Protein AF-0000000085034981 (afdb_homodimer)

Foldseek 3Di:
DPPPPPPPPPPCPPPQWEWQEKEWFDADPVCCVVCVVVQVQLCVLNNYPYYAYEYCADDLPDPGLHYEHELEEDDSSLVRLVVCLVSRHQYEYAYDLDLVRLLVVLVSLVVCCVPVRLLSLLSYKYKHDQAWDARDPDRHHHDDGAIETETQCLVLLLVQLQPDPQNLVSLLVSLLVSLVVVVVSSVVSCVVSPDDGHYQFYQHEHDAAEQSALQVSLCSNQVHHRLDPSSLVSQQSNQVSQCVSCPPGNHTGDSGYDHAQLGHNSSQVCQLVQVDALVSQQVSCLSTAERAANAEAEPVCDSVNSSVSSSSNNVSCVVNVHMHMHRYGYDNDHRNAWDQHPRRGTGGHGHD/DPPPPPPPPPPCPVPQWEWQEKEWFDADPVCCVVCVVVQVQLCVLNNYPYYAYEYCADDLPDPGLHYEHELEEDDSSLVRLVVCLVSRHQYEYAYDLDLVRLLVVLVSLVVCCVPVRLLSLLSYKYKHDQAWDARDPDRHHHDDGAIETETQCLVLLLVQLQPDPQNLVSLLVSLLVSLVVSVVSSVVSCVVSPDPGHYQFYQHEHEAAEASALQVSLCSNQVHHRLDPSSLVSQQSNQVSQCVSCPPGNHTGDSGYDHAQLGHNSSQVCQLVQVDALVSQQVSVLRTAARAANAEAEPVCDSVNSSVSSSSNNVSCVVNVHMHMHRYGYDNDHRNAWDQHPRRGTGGHGHD

Solvent-accessible surface area (backbone atoms only — not comparable to full-atom values): 35077 Å² total; per-residue (Å²): 134,84,70,78,74,78,76,79,80,69,78,74,79,76,71,80,77,37,25,45,27,33,21,42,26,24,62,48,66,80,52,46,80,82,39,49,65,56,47,50,52,50,17,59,74,49,49,29,76,33,57,35,39,30,20,59,51,92,57,89,83,61,83,64,75,48,31,30,28,43,34,44,57,64,78,68,14,56,58,48,37,53,53,37,46,76,70,52,29,20,17,23,38,27,48,71,88,47,65,70,59,38,41,49,49,29,48,48,49,52,46,37,27,71,75,72,24,46,72,56,24,76,31,38,23,42,29,34,56,74,60,44,49,42,57,54,80,29,59,19,41,28,80,52,67,22,32,27,29,29,47,45,54,35,66,76,43,47,66,60,36,72,72,36,90,53,36,69,66,45,47,33,54,50,45,32,52,54,49,51,51,48,53,51,52,50,52,50,53,46,59,71,70,64,61,94,65,48,74,61,22,37,26,66,28,44,35,45,54,37,87,30,20,32,59,55,51,36,16,48,60,28,70,30,63,72,85,36,52,16,34,59,29,24,35,42,49,50,30,51,35,43,52,60,42,46,59,94,53,59,64,30,47,80,41,30,42,34,57,39,31,49,34,15,44,62,51,32,50,35,18,40,70,65,75,39,36,47,54,58,41,34,50,43,22,51,43,33,39,36,18,45,18,49,34,33,34,30,60,82,59,43,54,67,48,43,19,22,43,51,43,26,41,49,41,29,23,63,46,47,70,47,65,31,39,31,17,63,25,48,34,97,51,51,60,51,35,67,46,79,37,93,96,50,41,75,30,38,19,23,39,106,136,82,71,80,77,78,78,77,80,69,78,72,79,76,70,79,77,36,25,44,28,32,21,41,27,23,64,48,64,81,54,46,78,81,40,50,66,56,46,51,51,50,17,58,73,50,48,29,77,32,56,34,39,30,20,59,51,92,58,89,82,63,84,64,75,47,32,30,29,44,34,44,58,62,80,65,14,56,59,46,37,53,54,37,46,77,70,55,29,22,17,21,39,28,49,71,90,47,64,68,59,37,41,49,50,28,49,49,50,51,48,37,28,73,74,71,25,46,72,57,23,76,30,37,25,43,28,32,55,72,61,44,50,43,57,54,79,29,59,20,40,29,80,52,66,23,29,27,29,28,46,45,54,36,65,76,42,46,65,59,35,71,72,37,89,51,36,69,65,45,47,34,52,50,46,31,51,54,50,51,50,49,52,52,51,50,52,50,53,47,59,71,70,62,62,94,65,50,75,61,20,36,25,67,27,44,35,45,53,37,86,29,20,33,58,55,51,37,16,49,59,29,71,29,63,73,86,35,50,17,34,60,31,25,36,41,49,50,30,50,34,43,52,60,42,44,58,94,53,59,67,31,47,78,41,30,39,33,58,40,31,49,34,15,44,62,49,32,51,35,19,38,70,65,74,38,38,47,54,59,46,37,49,43,24,53,42,36,40,34,20,45,19,49,34,34,33,30,60,82,58,44,55,68,47,44,20,24,44,52,44,26,38,48,40,28,21,62,46,47,70,46,70,36,37,30,16,61,25,47,33,99,51,52,59,51,37,68,46,80,36,93,96,51,40,74,32,37,19,22,41,105

Organism: Korarchaeum cryptofilum (strain OPF8) (NCBI:txid374847)

Nearest PDB structures (foldseek):
  1vpx-assembly1_D  TM=3.791E-01  e=2.252E-01  Thermotoga maritima
  1vpx-assembly2_N  TM=3.753E-01  e=7.483E-01  Thermotoga maritima
  1vpx-assembly1_F  TM=3.665E-01  e=6.304E-01  Thermotoga maritima
  1vpx-assembly2_M  TM=3.692E-01  e=9.406E-01  Thermotoga maritima
  1vpx-assembly2_L  TM=3.692E-01  e=1.403E+00  Thermotoga maritima

Radius of gyration: 27.44 Å; Cα contacts (8 Å, |Δi|>4): 1600; chains: 2; bounding box: 76×80×62 Å

Structure (mmCIF, N/CA/C/O backbone):
data_AF-0000000085034981-model_v1
#
loop_
_entity.id
_entity.type
_entity.pdbx_description
1 polymer 'DUF711 family protein'
#
loop_
_atom_site.group_PDB
_atom_site.id
_atom_site.type_symbol
_atom_site.label_atom_id
_atom_site.label_alt_id
_atom_site.label_comp_id
_atom_site.label_asym_id
_atom_site.label_entity_id
_atom_site.label_seq_id
_atom_site.pdbx_PDB_ins_code
_atom_site.Cartn_x
_atom_site.Cartn_y
_atom_site.Cartn_z
_atom_site.occupancy
_atom_site.B_iso_or_equiv
_atom_site.auth_seq_id
_atom_site.auth_comp_id
_atom_site.auth_asym_id
_atom_site.auth_atom_id
_atom_site.pdbx_PDB_model_num
ATOM 1 N N . MET A 1 1 ? 37.062 -7.039 17.359 1 23.98 1 MET A N 1
ATOM 2 C CA . MET A 1 1 ? 37.875 -5.809 17.312 1 23.98 1 MET A CA 1
ATOM 3 C C . MET A 1 1 ? 37.062 -4.672 16.688 1 23.98 1 MET A C 1
ATOM 5 O O . MET A 1 1 ? 36.594 -4.781 15.547 1 23.98 1 MET A O 1
ATOM 9 N N . SER A 1 2 ? 36.25 -3.898 17.531 1 24.55 2 SER A N 1
ATOM 10 C CA . SER A 1 2 ? 35.188 -2.92 17.375 1 24.55 2 SER A CA 1
ATOM 11 C C . SER A 1 2 ? 35.688 -1.647 16.703 1 24.55 2 SER A C 1
ATOM 13 O O . SER A 1 2 ? 36.469 -0.89 17.297 1 24.55 2 SER A O 1
ATOM 15 N N . GLY A 1 3 ? 36.094 -1.778 15.398 1 27.3 3 GLY A N 1
ATOM 16 C CA . GLY A 1 3 ? 36.781 -0.63 14.828 1 27.3 3 GLY A CA 1
ATOM 17 C C . GLY A 1 3 ? 36.031 0.669 15 1 27.3 3 GLY A C 1
ATOM 18 O O . GLY A 1 3 ? 34.812 0.657 15.266 1 27.3 3 GLY A O 1
ATOM 19 N N . PRO A 1 4 ? 36.812 1.803 15.367 1 27.2 4 PRO A N 1
ATOM 20 C CA . PRO A 1 4 ? 36.156 3.072 15.695 1 27.2 4 PRO A CA 1
ATOM 21 C C . PRO A 1 4 ? 35.188 3.541 14.609 1 27.2 4 PRO A C 1
ATOM 23 O O . PRO A 1 4 ? 35.406 3.285 13.422 1 27.2 4 PRO A O 1
ATOM 26 N N . VAL A 1 5 ? 33.938 3.645 14.883 1 29.81 5 VAL A N 1
ATOM 27 C CA . VAL A 1 5 ? 32.969 4.305 14.023 1 29.81 5 VAL A CA 1
ATOM 28 C C . VAL A 1 5 ? 33.531 5.637 13.539 1 29.81 5 VAL A C 1
ATOM 30 O O . VAL A 1 5 ? 33.844 6.508 14.344 1 29.81 5 VAL A O 1
ATOM 33 N N . LYS A 1 6 ? 34.125 5.645 12.383 1 34.06 6 LYS A N 1
ATOM 34 C CA . LYS A 1 6 ? 34.594 6.906 11.82 1 34.06 6 LYS A CA 1
ATOM 35 C C . LYS A 1 6 ? 33.625 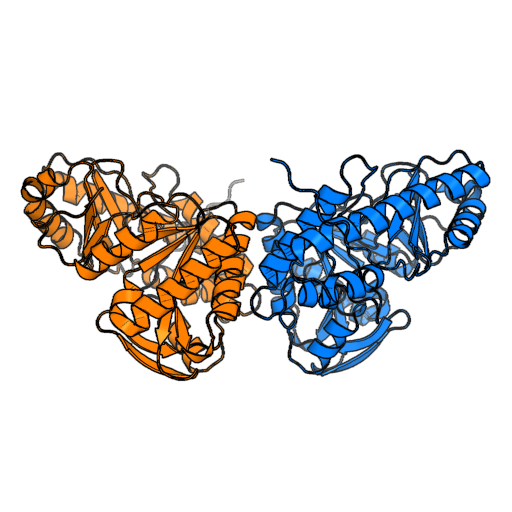8.039 12.125 1 34.06 6 LYS A C 1
ATOM 37 O O . LYS A 1 6 ? 32.438 7.969 11.766 1 34.06 6 LYS A O 1
ATOM 42 N N . ALA A 1 7 ? 33.906 8.953 12.969 1 31 7 ALA A N 1
ATOM 43 C CA . ALA A 1 7 ? 33.25 10.203 13.289 1 31 7 ALA A CA 1
ATOM 44 C C . ALA A 1 7 ? 33.125 11.086 12.047 1 31 7 ALA A C 1
ATOM 46 O O . ALA A 1 7 ? 34.125 11.508 11.469 1 31 7 ALA A O 1
ATOM 47 N N . TYR A 1 8 ? 32.094 10.844 11.188 1 32.56 8 TYR A N 1
ATOM 48 C CA . TYR A 1 8 ? 31.891 11.758 10.062 1 32.56 8 TYR A CA 1
ATOM 49 C C . TYR A 1 8 ? 31.781 13.195 10.547 1 32.56 8 TYR A C 1
ATOM 51 O O . TYR A 1 8 ? 31.016 13.5 11.469 1 32.56 8 TYR A O 1
ATOM 59 N N . ASN A 1 9 ? 32.844 13.961 10.539 1 32.5 9 ASN A N 1
ATOM 60 C CA . ASN A 1 9 ? 32.938 15.398 10.781 1 32.5 9 ASN A CA 1
ATOM 61 C C . ASN A 1 9 ? 31.922 16.172 9.945 1 32.5 9 ASN A C 1
ATOM 63 O O . ASN A 1 9 ? 32.188 16.5 8.789 1 32.5 9 ASN A O 1
ATOM 67 N N . ILE A 1 10 ? 30.703 15.961 9.938 1 36.56 10 ILE A N 1
ATOM 68 C CA . ILE A 1 10 ? 29.703 16.797 9.266 1 36.56 10 ILE A CA 1
ATOM 69 C C . ILE A 1 10 ? 29.734 18.203 9.836 1 36.56 10 ILE A C 1
ATOM 71 O O . ILE A 1 10 ? 29.547 18.406 11.031 1 36.56 10 ILE A O 1
ATOM 75 N N . ALA A 1 11 ? 30.453 19.125 9.258 1 38.81 11 ALA A N 1
ATOM 76 C CA . ALA A 1 11 ? 30.422 20.547 9.617 1 38.81 11 ALA A CA 1
ATOM 77 C C . ALA A 1 11 ? 29 21 9.938 1 38.81 11 ALA A C 1
ATOM 79 O O . ALA A 1 11 ? 28.062 20.688 9.188 1 38.81 11 ALA A O 1
ATOM 80 N N . PRO A 1 12 ? 28.672 21.562 11.117 1 40.81 12 PRO A N 1
ATOM 81 C CA . PRO A 1 12 ? 27.344 21.984 11.578 1 40.81 12 PRO A CA 1
ATOM 82 C C . PRO A 1 12 ? 26.797 23.172 10.797 1 40.81 12 PRO A C 1
ATOM 84 O O . PRO A 1 12 ? 27.344 24.281 10.883 1 40.81 12 PRO A O 1
ATOM 87 N N . MET A 1 13 ? 26.734 23.359 9.602 1 40.31 13 MET A N 1
ATOM 88 C CA . MET A 1 13 ? 25.969 24.531 9.211 1 40.31 13 MET A CA 1
ATOM 89 C C . MET A 1 13 ? 24.703 24.656 10.07 1 40.31 13 MET A C 1
ATOM 91 O O . MET A 1 13 ? 23.812 23.812 10 1 40.31 13 MET A O 1
ATOM 95 N N . ILE A 1 14 ? 24.766 25.219 11.25 1 44.91 14 ILE A N 1
ATOM 96 C CA . ILE A 1 14 ? 23.781 25.281 12.32 1 44.91 14 ILE A CA 1
ATOM 97 C C . ILE A 1 14 ? 22.531 26.016 11.836 1 44.91 14 ILE A C 1
ATOM 99 O O . ILE A 1 14 ? 22.531 27.25 11.742 1 44.91 14 ILE A O 1
ATOM 103 N N . SER A 1 15 ? 21.891 25.703 10.797 1 56.91 15 SER A N 1
ATOM 104 C CA . SER A 1 15 ? 20.594 26.297 10.477 1 56.91 15 SER A CA 1
ATOM 105 C C . SER A 1 15 ? 19.703 26.344 11.711 1 56.91 15 SER A C 1
ATOM 107 O O . SER A 1 15 ? 19.766 25.469 12.578 1 56.91 15 SER A O 1
ATOM 109 N N . ILE A 1 16 ? 19.25 27.562 12.141 1 74.5 16 ILE A N 1
ATOM 110 C CA . ILE A 1 16 ? 18.344 27.781 13.258 1 74.5 16 ILE A CA 1
ATOM 111 C C . ILE A 1 16 ? 17.109 26.891 13.109 1 74.5 16 ILE A C 1
ATOM 113 O O . ILE A 1 16 ? 16.453 26.906 12.078 1 74.5 16 ILE A O 1
ATOM 117 N N . MET A 1 17 ? 16.906 26.078 14.078 1 86.94 17 MET A N 1
ATOM 118 C CA . MET A 1 17 ? 15.758 25.172 14.117 1 86.94 17 MET A CA 1
ATOM 119 C C . MET A 1 17 ? 14.453 25.953 14.047 1 86.94 17 MET A C 1
ATOM 121 O O . MET A 1 17 ? 14.305 27 14.695 1 86.94 17 MET A O 1
ATOM 125 N N . ILE A 1 18 ? 13.641 25.609 13.188 1 94.62 18 ILE A N 1
ATOM 126 C CA . ILE A 1 18 ? 12.32 26.203 13.031 1 94.62 18 ILE A CA 1
ATOM 127 C C . ILE A 1 18 ? 11.25 25.219 13.5 1 94.62 18 ILE A C 1
ATOM 129 O O . ILE A 1 18 ? 11.297 24.031 13.164 1 94.62 18 ILE A O 1
ATOM 133 N N . PHE A 1 19 ? 10.391 25.75 14.406 1 97.94 19 PHE A N 1
ATOM 134 C CA . PHE A 1 19 ? 9.219 24.969 14.773 1 97.94 19 PHE A CA 1
ATOM 135 C C . PHE A 1 19 ? 8.055 25.281 13.836 1 97.94 19 PHE A C 1
ATOM 137 O O . PHE A 1 19 ? 7.836 26.422 13.461 1 97.94 19 PHE A O 1
ATOM 144 N N . ARG A 1 20 ? 7.398 24.234 13.445 1 97.38 20 ARG A N 1
ATOM 145 C CA . ARG A 1 20 ? 6.219 24.422 12.602 1 97.38 20 ARG A CA 1
ATOM 146 C C . ARG A 1 20 ? 5.059 24.984 13.398 1 97.38 20 ARG A C 1
ATOM 148 O O . ARG A 1 20 ? 4.309 25.828 12.898 1 97.38 20 ARG A O 1
ATOM 155 N N . ALA A 1 21 ? 4.891 24.469 14.617 1 98.19 21 ALA A N 1
ATOM 156 C CA . ALA A 1 21 ? 3.779 24.953 15.43 1 98.19 21 ALA A CA 1
ATOM 157 C C . ALA A 1 21 ? 4.059 24.766 16.922 1 98.19 21 ALA A C 1
ATOM 159 O O . ALA A 1 21 ? 4.723 23.797 17.312 1 98.19 21 ALA A O 1
ATOM 160 N N . VAL A 1 22 ? 3.631 25.688 17.672 1 98.5 22 VAL A N 1
ATOM 161 C CA . VAL A 1 22 ? 3.377 25.547 19.109 1 98.5 22 VAL A CA 1
ATOM 162 C C . VAL A 1 22 ? 1.873 25.484 19.359 1 98.5 22 VAL A C 1
ATOM 164 O O . VAL A 1 22 ? 1.134 26.391 18.984 1 98.5 22 VAL A O 1
ATOM 167 N N . THR A 1 23 ? 1.451 24.422 19.984 1 98.69 23 THR A N 1
ATOM 168 C CA . THR A 1 23 ? 0.011 24.203 20.078 1 98.69 23 THR A CA 1
ATOM 169 C C . THR A 1 23 ? -0.411 24.016 21.531 1 98.69 23 THR A C 1
ATOM 171 O O . THR A 1 23 ? 0.167 23.203 22.25 1 98.69 23 THR A O 1
ATOM 174 N N . LEU A 1 24 ? -1.354 24.781 21.906 1 98.38 24 LEU A N 1
ATOM 175 C CA . LEU A 1 24 ? -1.983 24.641 23.219 1 98.38 24 LEU A CA 1
ATOM 176 C C . LEU A 1 24 ? -3.248 23.797 23.109 1 98.38 24 LEU A C 1
ATOM 178 O O . LEU A 1 24 ? -4.18 24.141 22.391 1 98.38 24 LEU A O 1
ATOM 182 N N . HIS A 1 25 ? -3.234 22.703 23.781 1 98.31 25 HIS A N 1
ATOM 183 C CA . HIS A 1 25 ? -4.414 21.859 23.891 1 98.31 25 HIS A CA 1
ATOM 184 C C . HIS A 1 25 ? -5.195 22.156 25.172 1 98.31 25 HIS A C 1
ATOM 186 O O . HIS A 1 25 ? -4.625 22.203 26.25 1 98.31 25 HIS A O 1
ATOM 192 N N . LEU A 1 26 ? -6.441 22.359 24.969 1 97.75 26 LEU A N 1
ATOM 193 C CA . LEU A 1 26 ? -7.277 22.688 26.125 1 97.75 26 LEU A CA 1
ATOM 194 C C . LEU A 1 26 ? -8.375 21.641 26.312 1 97.75 26 LEU A C 1
ATOM 196 O O . LEU A 1 26 ? -8.992 21.203 25.344 1 97.75 26 LEU A O 1
ATOM 200 N N . ASN A 1 27 ? -8.594 21.156 27.484 1 95.75 27 ASN A N 1
ATOM 201 C CA . ASN A 1 27 ? -9.734 20.297 27.781 1 95.75 27 ASN A CA 1
ATOM 202 C C . ASN A 1 27 ? -10.914 21.094 28.312 1 95.75 27 ASN A C 1
ATOM 204 O O . ASN A 1 27 ? -12.023 20.578 28.438 1 95.75 27 ASN A O 1
ATOM 208 N N . ASP A 1 28 ? -10.656 22.375 28.609 1 95.75 28 ASP A N 1
ATOM 209 C CA . ASP A 1 28 ? -11.656 23.375 28.953 1 95.75 28 ASP A CA 1
ATOM 210 C C . ASP A 1 28 ? -11.43 24.672 28.172 1 95.75 28 ASP A C 1
ATOM 212 O O . ASP A 1 28 ? -10.438 25.359 28.375 1 95.75 28 ASP A O 1
ATOM 216 N N . PRO A 1 29 ? -12.438 25.047 27.359 1 95.75 29 PRO A N 1
ATOM 217 C CA . PRO A 1 29 ? -12.25 26.219 26.5 1 95.75 29 PRO A CA 1
ATOM 218 C C . PRO A 1 29 ? -12.016 27.5 27.297 1 95.75 29 PRO A C 1
ATOM 220 O O . PRO A 1 29 ? -11.352 28.422 26.812 1 95.75 29 PRO A O 1
ATOM 223 N N . GLU A 1 30 ? -12.461 27.578 28.484 1 95.12 30 GLU A N 1
ATOM 224 C CA . GLU A 1 30 ? -12.398 28.797 29.281 1 95.12 30 GLU A CA 1
ATOM 225 C C . GLU A 1 30 ? -10.969 29.094 29.719 1 95.12 30 GLU A C 1
ATOM 227 O O . GLU A 1 30 ? -10.656 30.203 30.141 1 95.12 30 GLU A O 1
ATOM 232 N N . LEU A 1 31 ? -10.148 28.141 29.609 1 94.69 31 LEU A N 1
ATOM 233 C CA . LEU A 1 31 ? -8.75 28.297 30.016 1 94.69 31 LEU A CA 1
ATOM 234 C C . LEU A 1 31 ? -7.98 29.125 28.984 1 94.69 31 LEU A C 1
ATOM 236 O O . LEU A 1 31 ? -6.871 29.578 29.266 1 94.69 31 LEU A O 1
ATOM 240 N N . TYR A 1 32 ? -8.5 29.328 27.828 1 95.62 32 TYR A N 1
ATOM 241 C CA . TYR A 1 32 ? -7.773 29.969 26.734 1 95.62 32 TYR A CA 1
ATOM 242 C C . TYR A 1 32 ? -7.27 31.344 27.141 1 95.62 32 TYR A C 1
ATOM 244 O O . TYR A 1 32 ? -6.098 31.672 26.938 1 95.62 32 TYR A O 1
ATOM 252 N N . SER A 1 33 ? -8.102 32.125 27.766 1 94.88 33 SER A N 1
ATOM 253 C CA . SER A 1 33 ? -7.758 33.5 28.094 1 94.88 33 SER A CA 1
ATOM 254 C C . SER A 1 33 ? -6.555 33.562 29.031 1 94.88 33 SER A C 1
ATOM 256 O O . SER A 1 33 ? -5.742 34.5 28.938 1 94.88 33 SER A O 1
ATOM 258 N N . SER A 1 34 ? -6.434 32.594 29.875 1 94.56 34 SER A N 1
ATOM 259 C CA . SER A 1 34 ? -5.367 32.562 30.859 1 94.56 34 SER A CA 1
ATOM 260 C C . SER A 1 34 ? -4.02 32.25 30.219 1 94.56 34 SER A C 1
ATOM 262 O O . SER A 1 34 ? -2.971 32.625 30.766 1 94.56 34 SER A O 1
ATOM 264 N N . TYR A 1 35 ? -4.094 31.641 29.031 1 95.88 35 TYR A N 1
ATOM 265 C CA . TYR A 1 35 ? -2.838 31.094 28.531 1 95.88 35 TYR A CA 1
ATOM 266 C C . TYR A 1 35 ? -2.518 31.672 27.156 1 95.88 35 TYR A C 1
ATOM 268 O O . TYR A 1 35 ? -1.468 31.375 26.578 1 95.88 35 TYR A O 1
ATOM 276 N N . SER A 1 36 ? -3.348 32.469 26.578 1 95.5 36 SER A N 1
ATOM 277 C CA . SER A 1 36 ? -3.186 33 25.234 1 95.5 36 SER A CA 1
ATOM 278 C C . SER A 1 36 ? -1.886 33.781 25.094 1 95.5 36 SER A C 1
ATOM 280 O O . SER A 1 36 ? -1.163 33.656 24.109 1 95.5 36 SER A O 1
ATOM 282 N N . ASP A 1 37 ? -1.606 34.625 26.094 1 95.38 37 ASP A N 1
ATOM 283 C CA . ASP A 1 37 ? -0.378 35.406 26.062 1 95.38 37 ASP A CA 1
ATOM 284 C C . ASP A 1 37 ? 0.854 34.531 26.141 1 95.38 37 ASP A C 1
ATOM 286 O O . ASP A 1 37 ? 1.853 34.75 25.469 1 95.38 37 ASP A O 1
ATOM 290 N N . TYR A 1 38 ? 0.765 33.594 27.016 1 96.81 38 TYR A N 1
ATOM 291 C CA . TYR A 1 38 ? 1.854 32.625 27.172 1 96.81 38 TYR A CA 1
ATOM 292 C C . TYR A 1 38 ? 2.135 31.906 25.859 1 96.81 38 TYR A C 1
ATOM 294 O O . TYR A 1 38 ? 3.293 31.75 25.469 1 96.81 38 TYR A O 1
ATOM 302 N N . LEU A 1 39 ? 1.094 31.453 25.219 1 97.56 39 LEU A N 1
ATOM 303 C CA . LEU A 1 39 ? 1.226 30.734 23.953 1 97.56 39 LEU A CA 1
ATOM 304 C C . LEU A 1 39 ? 1.938 31.594 22.906 1 97.56 39 LEU A C 1
ATOM 306 O O . LEU A 1 39 ? 2.832 31.125 22.203 1 97.56 39 LEU A O 1
ATOM 310 N N . THR A 1 40 ? 1.596 32.812 22.828 1 96.62 40 THR A N 1
ATOM 311 C CA . THR A 1 40 ? 2.174 33.719 21.859 1 96.62 40 THR A CA 1
ATOM 312 C C . THR A 1 40 ? 3.65 33.969 22.141 1 96.62 40 THR A C 1
ATOM 314 O O . THR A 1 40 ? 4.48 33.969 21.234 1 96.62 40 THR A O 1
ATOM 317 N N . LYS A 1 41 ? 3.967 34.188 23.359 1 97.06 41 LYS A N 1
ATOM 318 C CA . LYS A 1 41 ? 5.352 34.406 23.766 1 97.06 41 LYS A CA 1
ATOM 319 C C . LYS A 1 41 ? 6.207 33.156 23.484 1 97.06 41 LYS A C 1
ATOM 321 O O . LYS A 1 41 ? 7.34 33.281 23.016 1 97.06 41 LYS A O 1
ATOM 326 N N . LEU A 1 42 ? 5.621 32.062 23.828 1 97.81 42 LEU A N 1
ATOM 327 C CA . LEU A 1 42 ? 6.34 30.797 23.625 1 97.81 42 LEU A CA 1
ATOM 328 C C . LEU A 1 42 ? 6.605 30.562 22.141 1 97.81 42 LEU A C 1
ATOM 330 O O . LEU A 1 42 ? 7.703 30.141 21.766 1 97.81 42 LEU A O 1
ATOM 334 N N . SER A 1 43 ? 5.609 30.781 21.328 1 97.69 43 SER A N 1
ATOM 335 C CA . SER A 1 43 ? 5.75 30.656 19.875 1 97.69 43 SER A CA 1
ATOM 336 C C . SER A 1 43 ? 6.863 31.547 19.344 1 97.69 43 SER A C 1
ATOM 338 O O . SER A 1 43 ? 7.672 31.125 18.516 1 97.69 43 SER A O 1
ATOM 340 N N . SER A 1 44 ? 6.875 32.75 19.812 1 96.62 44 SER A N 1
ATOM 341 C CA . SER A 1 44 ? 7.906 33.719 19.406 1 96.62 44 SER A CA 1
ATOM 342 C C . SER A 1 44 ? 9.289 33.25 19.859 1 96.62 44 SER A C 1
ATOM 344 O O . SER A 1 44 ? 10.242 33.281 19.078 1 96.62 44 SER A O 1
ATOM 346 N N . LYS A 1 45 ? 9.375 32.781 21.062 1 96 45 LYS A N 1
ATOM 347 C CA . LYS A 1 45 ? 10.648 32.344 21.625 1 96 45 LYS A CA 1
ATOM 348 C C . LYS A 1 45 ? 11.211 31.172 20.844 1 96 45 LYS A C 1
ATOM 350 O O . LYS A 1 45 ? 12.43 31.016 20.734 1 96 45 LYS A O 1
ATOM 355 N N . LEU A 1 46 ? 10.352 30.344 20.344 1 97.12 46 LEU A N 1
ATOM 356 C CA . LEU A 1 46 ? 10.781 29.125 19.672 1 97.12 46 LEU A CA 1
ATOM 357 C C . LEU A 1 46 ? 10.883 29.344 18.172 1 97.12 46 LEU A C 1
ATOM 359 O O . LEU A 1 46 ? 11.164 28.406 17.422 1 97.12 46 LEU A O 1
ATOM 363 N N . ASN A 1 47 ? 10.648 30.547 17.703 1 95.38 47 ASN A N 1
ATOM 364 C CA . ASN A 1 47 ? 10.672 30.828 16.266 1 95.38 47 ASN A CA 1
ATOM 365 C C . ASN A 1 47 ? 9.742 29.891 15.5 1 95.38 47 ASN A C 1
ATOM 367 O O . ASN A 1 47 ? 10.156 29.25 14.539 1 95.38 47 ASN A O 1
ATOM 371 N N . SER A 1 48 ? 8.523 29.75 16.047 1 97.19 48 SER A N 1
ATOM 372 C CA . SER A 1 48 ? 7.539 28.891 15.422 1 97.19 48 SER A CA 1
ATOM 373 C C . SER A 1 48 ? 6.797 29.609 14.305 1 97.19 48 SER A C 1
ATOM 375 O O . SER A 1 48 ? 6.539 30.812 14.391 1 97.19 48 SER A O 1
ATOM 377 N N . LEU A 1 49 ? 6.449 28.844 13.242 1 95.69 49 LEU A N 1
ATOM 378 C CA . LEU A 1 49 ? 5.699 29.422 12.133 1 95.69 49 LEU A CA 1
ATOM 379 C C . LEU A 1 49 ? 4.293 29.812 12.57 1 95.69 49 LEU A C 1
ATOM 381 O O . LEU A 1 49 ? 3.691 30.719 11.992 1 95.69 49 LEU A O 1
ATOM 385 N N . SER A 1 50 ? 3.82 29.094 13.586 1 96.81 50 SER A N 1
ATOM 386 C CA . SER A 1 50 ? 2.453 29.406 14 1 96.81 50 SER A CA 1
ATOM 387 C C . SER A 1 50 ? 2.225 29.031 15.461 1 96.81 50 SER A C 1
ATOM 389 O O . SER A 1 50 ? 2.924 28.172 16.016 1 96.81 50 SER A O 1
ATOM 391 N N . ALA A 1 51 ? 1.336 29.719 16.078 1 98.12 51 ALA A N 1
ATOM 392 C CA . ALA A 1 51 ? 0.711 29.359 17.359 1 98.12 51 ALA A CA 1
ATOM 393 C C . ALA A 1 51 ? -0.703 28.828 17.141 1 98.12 51 ALA A C 1
ATOM 395 O O . ALA A 1 51 ? -1.462 29.375 16.328 1 98.12 51 ALA A O 1
ATOM 396 N N . ARG A 1 52 ? -1.006 27.719 17.781 1 98.56 52 ARG A N 1
ATOM 397 C CA . ARG A 1 52 ? -2.283 27.062 17.531 1 98.56 52 ARG A CA 1
ATOM 398 C C . ARG A 1 52 ? -2.975 26.688 18.828 1 98.56 52 ARG A C 1
ATOM 400 O O . ARG A 1 52 ? -2.322 26.547 19.859 1 98.56 52 ARG A O 1
ATOM 407 N N . VAL A 1 53 ? -4.277 26.531 18.766 1 98.56 53 VAL A N 1
ATOM 408 C CA . VAL A 1 53 ? -5.016 26.031 19.922 1 98.56 53 VAL A CA 1
ATOM 409 C C . VAL A 1 53 ? -5.996 24.953 19.484 1 98.56 53 VAL A C 1
ATOM 411 O O . VAL A 1 53 ? -6.602 25.047 18.406 1 98.56 53 VAL A O 1
ATOM 414 N N . VAL A 1 54 ? -6.074 23.906 20.172 1 98.69 54 VAL A N 1
ATOM 415 C CA . VAL A 1 54 ? -7.039 22.828 19.984 1 98.69 54 VAL A CA 1
ATOM 416 C C . VAL A 1 54 ? -8.023 22.797 21.156 1 98.69 54 VAL A C 1
ATOM 418 O O . VAL A 1 54 ? -7.617 22.797 22.312 1 98.69 54 VAL A O 1
ATOM 421 N N . LEU A 1 55 ? -9.281 22.797 20.812 1 98.06 55 LEU A N 1
ATOM 422 C CA . LEU A 1 55 ? -10.336 22.875 21.812 1 98.06 55 LEU A CA 1
ATOM 423 C C . LEU A 1 55 ? -11.281 21.672 21.703 1 98.06 55 LEU A C 1
ATOM 425 O O . LEU A 1 55 ? -11.398 21.078 20.641 1 98.06 55 LEU A O 1
ATOM 429 N N . PRO A 1 56 ? -11.938 21.328 22.797 1 96.81 56 PRO A N 1
ATOM 430 C CA . PRO A 1 56 ? -12.93 20.25 22.734 1 96.81 56 PRO A CA 1
ATOM 431 C C . PRO A 1 56 ? -14.195 20.656 21.984 1 96.81 56 PRO A C 1
ATOM 433 O O . PRO A 1 56 ? -14.961 19.797 21.547 1 96.81 56 PRO A O 1
ATOM 436 N N . LYS A 1 57 ? -14.414 21.969 21.953 1 95.81 57 LYS A N 1
ATOM 437 C CA . LYS A 1 57 ? -15.547 22.578 21.25 1 95.81 57 LYS A CA 1
ATOM 438 C C . LYS A 1 57 ? -15.273 24.031 20.891 1 95.81 57 LYS A C 1
ATOM 440 O O . LYS A 1 57 ? -14.312 24.625 21.391 1 95.81 57 LYS A O 1
ATOM 445 N N . ALA A 1 58 ? -16.094 24.562 20.016 1 96 58 ALA A N 1
ATOM 446 C CA . ALA A 1 58 ? -15.93 25.953 19.625 1 96 58 ALA A CA 1
ATOM 447 C C . ALA A 1 58 ? -16.078 26.875 20.844 1 96 58 ALA A C 1
ATOM 449 O O . ALA A 1 58 ? -16.859 26.609 21.75 1 96 58 ALA A O 1
ATOM 450 N N . TYR A 1 59 ? -15.312 27.938 20.844 1 96.44 59 TYR A N 1
ATOM 451 C CA . TYR A 1 59 ? -15.336 28.953 21.891 1 96.44 59 TYR A CA 1
ATOM 452 C C . TYR A 1 59 ? -15.125 30.344 21.297 1 96.44 59 TYR A C 1
ATOM 454 O O . TYR A 1 59 ? -14.078 30.625 20.719 1 96.44 59 TYR A O 1
ATOM 462 N N . ASP A 1 60 ? -16 31.266 21.453 1 93.56 60 ASP A N 1
ATOM 463 C CA . ASP A 1 60 ? -16.078 32.562 20.766 1 93.56 60 ASP A CA 1
ATOM 464 C C . ASP A 1 60 ? -14.914 33.438 21.156 1 93.56 60 ASP A C 1
ATOM 466 O O . ASP A 1 60 ? -14.539 34.344 20.422 1 93.56 60 ASP A O 1
ATOM 470 N N . GLU A 1 61 ? -14.336 33.188 22.266 1 93.75 61 GLU A N 1
ATOM 471 C CA . GLU A 1 61 ? -13.328 34.125 22.797 1 93.75 61 GLU A CA 1
ATOM 472 C C . GLU A 1 61 ? -11.945 33.781 22.234 1 93.75 61 GLU A C 1
ATOM 474 O O . GLU A 1 61 ? -10.977 34.5 22.547 1 93.75 61 GLU A O 1
ATOM 479 N N . VAL A 1 62 ? -11.859 32.812 21.453 1 94.12 62 VAL A N 1
ATOM 480 C CA . VAL A 1 62 ? -10.562 32.469 20.859 1 94.12 62 VAL A CA 1
ATOM 481 C C . VAL A 1 62 ? -10.219 33.469 19.75 1 94.12 62 VAL A C 1
ATOM 483 O O . VAL A 1 62 ? -10.938 33.562 18.766 1 94.12 62 VAL A O 1
ATOM 486 N N . SER A 1 63 ? -9.172 34.156 19.859 1 91.19 63 SER A N 1
ATOM 487 C CA . SER A 1 63 ? -8.797 35.219 18.938 1 91.19 63 SER A CA 1
ATOM 488 C C . SER A 1 63 ? -7.777 34.719 17.922 1 91.19 63 SER A C 1
ATOM 490 O O . SER A 1 63 ? -7.508 35.375 16.922 1 91.19 63 SER A O 1
ATOM 492 N N . LEU A 1 64 ? -7.285 33.562 18.094 1 94 64 LEU A N 1
ATOM 493 C CA . LEU A 1 64 ? -6.281 33 17.188 1 94 64 LEU A CA 1
ATOM 494 C C . LEU A 1 64 ? -6.926 32.5 15.906 1 94 64 LEU A C 1
ATOM 496 O O . LEU A 1 64 ? -8 31.906 15.938 1 94 64 LEU A O 1
ATOM 500 N N . ASP A 1 65 ? -6.246 32.625 14.828 1 92.69 65 ASP A N 1
ATOM 501 C CA . ASP A 1 65 ? -6.742 32.188 13.531 1 92.69 65 ASP A CA 1
ATOM 502 C C . ASP A 1 65 ? -6.648 30.656 13.414 1 92.69 65 ASP A C 1
ATOM 504 O O . ASP A 1 65 ? -7.457 30.031 12.719 1 92.69 65 ASP A O 1
ATOM 508 N N . LEU A 1 66 ? -5.594 30.125 13.977 1 97.19 66 LEU A N 1
ATOM 509 C CA . LEU A 1 66 ? -5.387 28.688 13.891 1 97.19 66 LEU A CA 1
ATOM 510 C C . LEU A 1 66 ? -5.934 27.984 15.133 1 97.19 66 LEU A C 1
ATOM 512 O O . LEU A 1 66 ? -5.215 27.812 16.125 1 97.19 66 LEU A O 1
ATOM 516 N N . LYS A 1 67 ? -7.137 27.656 15.055 1 98.44 67 LYS A N 1
ATOM 517 C CA . LYS A 1 67 ? -7.879 26.953 16.094 1 98.44 67 LYS A CA 1
ATOM 518 C C . LYS A 1 67 ? -8.609 25.734 15.531 1 98.44 67 LYS A C 1
ATOM 520 O O . LYS A 1 67 ? -9.109 25.766 14.406 1 98.44 67 LYS A O 1
ATOM 525 N N . ALA A 1 68 ? -8.562 24.641 16.266 1 98.5 68 ALA A N 1
ATOM 526 C CA . ALA A 1 68 ? -9.164 23.406 15.773 1 98.5 68 ALA A CA 1
ATOM 527 C C . ALA A 1 68 ? -10.055 22.766 16.828 1 98.5 68 ALA A C 1
ATOM 529 O O . ALA A 1 68 ? -9.828 22.938 18.031 1 98.5 68 ALA A O 1
ATOM 530 N N . ALA A 1 69 ? -11.078 22.078 16.438 1 98.31 69 ALA A N 1
ATOM 531 C CA . ALA A 1 69 ? -11.93 21.219 17.25 1 98.31 69 ALA A CA 1
ATOM 532 C C . ALA A 1 69 ? -12.43 20.031 16.438 1 98.31 69 ALA A C 1
ATOM 534 O O . ALA A 1 69 ? -12.805 20.172 15.273 1 98.31 69 ALA A O 1
ATOM 535 N N . TYR A 1 70 ? -12.453 18.891 17.062 1 97.69 70 TYR A N 1
ATOM 536 C CA . TYR A 1 70 ? -12.875 17.656 16.406 1 97.69 70 TYR A CA 1
ATOM 537 C C . TYR A 1 70 ? -14.391 17.547 16.344 1 97.69 70 TYR A C 1
ATOM 539 O O . TYR A 1 70 ? -15.078 17.797 17.344 1 97.69 70 TYR A O 1
ATOM 547 N N . SER A 1 71 ? -14.922 17.156 15.148 1 98 71 SER A N 1
ATOM 548 C CA . SER A 1 71 ? -16.359 17.125 14.945 1 98 71 SER A CA 1
ATOM 549 C C . SER A 1 71 ? -16.953 15.789 15.398 1 98 71 SER A C 1
ATOM 551 O O . SER A 1 71 ? -18.141 15.703 15.695 1 98 71 SER A O 1
ATOM 553 N N . GLY A 1 72 ? -16.109 14.711 15.336 1 96.5 72 GLY A N 1
ATOM 554 C CA . GLY A 1 72 ? -16.578 13.422 15.805 1 96.5 72 GLY A CA 1
ATOM 555 C C . GLY A 1 72 ? -16.828 12.43 14.68 1 96.5 72 GLY A C 1
ATOM 556 O O . GLY A 1 72 ? -16.109 12.422 13.68 1 96.5 72 GLY A O 1
ATOM 557 N N . ARG A 1 73 ? -17.75 11.508 14.961 1 95.12 73 ARG A N 1
ATOM 558 C CA . ARG A 1 73 ? -18.109 10.453 14.023 1 95.12 73 ARG A CA 1
ATOM 559 C C . ARG A 1 73 ? -19.625 10.391 13.812 1 95.12 73 ARG A C 1
ATOM 561 O O . ARG A 1 73 ? -20.391 10.898 14.625 1 95.12 73 ARG A O 1
ATOM 568 N N . GLY A 1 74 ? -20.031 9.805 12.68 1 90.94 74 GLY A N 1
ATOM 569 C CA . GLY A 1 74 ? -21.438 9.594 12.406 1 90.94 74 GLY A CA 1
ATOM 570 C C . GLY A 1 74 ? -22.094 10.773 11.719 1 90.94 74 GLY A C 1
ATOM 571 O O . GLY A 1 74 ? -21.438 11.75 11.375 1 90.94 74 GLY A O 1
ATOM 572 N N . SER A 1 75 ? -23.328 10.719 11.523 1 91 75 SER A N 1
ATOM 573 C CA . SER A 1 75 ? -24.094 11.664 10.719 1 91 75 SER A CA 1
ATOM 574 C C . SER A 1 75 ? -24.109 13.047 11.359 1 91 75 SER A C 1
ATOM 576 O O . SER A 1 75 ? -24.062 14.062 10.656 1 91 75 SER A O 1
ATOM 578 N N . LYS A 1 76 ? -24.141 13.125 12.648 1 95.5 76 LYS A N 1
ATOM 579 C CA . LYS A 1 76 ? -24.219 14.406 13.344 1 95.5 76 LYS A CA 1
ATOM 580 C C . LYS A 1 76 ? -22.922 15.203 13.172 1 95.5 76 LYS A C 1
ATOM 582 O O . LYS A 1 76 ? -22.906 16.422 13.297 1 95.5 76 LYS A O 1
ATOM 587 N N . ALA A 1 77 ? -21.875 14.484 12.961 1 97.75 77 ALA A N 1
ATOM 588 C CA . ALA A 1 77 ? -20.562 15.117 12.852 1 97.75 77 ALA A CA 1
ATOM 589 C C . ALA A 1 77 ? -20.516 16.078 11.672 1 97.75 77 ALA A C 1
ATOM 591 O O . ALA A 1 77 ? -19.812 17.094 11.719 1 97.75 77 ALA A O 1
ATOM 592 N N . PHE A 1 78 ? -21.281 15.828 10.609 1 98.19 78 PHE A N 1
ATOM 593 C CA . PHE A 1 78 ? -21.266 16.672 9.422 1 98.19 78 PHE A CA 1
ATOM 594 C C . PHE A 1 78 ? -21.828 18.047 9.727 1 98.19 78 PHE A C 1
ATOM 596 O O . PHE A 1 78 ? -21.312 19.062 9.258 1 98.19 78 PHE A O 1
ATOM 603 N N . GLU A 1 79 ? -22.859 18.047 10.477 1 98.06 79 GLU A N 1
ATOM 604 C CA . GLU A 1 79 ? -23.453 19.328 10.867 1 98.06 79 GLU A CA 1
ATOM 605 C C . GLU A 1 79 ? -22.516 20.109 11.789 1 98.06 79 GLU A C 1
ATOM 607 O O . GLU A 1 79 ? -22.391 21.328 11.664 1 98.06 79 GLU A O 1
ATOM 612 N N . ILE A 1 80 ? -21.953 19.453 12.727 1 98.38 80 ILE A N 1
ATOM 613 C CA . ILE A 1 80 ? -21 20.094 13.625 1 98.38 80 ILE A CA 1
ATOM 614 C C . ILE A 1 80 ? -19.844 20.672 12.828 1 98.38 80 ILE A C 1
ATOM 616 O O . ILE A 1 80 ? -19.438 21.812 13.047 1 98.38 80 ILE A O 1
ATOM 620 N N . ALA A 1 81 ? -19.328 19.906 11.891 1 98.75 81 ALA A N 1
ATOM 621 C CA . ALA A 1 81 ? -18.234 20.359 11.047 1 98.75 81 ALA A CA 1
ATOM 622 C C . ALA A 1 81 ? -18.609 21.609 10.258 1 98.75 81 ALA A C 1
ATOM 624 O O . ALA A 1 81 ? -17.812 22.531 10.133 1 98.75 81 ALA A O 1
ATOM 625 N N . TRP A 1 82 ? -19.828 21.578 9.734 1 98.62 82 TRP A N 1
ATOM 626 C CA . TRP A 1 82 ? -20.312 22.703 8.961 1 98.62 82 TRP A CA 1
ATOM 627 C C . TRP A 1 82 ? -20.266 23.984 9.789 1 98.62 82 TRP A C 1
ATOM 629 O O . TRP A 1 82 ? -19.75 25.016 9.328 1 98.62 82 TRP A O 1
ATOM 639 N N . ASN A 1 83 ? -20.719 23.953 10.992 1 98.19 83 ASN A N 1
ATOM 640 C CA . ASN A 1 83 ? -20.766 25.109 11.875 1 98.19 83 ASN A CA 1
ATOM 641 C C . ASN A 1 83 ? -19.359 25.531 12.305 1 98.19 83 ASN A C 1
ATOM 643 O O . ASN A 1 83 ? -19.078 26.734 12.406 1 98.19 83 ASN A O 1
ATOM 647 N N . LEU A 1 84 ? -18.547 24.594 12.578 1 98.44 84 LEU A N 1
ATOM 648 C CA . LEU A 1 84 ? -17.172 24.891 12.961 1 98.44 84 LEU A CA 1
ATOM 649 C C . LEU A 1 84 ? -16.438 25.609 11.836 1 98.44 84 LEU A C 1
ATOM 651 O O . LEU A 1 84 ? -15.742 26.594 12.07 1 98.44 84 LEU A O 1
ATOM 655 N N . LEU A 1 85 ? -16.625 25.094 10.641 1 98.44 85 LEU A N 1
ATOM 656 C CA . LEU A 1 85 ? -15.969 25.703 9.484 1 98.44 85 LEU A CA 1
ATOM 657 C C . LEU A 1 85 ? -16.422 27.156 9.312 1 98.44 85 LEU A C 1
ATOM 659 O O . LEU A 1 85 ? -15.594 28.047 9.117 1 98.44 85 LEU A O 1
A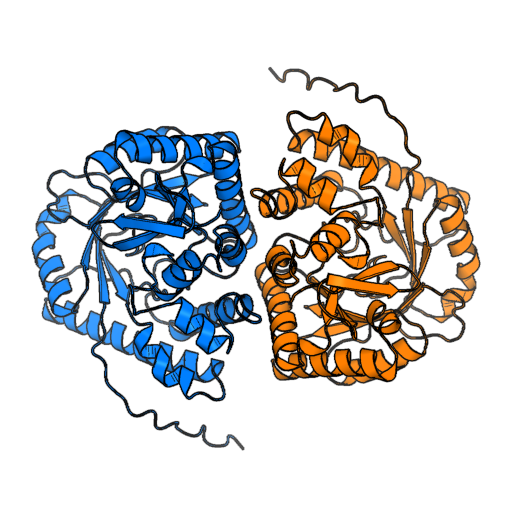TOM 663 N N . LYS A 1 86 ? -17.672 27.375 9.43 1 97.12 86 LYS A N 1
ATOM 664 C CA . LYS A 1 86 ? -18.219 28.734 9.266 1 97.12 86 LYS A CA 1
ATOM 665 C C . LYS A 1 86 ? -17.688 29.672 10.352 1 97.12 86 LYS A C 1
ATOM 667 O O . LYS A 1 86 ? -17.562 30.875 10.133 1 97.12 86 LYS A O 1
ATOM 672 N N . SER A 1 87 ? -17.359 29.062 11.484 1 96.62 87 SER A N 1
ATOM 673 C CA . SER A 1 87 ? -16.844 29.844 12.602 1 96.62 87 SER A CA 1
ATOM 674 C C . SER A 1 87 ? -15.336 30 12.531 1 96.62 87 SER A C 1
ATOM 676 O O . SER A 1 87 ? -14.711 30.531 13.453 1 96.62 87 SER A O 1
ATOM 678 N N . GLY A 1 88 ? -14.719 29.422 11.539 1 96.38 88 GLY A N 1
ATOM 679 C CA . GLY A 1 88 ? -13.305 29.641 11.305 1 96.38 88 GLY A CA 1
ATOM 680 C C . GLY A 1 88 ? -12.43 28.562 11.938 1 96.38 88 GLY A C 1
ATOM 681 O O . GLY A 1 88 ? -11.219 28.75 12.055 1 96.38 88 GLY A O 1
ATOM 682 N N . TYR A 1 89 ? -13.016 27.422 12.359 1 98.19 89 TYR A N 1
ATOM 683 C CA . TYR A 1 89 ? -12.258 26.359 12.984 1 98.19 89 TYR A CA 1
ATOM 684 C C . TYR A 1 89 ? -11.758 25.359 11.945 1 98.19 89 TYR A C 1
ATOM 686 O O . TYR A 1 89 ? -12.453 25.062 10.977 1 98.19 89 TYR A O 1
ATOM 694 N N . PHE A 1 90 ? -10.508 24.938 12.148 1 98.38 90 PHE A N 1
ATOM 695 C CA . PHE A 1 90 ? -10.133 23.656 11.531 1 98.38 90 PHE A CA 1
ATOM 696 C C . PHE A 1 90 ? -10.883 22.5 12.18 1 98.38 90 PHE A C 1
ATOM 698 O O . PHE A 1 90 ? -11.062 22.484 13.398 1 98.38 90 PHE A O 1
ATOM 705 N N . THR A 1 91 ? -11.336 21.562 11.375 1 98.5 91 THR A N 1
ATOM 706 C CA . THR A 1 91 ? -12.102 20.469 11.969 1 98.5 91 THR A CA 1
ATOM 707 C C . THR A 1 91 ? -12.016 19.203 11.102 1 98.5 91 THR A C 1
ATOM 709 O O . THR A 1 91 ? -11.469 19.25 9.992 1 98.5 91 THR A O 1
ATOM 712 N N . SER A 1 92 ? -12.414 18.078 11.648 1 97.88 92 SER A N 1
ATOM 713 C CA . SER A 1 92 ? -12.328 16.797 10.945 1 97.88 92 SER A CA 1
ATOM 714 C C . SER A 1 92 ? -13.438 15.859 11.375 1 97.88 92 SER A C 1
ATOM 716 O O . SER A 1 92 ? -14.047 16.047 12.438 1 97.88 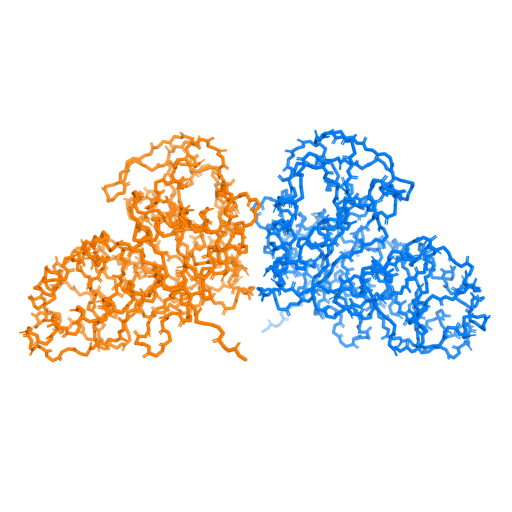92 SER A O 1
ATOM 718 N N . ILE A 1 93 ? -13.734 14.961 10.539 1 97.88 93 ILE A N 1
ATOM 719 C CA . ILE A 1 93 ? -14.688 13.891 10.82 1 97.88 93 ILE A CA 1
ATOM 720 C C . ILE A 1 93 ? -14.008 12.531 10.648 1 97.88 93 ILE A C 1
ATOM 722 O O . ILE A 1 93 ? -13.227 12.336 9.711 1 97.88 93 ILE A O 1
ATOM 726 N N . SER A 1 94 ? -14.281 11.625 11.57 1 96.5 94 SER A N 1
ATOM 727 C CA . SER A 1 94 ? -13.828 10.25 11.43 1 96.5 94 SER A CA 1
ATOM 728 C C . SER A 1 94 ? -14.883 9.383 10.758 1 96.5 94 SER A C 1
ATOM 730 O O . SER A 1 94 ? -16.016 9.305 11.227 1 96.5 94 SER A O 1
ATOM 732 N N . LEU A 1 95 ? -14.453 8.781 9.703 1 95.88 95 LEU A N 1
ATOM 733 C CA . LEU A 1 95 ? -15.391 7.98 8.914 1 95.88 95 LEU A CA 1
ATOM 734 C C . LEU A 1 95 ? -15.242 6.496 9.234 1 95.88 95 LEU A C 1
ATOM 736 O O . LEU A 1 95 ? -14.148 6.039 9.57 1 95.88 95 LEU A O 1
ATOM 740 N N . SER A 1 96 ? -16.359 5.816 9.117 1 92.38 96 SER A N 1
ATOM 741 C CA . SER A 1 96 ? -16.328 4.359 9.039 1 92.38 96 SER A CA 1
ATOM 742 C C . SER A 1 96 ? -16.141 3.883 7.602 1 92.38 96 SER A C 1
ATOM 744 O O . SER A 1 96 ? -15.984 4.695 6.691 1 92.38 96 SER A O 1
ATOM 746 N N . SER A 1 97 ? -16.141 2.602 7.41 1 89.56 97 SER A N 1
ATOM 747 C CA . SER A 1 97 ? -16 2.025 6.074 1 89.56 97 SER A CA 1
ATOM 748 C C . SER A 1 97 ? -17.359 1.894 5.395 1 89.56 97 SER A C 1
ATOM 750 O O . SER A 1 97 ? -17.469 1.322 4.305 1 89.56 97 SER A O 1
ATOM 752 N N . ASP A 1 98 ? -18.344 2.42 6.031 1 91.31 98 ASP A N 1
ATOM 753 C CA . ASP A 1 98 ? -19.688 2.355 5.461 1 91.31 98 ASP A CA 1
ATOM 754 C C . ASP A 1 98 ? -19.781 3.172 4.176 1 91.31 98 ASP A C 1
ATOM 756 O O . ASP A 1 98 ? -19.562 4.387 4.188 1 91.31 98 ASP A O 1
ATOM 760 N N . PRO A 1 99 ? -20.188 2.484 3.084 1 90.88 99 PRO A N 1
ATOM 761 C CA . PRO A 1 99 ? -20.234 3.176 1.793 1 90.88 99 PRO A CA 1
ATOM 762 C C . PRO A 1 99 ? -21.156 4.395 1.812 1 90.88 99 PRO A C 1
ATOM 764 O O . PRO A 1 99 ? -20.875 5.395 1.146 1 90.88 99 PRO A O 1
ATOM 767 N N . SER A 1 100 ? -22.219 4.27 2.488 1 93.69 100 SER A N 1
ATOM 768 C CA . SER A 1 100 ? -23.156 5.383 2.549 1 93.69 100 SER A CA 1
ATOM 769 C C . SER A 1 100 ? -22.531 6.59 3.244 1 93.69 100 SER A C 1
ATOM 771 O O . SER A 1 100 ? -22.766 7.734 2.836 1 93.69 100 SER A O 1
ATOM 773 N N . GLU A 1 101 ? -21.844 6.355 4.309 1 96 101 GLU A N 1
ATOM 774 C CA . GLU A 1 101 ? -21.156 7.438 5.012 1 96 101 GLU A CA 1
ATOM 775 C C . GLU A 1 101 ? -20.078 8.07 4.148 1 96 101 GLU A C 1
ATOM 777 O O . GLU A 1 101 ? -19.906 9.289 4.141 1 96 101 GLU A O 1
ATOM 782 N N . ILE A 1 102 ? -19.391 7.266 3.451 1 96.44 102 ILE A N 1
ATOM 783 C CA . ILE A 1 102 ? -18.312 7.73 2.57 1 96.44 102 ILE A CA 1
ATOM 784 C C . ILE A 1 102 ? -18.906 8.586 1.451 1 96.44 102 ILE A C 1
ATOM 786 O O . ILE A 1 102 ? -18.344 9.625 1.092 1 96.44 102 ILE A O 1
ATOM 790 N N . TYR A 1 103 ? -20 8.133 0.891 1 96.81 103 TYR A N 1
ATOM 791 C CA . TYR A 1 103 ? -20.656 8.922 -0.141 1 96.81 103 TYR A CA 1
ATOM 792 C C . TYR A 1 103 ? -21.141 10.258 0.417 1 96.81 103 TYR A C 1
ATOM 794 O O . TYR A 1 103 ? -21.016 11.289 -0.248 1 96.81 103 TYR A O 1
ATOM 802 N N . ARG A 1 104 ? -21.641 10.234 1.599 1 97.56 104 ARG A N 1
ATOM 803 C CA . ARG A 1 104 ? -22.047 11.477 2.254 1 97.56 104 ARG A CA 1
ATOM 804 C C . ARG A 1 104 ? -20.875 12.422 2.422 1 97.56 104 ARG A C 1
ATOM 806 O O . ARG A 1 104 ? -21.016 13.641 2.27 1 97.56 104 ARG A O 1
ATOM 813 N N . ALA A 1 105 ? -19.766 11.867 2.795 1 98.12 105 ALA A N 1
ATOM 814 C CA . ALA A 1 105 ? -18.547 12.672 2.926 1 98.12 105 ALA A CA 1
ATOM 815 C C . ALA A 1 105 ? -18.172 13.336 1.602 1 98.12 105 ALA A C 1
ATOM 817 O O . ALA A 1 105 ? -17.781 14.5 1.572 1 98.12 105 ALA A O 1
ATOM 818 N N . SER A 1 106 ? -18.281 12.539 0.53 1 98.19 106 SER A N 1
ATOM 819 C CA . SER A 1 106 ? -18.031 13.094 -0.796 1 98.19 106 SER A CA 1
ATOM 820 C C . SER A 1 106 ? -18.969 14.266 -1.094 1 98.19 106 SER A C 1
ATOM 822 O O . SER A 1 106 ? -18.531 15.312 -1.56 1 98.19 106 SER A O 1
ATOM 824 N N . GLU A 1 107 ? -20.219 14.102 -0.772 1 98.06 107 GLU A N 1
ATOM 825 C CA . GLU A 1 107 ? -21.203 15.164 -0.969 1 98.06 107 GLU A CA 1
ATOM 826 C C . GLU A 1 107 ? -20.875 16.391 -0.126 1 98.06 107 GLU A C 1
ATOM 828 O O . GLU A 1 107 ? -21.016 17.531 -0.586 1 98.06 107 GLU A O 1
ATOM 833 N N . PHE A 1 108 ? -20.5 16.141 1.065 1 98.56 108 PHE A N 1
ATOM 834 C CA . PHE A 1 108 ? -20.156 17.219 1.983 1 98.56 108 PHE A CA 1
ATOM 835 C C . PHE A 1 108 ? -19 18.047 1.445 1 98.56 108 PHE A C 1
ATOM 837 O O . PHE A 1 108 ? -19 19.266 1.538 1 98.56 108 PHE A O 1
ATOM 844 N N . LEU A 1 109 ? -17.953 17.406 0.876 1 98.44 109 LEU A N 1
ATOM 845 C CA . LEU A 1 109 ? -16.812 18.109 0.291 1 98.44 109 LEU A CA 1
ATOM 846 C C . LEU A 1 109 ? -17.266 19 -0.871 1 98.44 109 LEU A C 1
ATOM 848 O O . LEU A 1 109 ? -16.766 20.109 -1.023 1 98.44 109 LEU A O 1
ATOM 852 N N . PHE A 1 110 ? -18.141 18.469 -1.694 1 98.25 110 PHE A N 1
ATOM 853 C CA . PHE A 1 110 ? -18.703 19.281 -2.773 1 98.25 110 PHE A CA 1
ATOM 854 C C . PHE A 1 110 ? -19.453 20.484 -2.215 1 98.25 110 PHE A C 1
ATOM 856 O O . PHE A 1 110 ? -19.312 21.609 -2.729 1 98.25 110 PHE A O 1
ATOM 863 N N . ARG A 1 111 ? -20.234 20.266 -1.187 1 98.06 111 ARG A N 1
ATOM 864 C CA . ARG A 1 111 ? -20.984 21.344 -0.568 1 98.06 111 ARG A CA 1
ATOM 865 C C . ARG A 1 111 ? -20.062 22.438 -0.058 1 98.06 111 ARG A C 1
ATOM 867 O O . ARG A 1 111 ? -20.312 23.625 -0.278 1 98.06 111 ARG A O 1
ATOM 874 N N . ILE A 1 112 ? -18.984 22.016 0.655 1 98.06 112 ILE A N 1
ATOM 875 C CA . ILE A 1 112 ? -18.016 22.984 1.173 1 98.06 112 ILE A CA 1
ATOM 876 C C . ILE A 1 112 ? -17.453 23.828 0.026 1 98.06 112 ILE A C 1
ATOM 878 O O . ILE A 1 112 ? -17.438 25.047 0.106 1 98.06 112 ILE A O 1
ATOM 882 N N . SER A 1 113 ? -17.031 23.156 -1.002 1 94.44 113 SER A N 1
ATOM 883 C CA . SER A 1 113 ? -16.406 23.828 -2.135 1 94.44 113 SER A CA 1
ATOM 884 C C . SER A 1 113 ? -17.391 24.781 -2.824 1 94.44 113 SER A C 1
ATOM 886 O O . SER A 1 113 ? -17.016 25.875 -3.23 1 94.44 113 SER A O 1
ATOM 888 N N . GLU A 1 114 ? -18.578 24.359 -2.973 1 94.12 114 GLU A N 1
ATOM 889 C CA . GLU A 1 114 ? -19.578 25.125 -3.713 1 94.12 114 GLU A CA 1
ATOM 890 C C . GLU A 1 114 ? -20.094 26.297 -2.887 1 94.12 114 GLU A C 1
ATOM 892 O O . GLU A 1 114 ? -20.328 27.375 -3.42 1 94.12 114 GLU A O 1
ATOM 897 N N . GLU A 1 115 ? -20.281 26.109 -1.617 1 97.06 115 GLU A N 1
ATOM 898 C CA . GLU A 1 115 ? -20.969 27.109 -0.807 1 97.06 115 GLU A CA 1
ATOM 899 C C . GLU A 1 115 ? -19.984 27.984 -0.046 1 97.06 115 GLU A C 1
ATOM 901 O O . GLU A 1 115 ? -20.25 29.156 0.213 1 97.06 115 GLU A O 1
ATOM 906 N N . LEU A 1 116 ? -18.859 27.422 0.407 1 96.31 116 LEU A N 1
ATOM 907 C CA . LEU A 1 116 ? -17.906 28.188 1.219 1 96.31 116 LEU A CA 1
ATOM 908 C C . LEU A 1 116 ? -16.656 28.516 0.421 1 96.31 116 LEU A C 1
ATOM 910 O O . LEU A 1 116 ? -16.031 29.562 0.634 1 96.31 116 LEU A O 1
ATOM 914 N N . GLY A 1 117 ? -16.312 27.656 -0.485 1 94.31 117 GLY A N 1
ATOM 915 C CA . GLY A 1 117 ? -15.133 27.875 -1.313 1 94.31 117 GLY A CA 1
ATOM 916 C C . GLY A 1 117 ? -13.961 26.984 -0.936 1 94.31 117 GLY A C 1
ATOM 917 O O . GLY A 1 117 ? -13.969 26.359 0.125 1 94.31 117 GLY A O 1
ATOM 918 N N . PRO A 1 118 ? -12.938 26.938 -1.778 1 94.56 118 PRO A N 1
ATOM 919 C CA . PRO A 1 118 ? -11.805 26.016 -1.608 1 94.56 118 PRO A CA 1
ATOM 920 C C . PRO A 1 118 ? -10.984 26.328 -0.357 1 94.56 118 PRO A C 1
ATOM 922 O O . PRO A 1 118 ? -10.383 25.422 0.227 1 94.56 118 PRO A O 1
ATOM 925 N N . GLU A 1 119 ? -10.953 27.562 0.091 1 94.69 119 GLU A N 1
ATOM 926 C CA . GLU A 1 119 ? -10.203 27.922 1.286 1 94.69 119 GLU A CA 1
ATOM 927 C C . GLU A 1 119 ? -10.711 27.172 2.512 1 94.69 119 GLU A C 1
ATOM 929 O O . GLU A 1 119 ? -9.914 26.719 3.346 1 94.69 119 GLU A O 1
ATOM 934 N N . TYR A 1 120 ? -12 27.031 2.584 1 96.62 120 TYR A N 1
ATOM 935 C CA . TYR A 1 120 ? -12.594 26.344 3.721 1 96.62 120 TYR A CA 1
ATOM 936 C C . TYR A 1 120 ? -12.328 24.844 3.652 1 96.62 120 TYR A C 1
ATOM 938 O O . TYR A 1 120 ? -12.211 24.172 4.684 1 96.62 120 TYR A O 1
ATOM 946 N N . ALA A 1 121 ? -12.203 24.344 2.418 1 96.62 121 ALA A N 1
ATOM 947 C CA . ALA A 1 121 ? -11.883 22.922 2.26 1 96.62 121 ALA A CA 1
ATOM 948 C C . ALA A 1 121 ? -10.5 22.609 2.811 1 96.62 121 ALA A C 1
ATOM 950 O O . ALA A 1 121 ? -10.242 21.484 3.25 1 96.62 121 ALA A O 1
ATOM 951 N N . THR A 1 122 ? -9.57 23.578 2.826 1 96.88 122 THR A N 1
ATOM 952 C CA . THR A 1 122 ? -8.242 23.375 3.381 1 96.88 122 THR A CA 1
ATOM 953 C C . THR A 1 122 ? -8.305 23.172 4.891 1 96.88 122 THR A C 1
ATOM 955 O O . THR A 1 122 ? -7.348 22.688 5.5 1 96.88 122 THR A O 1
ATOM 958 N N . MET A 1 123 ? -9.414 23.547 5.527 1 97.88 123 MET A N 1
ATOM 959 C CA . MET A 1 123 ? -9.555 23.516 6.98 1 97.88 123 MET A CA 1
ATOM 960 C C . MET A 1 123 ? -10.297 22.266 7.43 1 97.88 123 MET A C 1
ATOM 962 O O . MET A 1 123 ? -10.547 22.078 8.617 1 97.88 123 MET A O 1
ATOM 966 N N . PHE A 1 124 ? -10.672 21.391 6.488 1 98.25 124 PHE A N 1
ATOM 967 C CA . PHE A 1 124 ? -11.484 20.219 6.801 1 98.25 124 PHE A CA 1
ATOM 968 C C . PHE A 1 124 ? -10.781 18.938 6.387 1 98.25 124 PHE A C 1
ATOM 970 O O . PHE A 1 124 ? -10.297 18.828 5.258 1 98.25 124 PHE A O 1
ATOM 977 N N . ALA A 1 125 ? -10.75 18.031 7.289 1 97.38 125 ALA A N 1
ATOM 978 C CA . ALA A 1 125 ? -10.148 16.734 6.984 1 97.38 125 ALA A CA 1
ATOM 979 C C . ALA A 1 125 ? -11.117 15.594 7.305 1 97.38 125 ALA A C 1
ATOM 981 O O . ALA A 1 125 ? -11.992 15.734 8.164 1 97.38 125 ALA A O 1
ATOM 982 N N . LEU A 1 126 ? -10.992 14.562 6.547 1 96.88 126 LEU A N 1
ATOM 983 C CA . LEU A 1 126 ? -11.594 13.273 6.871 1 96.88 126 LEU A CA 1
ATOM 984 C C . LEU A 1 126 ? -10.547 12.32 7.438 1 96.88 126 LEU A C 1
ATOM 986 O O . LEU A 1 126 ? -9.367 12.406 7.09 1 96.88 126 LEU A O 1
ATOM 990 N N . GLY A 1 127 ? -10.922 11.484 8.344 1 94.38 127 GLY A N 1
ATOM 991 C CA . GLY A 1 127 ? -10 10.508 8.898 1 94.38 127 GLY A CA 1
ATOM 992 C C . GLY A 1 127 ? -10.625 9.148 9.133 1 94.38 127 GLY A C 1
ATOM 993 O O . GLY A 1 127 ? -11.852 9.008 9.062 1 94.38 127 GLY A O 1
ATOM 994 N N . SER A 1 128 ? -9.641 8.203 9.258 1 91.19 128 SER A N 1
ATOM 995 C CA . SER A 1 128 ? -10.047 6.859 9.648 1 91.19 128 SER A CA 1
ATOM 996 C C . SER A 1 128 ? -9.758 6.598 11.125 1 91.19 128 SER A C 1
ATOM 998 O O . SER A 1 128 ? -8.648 6.832 11.594 1 91.19 128 SER A O 1
ATOM 1000 N N . GLY A 1 129 ? -10.742 6.375 11.938 1 86.75 129 GLY A N 1
ATOM 1001 C CA . GLY A 1 129 ? -10.539 6.125 13.359 1 86.75 129 GLY A CA 1
ATOM 1002 C C . GLY A 1 129 ? -10.531 7.395 14.188 1 86.75 129 GLY A C 1
ATOM 1003 O O . GLY A 1 129 ? -10.992 8.445 13.742 1 86.75 129 GLY A O 1
ATOM 1004 N N . GLU A 1 130 ? -9.984 7.27 15.344 1 89 130 GLU A N 1
ATOM 1005 C CA . GLU A 1 130 ? -9.914 8.422 16.25 1 89 130 GLU A CA 1
ATOM 1006 C C . GLU A 1 130 ? -8.664 9.25 15.969 1 89 130 GLU A C 1
ATOM 1008 O O . GLU A 1 130 ? -7.559 8.719 15.891 1 89 130 GLU A O 1
ATOM 1013 N N . PRO A 1 131 ? -8.906 10.508 15.836 1 94.12 131 PRO A N 1
ATOM 1014 C CA . PRO A 1 131 ? -7.723 11.336 15.617 1 94.12 131 PRO A CA 1
ATOM 1015 C C . PRO A 1 131 ? -6.781 11.352 16.812 1 94.12 131 PRO A C 1
ATOM 1017 O O . PRO A 1 131 ? -7.238 11.328 17.969 1 94.12 131 PRO A O 1
ATOM 1020 N N . PRO A 1 132 ? -5.531 11.414 16.594 1 94.38 132 PRO A N 1
ATOM 1021 C CA . PRO A 1 132 ? -4.59 11.617 17.688 1 94.38 132 PRO A CA 1
ATOM 1022 C C . PRO A 1 132 ? -4.59 13.055 18.203 1 94.38 132 PRO A C 1
ATOM 1024 O O . PRO A 1 132 ? -5.141 13.945 17.562 1 94.38 132 PRO A O 1
ATOM 1027 N N . GLU A 1 133 ? -4.109 13.148 19.375 1 96.81 133 GLU A N 1
ATOM 1028 C CA . GLU A 1 133 ? -3.75 14.484 19.828 1 96.81 133 GLU A CA 1
ATOM 1029 C C . GLU A 1 133 ? -2.43 14.945 19.219 1 96.81 133 GLU A C 1
ATOM 1031 O O . GLU A 1 133 ? -1.401 14.281 19.391 1 96.81 133 GLU A O 1
ATOM 1036 N N . THR A 1 134 ? -2.477 16.031 18.469 1 97.06 134 THR A N 1
ATOM 1037 C CA . THR A 1 134 ? -1.284 16.438 17.734 1 97.06 134 THR A CA 1
ATOM 1038 C C . THR A 1 134 ? -1.343 17.922 17.391 1 97.06 134 THR A C 1
ATOM 1040 O O . THR A 1 134 ? -2.422 18.516 17.391 1 97.06 134 THR A O 1
ATOM 1043 N N . PRO A 1 135 ? -0.192 18.516 17.203 1 97.81 135 PRO A N 1
ATOM 1044 C CA . PRO A 1 135 ? -0.165 19.922 16.766 1 97.81 135 PRO A CA 1
ATOM 1045 C C . PRO A 1 135 ? -0.56 20.094 15.297 1 97.81 135 PRO A C 1
ATOM 1047 O O . PRO A 1 135 ? -0.719 21.219 14.828 1 97.81 135 PRO A O 1
ATOM 1050 N N . TYR A 1 136 ? -0.683 19.016 14.609 1 96.38 136 TYR A N 1
ATOM 1051 C CA . TYR A 1 136 ? -1.042 19.109 13.195 1 96.38 136 TYR A CA 1
ATOM 1052 C C . TYR A 1 136 ? -2.555 19.188 13.023 1 96.38 136 TYR A C 1
ATOM 1054 O O . TYR A 1 136 ? -3.301 18.484 13.703 1 96.38 136 TYR A O 1
ATOM 1062 N N . PHE A 1 137 ? -2.973 20.172 12.227 1 96.38 137 PHE A N 1
ATOM 1063 C CA . PHE A 1 137 ? -4.375 20.391 11.875 1 96.38 137 PHE A CA 1
ATOM 1064 C C . PHE A 1 137 ? -4.699 19.766 10.523 1 96.38 137 PHE A C 1
ATOM 1066 O O . PHE A 1 137 ? -3.828 19.672 9.656 1 96.38 137 PHE A O 1
ATOM 1073 N N . PRO A 1 138 ? -5.926 19.312 10.281 1 96.06 138 PRO A N 1
ATOM 1074 C CA . PRO A 1 138 ? -7.055 19.469 11.203 1 96.06 138 PRO A CA 1
ATOM 1075 C C . PRO A 1 138 ? -7.332 18.188 12 1 96.06 138 PRO A C 1
ATOM 1077 O O . PRO A 1 138 ? -8.141 18.203 12.93 1 96.06 138 PRO A O 1
ATOM 1080 N N . LEU A 1 139 ? -6.727 17.094 11.625 1 95.25 139 LEU A N 1
ATOM 1081 C CA . LEU A 1 139 ? -7.023 15.797 12.227 1 95.25 139 LEU A CA 1
ATOM 1082 C C . LEU A 1 139 ? -6.41 15.695 13.625 1 95.25 139 LEU A C 1
ATOM 1084 O O . LEU A 1 139 ? -5.391 15.031 13.812 1 95.25 139 LEU A O 1
ATOM 1088 N N . THR A 1 140 ? -7.023 16.359 14.531 1 97.25 140 THR A N 1
ATOM 1089 C CA . THR A 1 140 ? -6.562 16.375 15.914 1 97.25 140 THR A CA 1
ATOM 1090 C C . THR A 1 140 ? -7.742 16.516 16.875 1 97.25 140 THR A C 1
ATOM 1092 O O . THR A 1 140 ? -8.875 16.75 16.438 1 97.25 140 THR A O 1
ATOM 1095 N N . LYS A 1 141 ? -7.453 16.25 18.094 1 96.31 141 LYS A N 1
ATOM 1096 C CA . LYS A 1 141 ? -8.422 16.438 19.172 1 96.31 141 LYS A CA 1
ATOM 1097 C C . LYS A 1 141 ? -7.734 16.906 20.453 1 96.31 141 LYS A C 1
ATOM 1099 O O . LYS A 1 141 ? -6.508 16.875 20.547 1 96.31 141 LYS A O 1
ATOM 1104 N N . SER A 1 142 ? -8.539 17.422 21.266 1 93.62 142 SER A N 1
ATOM 1105 C CA . SER A 1 142 ? -8.008 17.828 22.562 1 93.62 142 SER A CA 1
ATOM 1106 C C . SER A 1 142 ? -8.578 16.969 23.688 1 93.62 142 SER A C 1
ATOM 1108 O O . SER A 1 142 ? -9.773 17.031 23.969 1 93.62 142 SER A O 1
ATOM 1110 N N . GLU A 1 143 ? -7.746 16.188 24.203 1 92.38 143 GLU A N 1
ATOM 1111 C CA . GLU A 1 143 ? -8.109 15.344 25.328 1 92.38 143 GLU A CA 1
ATOM 1112 C C . GLU A 1 143 ? -7.414 15.797 26.609 1 92.38 143 GLU A C 1
ATOM 1114 O O . GLU A 1 143 ? -7.98 15.695 27.703 1 92.38 143 GLU A O 1
ATOM 1119 N N . ASN A 1 144 ? -6.234 16.266 26.562 1 94.62 144 ASN A N 1
ATOM 1120 C CA . ASN A 1 144 ? -5.402 16.703 27.688 1 94.62 144 ASN A CA 1
ATOM 1121 C C . ASN A 1 144 ? -5.098 18.188 27.609 1 94.62 144 ASN A C 1
ATOM 1123 O O . ASN A 1 144 ? -5.137 18.781 26.531 1 94.62 144 ASN A O 1
ATOM 1127 N N . PHE A 1 145 ? -4.852 18.672 28.797 1 97.31 145 PHE A N 1
ATOM 1128 C CA . PHE A 1 145 ? -4.324 20.031 28.859 1 97.31 145 PHE A CA 1
ATOM 1129 C C . PHE A 1 145 ? -2.807 20.031 28.734 1 97.31 145 PHE A C 1
ATOM 1131 O O . PHE A 1 145 ? -2.119 19.281 29.438 1 97.31 145 PHE A O 1
ATOM 1138 N N . GLY A 1 146 ? -2.354 20.828 27.797 1 97.69 146 GLY A N 1
ATOM 1139 C CA . GLY A 1 146 ? -0.905 20.891 27.703 1 97.69 146 GLY A CA 1
ATOM 1140 C C . GLY A 1 146 ? -0.42 21.438 26.375 1 97.69 146 GLY A C 1
ATOM 1141 O O . GLY A 1 146 ? -1.208 21.984 25.594 1 97.69 146 GLY A O 1
ATOM 1142 N N . LEU A 1 147 ? 0.916 21.391 26.156 1 98 147 LEU A N 1
ATOM 1143 C CA . LEU A 1 147 ? 1.576 21.922 24.969 1 98 147 LEU A CA 1
ATOM 1144 C C . LEU A 1 147 ? 2.098 20.797 24.094 1 98 147 LEU A C 1
ATOM 1146 O O . LEU A 1 147 ? 2.605 19.781 24.594 1 98 147 LEU A O 1
ATOM 1150 N N . SER A 1 148 ? 1.892 20.953 22.875 1 98.44 148 SER A N 1
ATOM 1151 C CA . SER A 1 148 ? 2.555 20.078 21.906 1 98.44 148 SER A CA 1
ATOM 1152 C C . SER A 1 148 ? 3.291 20.906 20.844 1 98.44 148 SER A C 1
ATOM 1154 O O . SER A 1 148 ? 3.027 22.094 20.688 1 98.44 148 SER A O 1
ATOM 1156 N N . PHE A 1 149 ? 4.234 20.266 20.188 1 98.69 149 PHE A N 1
ATOM 1157 C CA . PHE A 1 149 ? 5.113 20.953 19.25 1 98.69 149 PHE A CA 1
ATOM 1158 C C . PHE A 1 149 ? 5.285 20.141 17.984 1 98.69 149 PHE A C 1
ATOM 1160 O O . PHE A 1 149 ? 5.211 18.906 18.016 1 98.69 149 PHE A O 1
ATOM 1167 N N . SER A 1 150 ? 5.473 20.766 16.922 1 98.38 150 SER A N 1
ATOM 1168 C CA . SER A 1 150 ? 5.867 20.156 15.648 1 98.38 150 SER A CA 1
ATOM 1169 C C . SER A 1 150 ? 7.051 20.891 15.031 1 98.38 150 SER A C 1
ATOM 1171 O O . SER A 1 150 ? 7.301 22.047 15.352 1 98.38 150 SER A O 1
ATOM 1173 N N . LEU A 1 151 ? 7.727 20.219 14.188 1 98.06 151 LEU A N 1
ATOM 1174 C CA . LEU A 1 151 ? 9 20.719 13.688 1 98.06 151 LEU A CA 1
ATOM 1175 C C . LEU A 1 151 ? 8.953 20.891 12.172 1 98.06 151 LEU A C 1
ATOM 1177 O O . LEU A 1 151 ? 8.211 20.188 11.484 1 98.06 151 LEU A O 1
ATOM 1181 N N . LEU A 1 152 ? 9.688 21.828 11.68 1 97.88 152 LEU A N 1
ATOM 1182 C CA . LEU A 1 152 ? 9.984 21.984 10.266 1 97.88 152 LEU A CA 1
ATOM 1183 C C . LEU A 1 152 ? 11.469 21.766 9.992 1 97.88 152 LEU A C 1
ATOM 1185 O O . LEU A 1 152 ? 12.281 22.672 10.18 1 97.88 152 LEU A O 1
ATOM 1189 N N . TYR A 1 153 ? 11.789 20.516 9.422 1 97.62 153 TYR A N 1
ATOM 1190 C CA . TYR A 1 153 ? 13.219 20.234 9.445 1 97.62 153 TYR A CA 1
ATOM 1191 C C . TYR A 1 153 ? 13.648 19.469 8.203 1 97.62 153 TYR A C 1
ATOM 1193 O O . TYR A 1 153 ? 14.68 18.781 8.211 1 97.62 153 TYR A O 1
ATOM 1201 N N . PRO A 1 154 ? 12.891 19.469 7.066 1 97.44 154 PRO A N 1
ATOM 1202 C CA . PRO A 1 154 ? 13.391 18.766 5.883 1 97.44 154 PRO A CA 1
ATOM 1203 C C . PRO A 1 154 ? 14.758 19.266 5.434 1 97.44 154 PRO A C 1
ATOM 1205 O O . PRO A 1 154 ? 15.648 18.453 5.152 1 97.44 154 PRO A O 1
ATOM 1208 N N . SER A 1 155 ? 14.922 20.562 5.355 1 95.88 155 SER A N 1
ATOM 1209 C CA . SER A 1 155 ? 16.156 21.141 4.828 1 95.88 155 SER A CA 1
ATOM 1210 C C . SER A 1 155 ? 17.344 20.812 5.727 1 95.88 155 SER A C 1
ATOM 1212 O O . SER A 1 155 ? 18.484 20.828 5.281 1 95.88 155 SER A O 1
ATOM 1214 N N . ASP A 1 156 ? 17.078 20.531 7.035 1 95.75 156 ASP A N 1
ATOM 1215 C CA . ASP A 1 156 ? 18.125 20.141 7.961 1 95.75 156 ASP A CA 1
ATOM 1216 C C . ASP A 1 156 ? 18.703 18.781 7.582 1 95.75 156 ASP A C 1
ATOM 1218 O O . ASP A 1 156 ? 19.781 18.406 8.047 1 95.75 156 ASP A O 1
ATOM 1222 N N . LEU A 1 157 ? 17.984 18.062 6.723 1 96.5 157 LEU A N 1
ATOM 1223 C CA . LEU A 1 157 ? 18.406 16.703 6.379 1 96.5 157 LEU A CA 1
ATOM 1224 C C . LEU A 1 157 ? 19.094 16.672 5.016 1 96.5 157 LEU A C 1
ATOM 1226 O O . LEU A 1 157 ? 19.781 15.711 4.68 1 96.5 157 LEU A O 1
ATOM 1230 N N . TYR A 1 158 ? 18.922 17.719 4.152 1 95.25 158 TYR A N 1
ATOM 1231 C CA . TYR A 1 158 ? 19.359 17.703 2.764 1 95.25 158 TYR A CA 1
ATOM 1232 C C . TYR A 1 158 ? 20.859 17.484 2.672 1 95.25 158 TYR A C 1
ATOM 1234 O O . TYR A 1 158 ? 21.328 16.594 1.958 1 95.25 158 TYR A O 1
ATOM 1242 N N . GLY A 1 159 ? 21.594 18.328 3.344 1 91.56 159 GLY A N 1
ATOM 1243 C CA . GLY A 1 159 ? 23.047 18.281 3.26 1 91.56 159 GLY A CA 1
ATOM 1244 C C . GLY A 1 159 ? 23.625 16.938 3.619 1 91.56 159 GLY A C 1
ATOM 1245 O O . GLY A 1 159 ? 24.391 16.344 2.844 1 91.56 159 GLY A O 1
ATOM 1246 N N . ALA A 1 160 ? 23.188 16.422 4.762 1 90.44 160 ALA A N 1
ATOM 1247 C CA . ALA A 1 160 ? 23.688 15.148 5.254 1 90.44 160 ALA A CA 1
ATOM 1248 C C . ALA A 1 160 ? 23.359 14.023 4.277 1 90.44 160 ALA A C 1
ATOM 1250 O O . ALA A 1 160 ? 24.188 13.141 4.031 1 90.44 160 ALA A O 1
ATOM 1251 N N . LEU A 1 161 ? 22.219 14.047 3.664 1 93.88 161 LEU A N 1
ATOM 1252 C CA . LEU A 1 161 ? 21.75 12.945 2.826 1 93.88 161 LEU A CA 1
ATOM 1253 C C . LEU A 1 161 ? 22.375 13.023 1.436 1 93.88 161 LEU A C 1
ATOM 1255 O O . LEU A 1 161 ? 22.594 11.992 0.799 1 93.88 161 LEU A O 1
ATOM 1259 N N . THR A 1 162 ? 22.578 14.234 0.951 1 91.69 162 THR A N 1
ATOM 1260 C CA . THR A 1 162 ? 23.156 14.406 -0.372 1 91.69 162 THR A CA 1
ATOM 1261 C C . THR A 1 162 ? 24.594 13.875 -0.407 1 91.69 162 THR A C 1
ATOM 1263 O O . THR A 1 162 ? 25.016 13.289 -1.408 1 91.69 162 THR A O 1
ATOM 1266 N N . GLU A 1 163 ? 25.281 13.953 0.618 1 86.56 163 GLU A N 1
ATOM 1267 C CA . GLU A 1 163 ? 26.703 13.602 0.676 1 86.56 163 GLU A CA 1
ATOM 1268 C C . GLU A 1 163 ? 26.891 12.164 1.155 1 86.56 163 GLU A C 1
ATOM 1270 O O . GLU A 1 163 ? 28 11.625 1.072 1 86.56 163 GLU A O 1
ATOM 1275 N N . ALA A 1 164 ? 25.828 11.578 1.567 1 85.88 164 ALA A N 1
ATOM 1276 C CA . ALA A 1 164 ? 25.969 10.297 2.26 1 85.88 164 ALA A CA 1
ATOM 1277 C C . ALA A 1 164 ? 26.109 9.148 1.267 1 85.88 164 ALA A C 1
ATOM 1279 O O . ALA A 1 164 ? 25.359 9.07 0.289 1 85.88 164 ALA A O 1
ATOM 1280 N N . GLU A 1 165 ? 27.062 8.375 1.523 1 79.5 165 GLU A N 1
ATOM 1281 C CA . GLU A 1 165 ? 27.172 7.129 0.771 1 79.5 165 GLU A CA 1
ATOM 1282 C C . GLU A 1 165 ? 26.109 6.125 1.22 1 79.5 165 GLU A C 1
ATOM 1284 O O . GLU A 1 165 ? 25.531 5.422 0.393 1 79.5 165 GLU A O 1
ATOM 1289 N N . GLU A 1 166 ? 25.938 6.199 2.57 1 80.69 166 GLU A N 1
ATOM 1290 C CA . GLU A 1 166 ? 24.906 5.363 3.18 1 80.69 166 GLU A CA 1
ATOM 1291 C C . GLU A 1 166 ? 23.781 6.207 3.764 1 80.69 166 GLU A C 1
ATOM 1293 O O . GLU A 1 166 ? 23.828 6.59 4.934 1 80.69 166 GLU A O 1
ATOM 1298 N N . PRO A 1 167 ? 22.781 6.309 3.117 1 80.69 167 PRO A N 1
ATOM 1299 C CA . PRO A 1 167 ? 21.75 7.266 3.52 1 80.69 167 PRO A CA 1
ATOM 1300 C C . PRO A 1 167 ? 21 6.828 4.773 1 80.69 167 PRO A C 1
ATOM 1302 O O . PRO A 1 167 ? 20.562 7.672 5.559 1 80.69 167 PRO A O 1
ATOM 1305 N N . ASP A 1 168 ? 20.953 5.559 5.004 1 80.31 168 ASP A N 1
ATOM 1306 C CA . ASP A 1 168 ? 20.172 5.074 6.141 1 80.31 168 ASP A CA 1
ATOM 1307 C C . ASP A 1 168 ? 20.828 5.48 7.461 1 80.31 168 ASP A C 1
ATOM 1309 O O . ASP A 1 168 ? 20.156 5.996 8.359 1 80.31 168 ASP A O 1
ATOM 1313 N N . LEU A 1 169 ? 22.125 5.246 7.527 1 82.88 169 LEU A N 1
ATOM 1314 C CA . LEU A 1 169 ? 22.844 5.578 8.75 1 82.88 169 LEU A CA 1
ATOM 1315 C C . LEU A 1 169 ? 22.906 7.09 8.953 1 82.88 169 LEU A C 1
ATOM 1317 O O . LEU A 1 169 ? 22.734 7.578 10.07 1 82.88 169 LEU A O 1
ATOM 1321 N N . THR A 1 170 ? 23.031 7.727 7.934 1 92.06 170 THR A N 1
ATOM 1322 C CA . THR A 1 170 ? 23.141 9.18 7.98 1 92.06 170 THR A CA 1
ATOM 1323 C C . THR A 1 170 ? 21.812 9.805 8.375 1 92.06 170 THR A C 1
ATOM 1325 O O . THR A 1 170 ? 21.781 10.805 9.094 1 92.06 170 THR A O 1
ATOM 1328 N N . LEU A 1 171 ? 20.734 9.203 7.957 1 95.88 171 LEU A N 1
ATOM 1329 C CA . LEU A 1 171 ? 19.391 9.703 8.258 1 95.88 171 LEU A CA 1
ATOM 1330 C C . LEU A 1 171 ? 19.125 9.664 9.758 1 95.88 171 LEU A C 1
ATOM 1332 O O . LEU A 1 171 ? 18.656 10.648 10.336 1 95.88 171 LEU A O 1
ATOM 1336 N N . ARG A 1 172 ? 19.453 8.562 10.391 1 95 172 ARG A N 1
ATOM 1337 C CA . ARG A 1 172 ? 19.203 8.391 11.812 1 95 172 ARG A CA 1
ATOM 1338 C C . ARG A 1 172 ? 20.016 9.375 12.641 1 95 172 ARG A C 1
ATOM 1340 O O . ARG A 1 172 ? 19.516 9.945 13.609 1 95 172 ARG A O 1
ATOM 1347 N N . TYR A 1 173 ? 21.203 9.523 12.25 1 93.69 173 TYR A N 1
ATOM 1348 C CA . TYR A 1 173 ? 22.062 10.461 12.953 1 93.69 173 TYR A CA 1
ATOM 1349 C C . TYR A 1 173 ? 21.547 11.891 12.812 1 93.69 173 TYR A C 1
ATOM 1351 O O . TYR A 1 173 ? 21.484 12.633 13.797 1 93.69 173 TYR A O 1
ATOM 1359 N N . ALA A 1 174 ? 21.219 12.242 11.617 1 95.5 174 ALA A N 1
ATOM 1360 C CA . ALA A 1 174 ? 20.719 13.594 11.359 1 95.5 174 ALA A CA 1
ATOM 1361 C C . ALA A 1 174 ? 19.422 13.852 12.125 1 95.5 174 ALA A C 1
ATOM 1363 O O . ALA A 1 174 ? 19.234 14.93 12.695 1 95.5 174 ALA A O 1
ATOM 1364 N N . LEU A 1 175 ? 18.547 12.859 12.188 1 97.69 175 LEU A N 1
ATOM 1365 C CA . LEU A 1 175 ? 17.281 12.984 12.898 1 97.69 175 LEU A CA 1
ATOM 1366 C C . LEU A 1 175 ? 17.516 13.117 14.398 1 97.69 175 LEU A C 1
ATOM 1368 O O . LEU A 1 175 ? 16.875 13.938 15.055 1 97.69 175 LEU A O 1
ATOM 1372 N N . SER A 1 176 ? 18.391 12.312 14.898 1 96.38 176 SER A N 1
ATOM 1373 C CA . SER A 1 176 ? 18.688 12.359 16.328 1 96.38 176 SER A CA 1
ATOM 1374 C C . SER A 1 176 ? 19.188 13.734 16.75 1 96.38 176 SER A C 1
ATOM 1376 O O . SER A 1 176 ? 18.844 14.234 17.812 1 96.38 176 SER A O 1
ATOM 1378 N N . ARG A 1 177 ? 19.969 14.289 15.93 1 95.75 177 ARG A N 1
ATOM 1379 C CA . ARG A 1 177 ? 20.484 15.625 16.203 1 95.75 177 ARG A CA 1
ATOM 1380 C C . ARG A 1 177 ? 19.359 16.656 16.219 1 95.75 177 ARG A C 1
ATOM 1382 O O . ARG A 1 177 ? 19.266 17.469 17.141 1 95.75 177 ARG A O 1
ATOM 1389 N N . VAL A 1 178 ? 18.547 16.641 15.203 1 97.31 178 VAL A N 1
ATOM 1390 C CA . VAL A 1 178 ? 17.438 17.594 15.078 1 97.31 178 VAL A CA 1
ATOM 1391 C C . VAL A 1 178 ? 16.484 17.438 16.25 1 97.31 178 VAL A C 1
ATOM 1393 O O . VAL A 1 178 ? 16.078 18.422 16.875 1 97.31 178 VAL A O 1
ATOM 1396 N N . PHE A 1 179 ? 16.156 16.203 16.609 1 98.25 179 PHE A N 1
ATOM 1397 C CA . PHE A 1 179 ? 15.188 15.922 17.672 1 98.25 179 PHE A CA 1
ATOM 1398 C C . PHE A 1 179 ? 15.75 16.297 19.031 1 98.25 179 PHE A C 1
ATOM 1400 O O . PHE A 1 179 ? 15.031 16.844 19.875 1 98.25 179 PHE A O 1
ATOM 1407 N N . GLY A 1 180 ? 16.984 16.016 19.219 1 97.31 180 GLY A N 1
ATOM 1408 C CA . GLY A 1 180 ? 17.625 16.422 20.453 1 97.31 180 GLY A CA 1
ATOM 1409 C C . GLY A 1 180 ? 17.641 17.938 20.641 1 97.31 180 GLY A C 1
ATOM 1410 O O . GLY A 1 180 ? 17.359 18.422 21.75 1 97.31 180 GLY A O 1
ATOM 1411 N N . GLU A 1 181 ? 17.984 18.578 19.625 1 97 181 GLU A N 1
ATOM 1412 C CA . GLU A 1 181 ? 17.969 20.031 19.688 1 97 181 GLU A CA 1
ATOM 1413 C C . GLU A 1 181 ? 16.578 20.562 19.969 1 97 181 GLU A C 1
ATOM 1415 O O . GLU A 1 181 ? 16.406 21.516 20.734 1 97 181 GLU A O 1
ATOM 1420 N N . ALA A 1 182 ? 15.602 20.016 19.359 1 97.69 182 ALA A N 1
ATOM 1421 C CA . ALA A 1 182 ? 14.219 20.438 19.562 1 97.69 182 ALA A CA 1
ATOM 1422 C C . ALA A 1 182 ? 13.805 20.297 21.016 1 97.69 182 ALA A C 1
ATOM 1424 O O . ALA A 1 182 ? 13.195 21.188 21.594 1 97.69 182 ALA A O 1
ATOM 1425 N N . GLU A 1 183 ? 14.078 19.188 21.562 1 97 183 GLU A N 1
ATOM 1426 C CA . GLU A 1 183 ? 13.734 18.938 22.969 1 97 183 GLU A CA 1
ATOM 1427 C C . GLU A 1 183 ? 14.414 19.953 23.891 1 97 183 GLU A C 1
ATOM 1429 O O . GLU A 1 183 ? 13.781 20.484 24.797 1 97 183 GLU A O 1
ATOM 1434 N N . ARG A 1 184 ? 15.648 20.141 23.656 1 96.62 184 ARG A N 1
ATOM 1435 C CA . ARG A 1 184 ? 16.391 21.094 24.469 1 96.62 184 ARG A CA 1
ATOM 1436 C C . ARG A 1 184 ? 15.781 22.484 24.375 1 96.62 184 ARG A C 1
ATOM 1438 O O . ARG A 1 184 ? 15.609 23.156 25.406 1 96.62 184 ARG A O 1
ATOM 1445 N N . ARG A 1 185 ? 15.5 22.906 23.219 1 97.06 185 ARG A N 1
ATOM 1446 C CA . ARG A 1 185 ? 14.945 24.25 23 1 97.06 185 ARG A CA 1
ATOM 1447 C C . ARG A 1 185 ? 13.586 24.391 23.672 1 97.06 185 ARG A C 1
ATOM 1449 O O . ARG A 1 185 ? 13.273 25.438 24.234 1 97.06 185 ARG A O 1
ATOM 1456 N N . VAL A 1 186 ? 12.789 23.359 23.594 1 97.38 186 VAL A N 1
ATOM 1457 C CA . VAL A 1 186 ? 11.469 23.375 24.219 1 97.38 186 VAL A CA 1
ATOM 1458 C C . VAL A 1 186 ? 11.625 23.516 25.734 1 97.38 186 VAL A C 1
ATOM 1460 O O . VAL A 1 186 ? 10.977 24.375 26.344 1 97.38 186 VAL A O 1
ATOM 1463 N N . GLU A 1 187 ? 12.469 22.75 26.297 1 95.5 187 GLU A N 1
ATOM 1464 C CA . GLU A 1 187 ? 12.688 22.766 27.734 1 95.5 187 GLU A CA 1
ATOM 1465 C C . GLU A 1 187 ? 13.195 24.141 28.188 1 95.5 187 GLU A C 1
ATOM 1467 O O . GLU A 1 187 ? 12.742 24.672 29.203 1 95.5 187 GLU A O 1
ATOM 1472 N N . GLU A 1 188 ? 14.047 24.625 27.484 1 96 188 GLU A N 1
ATOM 1473 C CA . GLU A 1 188 ? 14.617 25.922 27.828 1 96 188 GLU A CA 1
ATOM 1474 C C . GLU A 1 188 ? 13.562 27.031 27.734 1 96 188 GLU A C 1
ATOM 1476 O O . GLU A 1 188 ? 13.453 27.859 28.641 1 96 188 GLU A O 1
ATOM 1481 N N . ALA A 1 189 ? 12.852 27.047 26.641 1 96.88 189 ALA A N 1
ATOM 1482 C CA . ALA A 1 189 ? 11.852 28.078 26.422 1 96.88 189 ALA A CA 1
ATOM 1483 C C . ALA A 1 189 ? 10.758 28.016 27.484 1 96.88 189 ALA A C 1
ATOM 1485 O O . ALA A 1 189 ? 10.359 29.047 28.031 1 96.88 189 ALA A O 1
ATOM 1486 N N . VAL A 1 190 ? 10.289 26.844 27.75 1 95.94 190 VAL A N 1
ATOM 1487 C CA . VAL A 1 190 ? 9.234 26.656 28.75 1 95.94 190 VAL A CA 1
ATOM 1488 C C . VAL A 1 190 ? 9.773 27.031 30.141 1 95.94 190 VAL A C 1
ATOM 1490 O O . VAL A 1 190 ? 9.078 27.672 30.922 1 95.94 190 VAL A O 1
ATOM 1493 N N . GLY A 1 191 ? 10.953 26.609 30.469 1 94.12 191 GLY A N 1
ATOM 1494 C CA . GLY A 1 191 ? 11.57 26.938 31.734 1 94.12 191 GLY A CA 1
ATOM 1495 C C . GLY A 1 191 ? 11.727 28.422 31.969 1 94.12 191 GLY A C 1
ATOM 1496 O O . GLY A 1 191 ? 11.484 28.922 33.062 1 94.12 191 GLY A O 1
ATOM 1497 N N . GLU A 1 192 ? 12.094 29.062 31.031 1 95 192 GLU A N 1
ATOM 1498 C CA . GLU A 1 192 ? 12.336 30.5 31.125 1 95 192 GLU A CA 1
ATOM 1499 C C . GLU A 1 192 ? 11.031 31.266 31.312 1 95 192 GLU A C 1
ATOM 1501 O O . GLU A 1 192 ? 10.992 32.281 32.031 1 95 192 GLU A O 1
ATOM 1506 N N . LEU A 1 193 ? 10.078 30.844 30.625 1 93.12 193 LEU A N 1
ATOM 1507 C CA . LEU A 1 193 ? 8.812 31.547 30.688 1 93.12 193 LEU A CA 1
ATOM 1508 C C . LEU A 1 193 ? 8.062 31.219 31.969 1 93.12 193 LEU A C 1
ATOM 1510 O O . LEU A 1 193 ? 7.238 32 32.438 1 93.12 193 LEU A O 1
ATOM 1514 N N . GLY A 1 194 ? 8.305 30.125 32.562 1 82.06 194 GLY A N 1
ATOM 1515 C CA . GLY A 1 194 ? 7.91 29.828 33.938 1 82.06 194 GLY A CA 1
ATOM 1516 C C . GLY A 1 194 ? 6.445 29.469 34.094 1 82.06 194 GLY A C 1
ATOM 1517 O O . GLY A 1 194 ? 5.875 29.562 35.156 1 82.06 194 GLY A O 1
ATOM 1518 N N . GLU A 1 195 ? 5.77 29.188 33.125 1 74.12 195 GLU A N 1
ATOM 1519 C CA . GLU A 1 195 ? 4.371 28.797 33.25 1 74.12 195 GLU A CA 1
ATOM 1520 C C . GLU A 1 195 ? 4.242 27.281 33.438 1 74.12 195 GLU A C 1
ATOM 1522 O O . GLU A 1 195 ? 4.988 26.516 32.812 1 74.12 195 GLU A O 1
ATOM 1527 N N . ALA A 1 196 ? 3.238 27.047 34.219 1 83.31 196 ALA A N 1
ATOM 1528 C CA . ALA A 1 196 ? 3.021 25.656 34.562 1 83.31 196 ALA A CA 1
ATOM 1529 C C . ALA A 1 196 ? 2.08 24.984 33.562 1 83.31 196 ALA A C 1
ATOM 1531 O O . ALA A 1 196 ? 0.975 24.562 33.906 1 83.31 196 ALA A O 1
ATOM 1532 N N . VAL A 1 197 ? 2.318 24.953 32.375 1 94.38 197 VAL A N 1
ATOM 1533 C CA . VAL A 1 197 ? 1.59 24.203 31.375 1 94.38 197 VAL A CA 1
ATOM 1534 C C . VAL A 1 197 ? 2.373 22.938 31.016 1 94.38 197 VAL A C 1
ATOM 1536 O O . VAL A 1 197 ? 3.543 23.016 30.641 1 94.38 197 VAL A O 1
ATOM 1539 N N . PRO A 1 198 ? 1.758 21.75 31.203 1 95.75 198 PRO A N 1
ATOM 1540 C CA . PRO A 1 198 ? 2.486 20.516 30.906 1 95.75 198 PRO A CA 1
ATOM 1541 C C . PRO A 1 198 ? 2.836 20.375 29.422 1 95.75 198 PRO A C 1
ATOM 1543 O O . PRO A 1 198 ? 2.08 20.844 28.562 1 95.75 198 PRO A O 1
ATOM 1546 N N . ILE A 1 199 ? 3.959 19.797 29.172 1 96.88 199 ILE A N 1
ATOM 1547 C CA . ILE A 1 199 ? 4.336 19.438 27.812 1 96.88 199 ILE A CA 1
ATOM 1548 C C . ILE A 1 199 ? 3.779 18.062 27.484 1 96.88 199 ILE A C 1
ATOM 1550 O O . ILE A 1 199 ? 4.156 17.062 28.109 1 96.88 199 ILE A O 1
ATOM 1554 N N . ILE A 1 200 ? 2.842 18.031 26.531 1 96.44 200 ILE A N 1
ATOM 1555 C CA . ILE A 1 200 ? 2.236 16.766 26.125 1 96.44 200 ILE A CA 1
ATOM 1556 C C . ILE A 1 200 ? 3.205 16 25.219 1 96.44 200 ILE A C 1
ATOM 1558 O O . ILE A 1 200 ? 3.25 14.773 25.25 1 96.44 200 ILE A O 1
ATOM 1562 N N . GLY A 1 201 ? 3.867 16.766 24.328 1 97.69 201 GLY A N 1
ATOM 1563 C CA . GLY A 1 201 ? 4.883 16.078 23.547 1 97.69 201 GLY A CA 1
ATOM 1564 C C . GLY A 1 201 ? 5.23 16.812 22.266 1 97.69 201 GLY A C 1
ATOM 1565 O O . GLY A 1 201 ? 4.758 17.922 22.016 1 97.69 201 GLY A O 1
ATOM 1566 N N . ILE A 1 202 ? 6.125 16.188 21.531 1 98.56 202 ILE A N 1
ATOM 1567 C CA . ILE A 1 202 ? 6.523 16.656 20.203 1 98.56 202 ILE A CA 1
ATOM 1568 C C . ILE A 1 202 ? 6.082 15.648 19.141 1 98.56 202 ILE A C 1
ATOM 1570 O O . ILE A 1 202 ? 6.219 14.438 19.344 1 98.56 202 ILE A O 1
ATOM 1574 N N . ASP A 1 203 ? 5.414 16.062 18.141 1 98.19 203 ASP A N 1
ATOM 1575 C CA . ASP A 1 203 ? 5.195 15.266 16.953 1 98.19 203 ASP A CA 1
ATOM 1576 C C . ASP A 1 203 ? 6.383 15.367 15.992 1 98.19 203 ASP A C 1
ATOM 1578 O O . ASP A 1 203 ? 6.594 16.406 15.367 1 98.19 203 ASP A O 1
ATOM 1582 N N . PHE A 1 204 ? 7.086 14.32 15.844 1 98.38 204 PHE A N 1
ATOM 1583 C CA . PHE A 1 204 ? 8.359 14.344 15.125 1 98.38 204 PHE A CA 1
ATOM 1584 C C . PHE A 1 204 ? 8.148 14.031 13.648 1 98.38 204 PHE A C 1
ATOM 1586 O O . PHE A 1 204 ? 9.109 13.711 12.938 1 98.38 204 PHE A O 1
ATOM 1593 N N . SER A 1 205 ? 6.957 14.164 13.18 1 97.44 205 SER A N 1
ATOM 1594 C CA . SER A 1 205 ? 6.652 13.883 11.781 1 97.44 205 SER A CA 1
ATOM 1595 C C . SER A 1 205 ? 7.531 14.703 10.844 1 97.44 205 SER A C 1
ATOM 1597 O O . SER A 1 205 ? 7.863 15.852 11.148 1 97.44 205 SER A O 1
ATOM 1599 N N . LEU A 1 206 ? 7.91 14.086 9.75 1 97.94 206 LEU A N 1
ATOM 1600 C CA . LEU A 1 206 ? 8.531 14.812 8.648 1 97.94 206 LEU A CA 1
ATOM 1601 C C . LEU A 1 206 ? 7.477 15.523 7.809 1 97.94 206 LEU A C 1
ATOM 1603 O O . LEU A 1 206 ? 6.801 14.898 6.992 1 97.94 206 LEU A O 1
ATOM 1607 N N . SER A 1 207 ? 7.332 16.797 8.008 1 96.56 207 SER A N 1
ATOM 1608 C CA . SER A 1 207 ? 6.309 17.578 7.324 1 96.56 207 SER A CA 1
ATOM 1609 C C . SER A 1 207 ? 6.926 18.719 6.516 1 96.56 207 SER A C 1
ATOM 1611 O O . SER A 1 207 ? 7.934 19.297 6.922 1 96.56 207 SER A O 1
ATOM 1613 N N . PRO A 1 208 ? 6.328 19.062 5.477 1 97.06 208 PRO A N 1
ATOM 1614 C CA . PRO A 1 208 ? 6.898 20.062 4.578 1 97.06 208 PRO A CA 1
ATOM 1615 C C . PRO A 1 208 ? 6.309 21.453 4.801 1 97.06 208 PRO A C 1
ATOM 1617 O O . PRO A 1 208 ? 5.352 21.609 5.562 1 97.06 208 PRO A O 1
ATOM 1620 N N . TRP A 1 209 ? 6.934 22.422 4.156 1 97.44 209 TRP A N 1
ATOM 1621 C CA . TRP A 1 209 ? 6.426 23.766 3.881 1 97.44 209 TRP A CA 1
ATOM 1622 C C . TRP A 1 209 ? 7.16 24.391 2.699 1 97.44 209 TRP A C 1
ATOM 1624 O O . TRP A 1 209 ? 8.273 24.906 2.852 1 97.44 209 TRP A O 1
ATOM 1634 N N . MET A 1 210 ? 6.516 24.359 1.543 1 97 210 MET A N 1
ATOM 1635 C CA . MET A 1 210 ? 7.059 24.922 0.313 1 97 210 MET A CA 1
ATOM 1636 C C . MET A 1 210 ? 8.43 24.344 -0 1 97 210 MET A C 1
ATOM 1638 O O . MET A 1 210 ? 8.57 23.125 -0.152 1 97 210 MET A O 1
ATOM 1642 N N . GLU A 1 211 ? 9.523 25.078 0.12 1 96.5 211 GLU A N 1
ATOM 1643 C CA . GLU A 1 211 ? 10.852 24.609 -0.261 1 96.5 211 GLU A CA 1
ATOM 1644 C C . GLU A 1 211 ? 11.375 23.562 0.715 1 96.5 211 GLU A C 1
ATOM 1646 O O . GLU A 1 211 ? 12.297 22.812 0.395 1 96.5 211 GLU A O 1
ATOM 1651 N N . GLU A 1 212 ? 10.859 23.625 1.943 1 97.06 212 GLU A N 1
ATOM 1652 C CA . GLU A 1 212 ? 11.117 22.531 2.873 1 97.06 212 GLU A CA 1
ATOM 1653 C C . GLU A 1 212 ? 10.312 21.297 2.498 1 97.06 212 GLU A C 1
ATOM 1655 O O . GLU A 1 212 ? 9.297 20.984 3.129 1 97.06 212 GLU A O 1
ATOM 1660 N N . SER A 1 213 ? 10.898 20.516 1.601 1 97.94 213 SER A N 1
ATOM 1661 C CA . SER A 1 213 ? 10.148 19.453 0.952 1 97.94 213 SER A CA 1
ATOM 1662 C C . SER A 1 213 ? 10.406 18.109 1.617 1 97.94 213 SER A C 1
ATOM 1664 O O . SER A 1 213 ? 11.547 17.641 1.674 1 97.94 213 SER A O 1
ATOM 1666 N N . ALA A 1 214 ? 9.367 17.516 2.088 1 97.94 214 ALA A N 1
ATOM 1667 C CA . ALA A 1 214 ? 9.461 16.141 2.576 1 97.94 214 ALA A CA 1
ATOM 1668 C C . ALA A 1 214 ? 9.742 15.172 1.435 1 97.94 214 ALA A C 1
ATOM 1670 O O . ALA A 1 214 ? 10.508 14.219 1.598 1 97.94 214 ALA A O 1
ATOM 1671 N N . ALA A 1 215 ? 9.141 15.406 0.248 1 97.88 215 ALA A N 1
ATOM 1672 C CA . ALA A 1 215 ? 9.344 14.57 -0.929 1 97.88 215 ALA A CA 1
ATOM 1673 C C . ALA A 1 215 ? 10.812 14.562 -1.345 1 97.88 215 ALA A C 1
ATOM 1675 O O . ALA A 1 215 ? 11.328 13.547 -1.826 1 97.88 215 ALA A O 1
ATOM 1676 N N . GLU A 1 216 ? 11.445 15.695 -1.19 1 98.12 216 GLU A N 1
ATOM 1677 C CA . GLU A 1 216 ? 12.875 15.758 -1.503 1 98.12 216 GLU A CA 1
ATOM 1678 C C . GLU A 1 216 ? 13.68 14.852 -0.579 1 98.12 216 GLU A C 1
ATOM 1680 O O . GLU A 1 216 ? 14.617 14.18 -1.021 1 98.12 216 GLU A O 1
ATOM 1685 N N . VAL A 1 217 ? 13.344 14.844 0.683 1 97.88 217 VAL A N 1
ATOM 1686 C CA . VAL A 1 217 ? 14.016 13.953 1.623 1 97.88 217 VAL A CA 1
ATOM 1687 C C . VAL A 1 217 ? 13.82 12.5 1.184 1 97.88 217 VAL A C 1
ATOM 1689 O O . VAL A 1 217 ? 14.766 11.711 1.187 1 97.88 217 VAL A O 1
ATOM 1692 N N . VAL A 1 218 ? 12.609 12.133 0.764 1 97.38 218 VAL A N 1
ATOM 1693 C CA . VAL A 1 218 ? 12.297 10.781 0.308 1 97.38 218 VAL A CA 1
ATOM 1694 C C . VAL A 1 218 ? 13.164 10.43 -0.903 1 97.38 218 VAL A C 1
ATOM 1696 O O . VAL A 1 218 ? 13.727 9.336 -0.978 1 97.38 218 VAL A O 1
ATOM 1699 N N . SER A 1 219 ? 13.273 11.375 -1.809 1 97.25 219 SER A N 1
ATOM 1700 C CA . SER A 1 219 ? 14.07 11.172 -3.01 1 97.25 219 SER A CA 1
ATOM 1701 C C . SER A 1 219 ? 15.539 10.922 -2.662 1 97.25 219 SER A C 1
ATOM 1703 O O . SER A 1 219 ? 16.188 10.07 -3.266 1 97.25 219 SER A O 1
ATOM 1705 N N . LEU A 1 220 ? 15.992 11.711 -1.728 1 97 220 LEU A N 1
ATOM 1706 C CA . LEU A 1 220 ? 17.391 11.586 -1.324 1 97 220 LEU A CA 1
ATOM 1707 C C . LEU A 1 220 ? 17.656 10.234 -0.666 1 97 220 LEU A C 1
ATOM 1709 O O . LEU A 1 220 ? 18.672 9.602 -0.925 1 97 220 LEU A O 1
ATOM 1713 N N . VAL A 1 221 ? 16.719 9.766 0.155 1 96.5 221 VAL A N 1
ATOM 1714 C CA . VAL A 1 221 ? 16.875 8.469 0.819 1 96.5 221 VAL A CA 1
ATOM 1715 C C . VAL A 1 221 ? 16.75 7.348 -0.204 1 96.5 221 VAL A C 1
ATOM 1717 O O . VAL A 1 221 ? 17.516 6.379 -0.171 1 96.5 221 VAL A O 1
ATOM 1720 N N . ALA A 1 222 ? 15.844 7.473 -1.14 1 95.5 222 ALA A N 1
ATOM 1721 C CA . ALA A 1 222 ? 15.602 6.461 -2.166 1 95.5 222 ALA A CA 1
ATOM 1722 C C . ALA A 1 222 ? 16.719 6.461 -3.205 1 95.5 222 ALA A C 1
ATOM 1724 O O . ALA A 1 222 ? 16.859 5.508 -3.977 1 95.5 222 ALA A O 1
ATOM 1725 N N . ARG A 1 223 ? 17.438 7.598 -3.305 1 94.56 223 ARG A N 1
ATOM 1726 C CA . ARG A 1 223 ? 18.391 7.836 -4.387 1 94.56 223 ARG A CA 1
ATOM 1727 C C . ARG A 1 223 ? 17.719 7.668 -5.746 1 94.56 223 ARG A C 1
ATOM 1729 O O . ARG A 1 223 ? 18.266 7 -6.633 1 94.56 223 ARG A O 1
ATOM 1736 N N . SER A 1 224 ? 16.531 8.156 -5.863 1 95.69 224 SER A N 1
ATOM 1737 C CA . SER A 1 224 ? 15.68 8.148 -7.047 1 95.69 224 SER A CA 1
ATOM 1738 C C . SER A 1 224 ? 14.688 9.305 -7.023 1 95.69 224 SER A C 1
ATOM 1740 O O . SER A 1 224 ? 14.344 9.805 -5.953 1 95.69 224 SER A O 1
ATOM 1742 N N . PRO A 1 225 ? 14.328 9.781 -8.266 1 96.44 225 PRO A N 1
ATOM 1743 C CA . PRO A 1 225 ? 13.242 10.766 -8.25 1 96.44 225 PRO A CA 1
ATOM 1744 C C . PRO A 1 225 ? 12.023 10.289 -7.461 1 96.44 225 PRO A C 1
ATOM 1746 O O . PRO A 1 225 ? 11.742 9.086 -7.418 1 96.44 225 PRO A O 1
ATOM 1749 N N . PHE A 1 226 ? 11.305 11.258 -6.828 1 96.94 226 PHE A N 1
ATOM 1750 C CA . PHE A 1 226 ? 10.086 10.914 -6.105 1 96.94 226 PHE A CA 1
ATOM 1751 C C . PHE A 1 226 ? 9.109 10.156 -7.004 1 96.94 226 PHE A C 1
ATOM 1753 O O . PHE A 1 226 ? 8.945 10.508 -8.172 1 96.94 226 PHE A O 1
ATOM 1760 N N . LEU A 1 227 ? 8.477 9.055 -6.523 1 95 227 LEU A N 1
ATOM 1761 C CA . LEU A 1 227 ? 7.57 8.125 -7.199 1 95 227 LEU A CA 1
ATOM 1762 C C . LEU A 1 227 ? 8.344 7.145 -8.07 1 95 227 LEU A C 1
ATOM 1764 O O . LEU A 1 227 ? 7.758 6.254 -8.688 1 95 227 LEU A O 1
ATOM 1768 N N . GLY A 1 228 ? 9.664 7.277 -8.133 1 95 228 GLY A N 1
ATOM 1769 C CA . GLY A 1 228 ? 10.492 6.285 -8.797 1 95 228 GLY A CA 1
ATOM 1770 C C . GLY A 1 228 ? 10.758 5.062 -7.941 1 95 228 GLY A C 1
ATOM 1771 O O . GLY A 1 228 ? 10.258 4.961 -6.82 1 95 228 GLY A O 1
ATOM 1772 N N . PRO A 1 229 ? 11.562 4.129 -8.5 1 95.31 229 PRO A N 1
ATOM 1773 C CA . PRO A 1 229 ? 11.93 2.945 -7.719 1 95.31 229 PRO A CA 1
ATOM 1774 C C . PRO A 1 229 ? 12.586 3.297 -6.383 1 95.31 229 PRO A C 1
ATOM 1776 O O . PRO A 1 229 ? 13.453 4.168 -6.328 1 95.31 229 PRO A O 1
ATOM 1779 N N . GLY A 1 230 ? 12.078 2.633 -5.312 1 95.62 230 GLY A N 1
ATOM 1780 C CA . GLY A 1 230 ? 12.664 2.871 -4 1 95.62 230 GLY A CA 1
ATOM 1781 C C . GLY A 1 230 ? 11.844 3.828 -3.15 1 95.62 230 GLY A C 1
ATOM 1782 O O . GLY A 1 230 ? 12.078 3.949 -1.946 1 95.62 230 GLY A O 1
ATOM 1783 N N . THR A 1 231 ? 10.859 4.488 -3.709 1 96.62 231 THR A N 1
ATOM 1784 C CA . THR A 1 231 ? 10.086 5.5 -2.996 1 96.62 231 THR A CA 1
ATOM 1785 C C . THR A 1 231 ? 9.336 4.883 -1.821 1 96.62 231 THR A C 1
ATOM 1787 O O . THR A 1 231 ? 9.477 5.336 -0.683 1 96.62 231 THR A O 1
ATOM 1790 N N . PRO A 1 232 ? 8.594 3.752 -2.039 1 96 232 PRO A N 1
ATOM 1791 C CA . PRO A 1 232 ? 7.887 3.158 -0.902 1 96 232 PRO A CA 1
ATOM 1792 C C . PRO A 1 232 ? 8.828 2.707 0.211 1 96 232 PRO A C 1
ATOM 1794 O O . PRO A 1 232 ? 8.555 2.941 1.391 1 96 232 PRO A O 1
ATOM 1797 N N . SER A 1 233 ? 9.891 2.068 -0.139 1 96.12 233 SER A N 1
ATOM 1798 C CA . SER A 1 233 ? 10.828 1.568 0.864 1 96.12 233 SER A CA 1
ATOM 1799 C C . SER A 1 233 ? 11.516 2.715 1.595 1 96.12 233 SER A C 1
ATOM 1801 O O . SER A 1 233 ? 11.805 2.613 2.789 1 96.12 233 SER A O 1
ATOM 1803 N N . ALA A 1 234 ? 11.82 3.77 0.865 1 96.69 234 ALA A N 1
ATOM 1804 C CA . ALA A 1 234 ? 12.406 4.949 1.498 1 96.69 234 ALA A CA 1
ATOM 1805 C C . ALA A 1 234 ? 11.453 5.547 2.529 1 96.69 234 ALA A C 1
ATOM 1807 O O . ALA A 1 234 ? 11.883 5.961 3.609 1 96.69 234 ALA A O 1
ATOM 1808 N N . LEU A 1 235 ? 10.211 5.625 2.195 1 96.75 235 LEU A N 1
ATOM 1809 C CA . LEU A 1 235 ? 9.203 6.133 3.127 1 96.75 235 LEU A CA 1
ATOM 1810 C C . LEU A 1 235 ? 9.188 5.305 4.406 1 96.75 235 LEU A C 1
ATOM 1812 O O . LEU A 1 235 ? 9.188 5.859 5.508 1 96.75 235 LEU A O 1
ATOM 1816 N N . LEU A 1 236 ? 9.203 4.039 4.285 1 95.56 236 LEU A N 1
ATOM 1817 C CA . LEU A 1 236 ? 9.219 3.16 5.449 1 95.56 236 LEU A CA 1
ATOM 1818 C C . LEU A 1 236 ? 10.484 3.377 6.273 1 95.56 236 LEU A C 1
ATOM 1820 O O . LEU A 1 236 ? 10.43 3.387 7.508 1 95.56 236 LEU A O 1
ATOM 1824 N N . GLU A 1 237 ? 11.547 3.471 5.566 1 95.31 237 GLU A N 1
ATOM 1825 C CA . GLU A 1 237 ? 12.82 3.684 6.238 1 95.31 237 GLU A CA 1
ATOM 1826 C C . GLU A 1 237 ? 12.812 4.984 7.035 1 95.31 237 GLU A C 1
ATOM 1828 O O . GLU A 1 237 ? 13.305 5.031 8.164 1 95.31 237 GLU A O 1
ATOM 1833 N N . ILE A 1 238 ? 12.312 5.996 6.434 1 97.31 238 ILE A N 1
ATOM 1834 C CA . ILE A 1 238 ? 12.242 7.293 7.098 1 97.31 238 ILE A CA 1
ATOM 1835 C C . ILE A 1 238 ? 11.352 7.191 8.336 1 97.31 238 ILE A C 1
ATOM 1837 O O . ILE A 1 238 ? 11.719 7.68 9.406 1 97.31 238 ILE A O 1
ATOM 1841 N N . ASN A 1 239 ? 10.25 6.562 8.195 1 96.5 239 ASN A N 1
ATOM 1842 C CA . ASN A 1 239 ? 9.344 6.398 9.328 1 96.5 239 ASN A CA 1
ATOM 1843 C C . ASN A 1 239 ? 10 5.602 10.453 1 96.5 239 ASN A C 1
ATOM 1845 O O . ASN A 1 239 ? 9.844 5.938 11.633 1 96.5 239 ASN A O 1
ATOM 1849 N N . GLU A 1 240 ? 10.688 4.578 10.094 1 95.31 240 GLU A N 1
ATOM 1850 C CA . GLU A 1 240 ? 11.406 3.793 11.086 1 95.31 240 GLU A CA 1
ATOM 1851 C C . GLU A 1 240 ? 12.484 4.625 11.773 1 95.31 240 GLU A C 1
ATOM 1853 O O . GLU A 1 240 ? 12.688 4.52 12.984 1 95.31 240 GLU A O 1
ATOM 1858 N N . ALA A 1 241 ? 13.156 5.348 11.008 1 97.12 241 ALA A N 1
ATOM 1859 C CA . ALA A 1 241 ? 14.211 6.211 11.547 1 97.12 241 ALA A CA 1
ATOM 1860 C C . ALA A 1 241 ? 13.625 7.242 12.508 1 97.12 241 ALA A C 1
ATOM 1862 O O . ALA A 1 241 ? 14.234 7.562 13.531 1 97.12 241 ALA A O 1
ATOM 1863 N N . ILE A 1 242 ? 12.492 7.812 12.156 1 97.88 242 ILE A N 1
ATOM 1864 C CA . ILE A 1 242 ? 11.82 8.773 13.031 1 97.88 242 ILE A CA 1
ATOM 1865 C C . ILE A 1 242 ? 11.5 8.109 14.367 1 97.88 242 ILE A C 1
ATOM 1867 O O . ILE A 1 242 ? 11.773 8.672 15.43 1 97.88 242 ILE A O 1
ATOM 1871 N N . LEU A 1 243 ? 10.953 6.926 14.328 1 96.56 243 LEU A N 1
ATOM 1872 C CA . LEU A 1 243 ? 10.578 6.195 15.539 1 96.56 243 LEU A CA 1
ATOM 1873 C C . LEU A 1 243 ? 11.805 5.902 16.391 1 96.56 243 LEU A C 1
ATOM 1875 O O . LEU A 1 243 ? 11.773 6.098 17.609 1 96.56 243 LEU A O 1
ATOM 1879 N N . GLU A 1 244 ? 12.812 5.508 15.773 1 96.88 244 GLU A N 1
ATOM 1880 C CA . GLU A 1 244 ? 14.031 5.129 16.484 1 96.88 244 GLU A CA 1
ATOM 1881 C C . GLU A 1 244 ? 14.727 6.355 17.078 1 96.88 244 GLU A C 1
ATOM 1883 O O . GLU A 1 244 ? 15.188 6.324 18.219 1 96.88 244 GLU A O 1
ATOM 1888 N N . SER A 1 245 ? 14.789 7.363 16.281 1 97.44 245 SER A N 1
ATOM 1889 C CA . SER A 1 245 ? 15.523 8.555 16.688 1 97.44 245 SER A CA 1
ATOM 1890 C C . SER A 1 245 ? 14.781 9.32 17.781 1 97.44 245 SER A C 1
ATOM 1892 O O . SER A 1 245 ? 15.375 10.156 18.469 1 97.44 245 SER A O 1
ATOM 1894 N N . SER A 1 246 ? 13.508 9.078 17.875 1 97.94 246 SER A N 1
ATOM 1895 C CA . SER A 1 246 ? 12.727 9.773 18.906 1 97.94 246 SER A CA 1
ATOM 1896 C C . SER A 1 246 ? 12.516 8.891 20.125 1 97.94 246 SER A C 1
ATOM 1898 O O . SER A 1 246 ? 11.727 9.227 21.016 1 97.94 246 SER A O 1
ATOM 1900 N N . GLU A 1 247 ? 13.133 7.77 20.141 1 96.5 247 GLU A N 1
ATOM 1901 C CA . GLU A 1 247 ? 12.992 6.863 21.281 1 96.5 247 GLU A CA 1
ATOM 1902 C C . GLU A 1 247 ? 13.391 7.543 22.594 1 96.5 247 GLU A C 1
ATOM 1904 O O . GLU A 1 247 ? 14.43 8.203 22.656 1 96.5 247 GLU A O 1
ATOM 1909 N N . GLY A 1 248 ? 12.578 7.367 23.609 1 96.12 248 GLY A N 1
ATOM 1910 C CA . GLY A 1 248 ? 12.859 7.941 24.906 1 96.12 248 GLY A CA 1
ATOM 1911 C C . GLY A 1 248 ? 12.383 9.375 25.047 1 96.12 248 GLY A C 1
ATOM 1912 O O . GLY A 1 248 ? 12.461 9.961 26.125 1 96.12 248 GLY A O 1
ATOM 1913 N N . MET A 1 249 ? 11.891 9.953 24.016 1 97.44 249 MET A N 1
ATOM 1914 C CA . MET A 1 249 ? 11.391 11.328 24.062 1 97.44 249 MET A CA 1
ATOM 1915 C C . MET A 1 249 ? 9.875 11.352 24.234 1 97.44 249 MET A C 1
ATOM 1917 O O . MET A 1 249 ? 9.219 10.32 24.109 1 97.44 249 MET A O 1
ATOM 1921 N N . ARG A 1 250 ? 9.344 12.492 24.594 1 96.31 250 ARG A N 1
ATOM 1922 C CA . ARG A 1 250 ? 7.902 12.664 24.703 1 96.31 250 ARG A CA 1
ATOM 1923 C C . ARG A 1 250 ? 7.262 12.812 23.328 1 96.31 250 ARG A C 1
ATOM 1925 O O . ARG A 1 250 ? 7.141 13.93 22.828 1 96.31 250 ARG A O 1
ATOM 1932 N N . ARG A 1 251 ? 6.785 11.719 22.844 1 97.19 251 ARG A N 1
ATOM 1933 C CA . ARG A 1 251 ? 6.195 11.711 21.516 1 97.19 251 ARG A CA 1
ATOM 1934 C C . ARG A 1 251 ? 4.676 11.859 21.578 1 97.19 251 ARG A C 1
ATOM 1936 O O . ARG A 1 251 ? 4.035 11.289 22.469 1 97.19 251 ARG A O 1
ATOM 1943 N N . ILE A 1 252 ? 4.156 12.57 20.672 1 97.12 252 ILE A N 1
ATOM 1944 C CA . ILE A 1 252 ? 2.711 12.664 20.5 1 97.12 252 ILE A CA 1
ATOM 1945 C C . ILE A 1 252 ? 2.361 12.688 19.016 1 97.12 252 ILE A C 1
ATOM 1947 O O . ILE A 1 252 ? 3.227 12.945 18.172 1 97.12 252 ILE A O 1
ATOM 1951 N N . GLY A 1 253 ? 1.145 12.336 18.719 1 95.62 253 GLY A N 1
ATOM 1952 C CA . GLY A 1 253 ? 0.658 12.523 17.359 1 95.62 253 GLY A CA 1
ATOM 1953 C C . GLY A 1 253 ? 1.053 11.398 16.422 1 95.62 253 GLY A C 1
ATOM 1954 O O . GLY A 1 253 ? 0.965 10.227 16.781 1 95.62 253 GLY A O 1
ATOM 1955 N N . PHE A 1 254 ? 1.495 11.773 15.203 1 95 254 PHE A N 1
ATOM 1956 C CA . PHE A 1 254 ? 1.621 10.797 14.125 1 95 254 PHE A CA 1
ATOM 1957 C C . PHE A 1 254 ? 3.027 10.219 14.078 1 95 254 PHE A C 1
ATOM 1959 O O . PHE A 1 254 ? 3.199 9 14.008 1 95 254 PHE A O 1
ATOM 1966 N N . ASN A 1 255 ? 4.059 11.102 14.055 1 96.69 255 ASN A N 1
ATOM 1967 C CA . ASN A 1 255 ? 5.461 10.703 14 1 96.69 255 ASN A CA 1
ATOM 1968 C C . ASN A 1 255 ? 5.766 9.906 12.742 1 96.69 255 ASN A C 1
ATOM 1970 O O . ASN A 1 255 ? 6.371 8.836 12.812 1 96.69 255 ASN A O 1
ATOM 1974 N N . GLU A 1 256 ? 5.324 10.414 11.617 1 96.19 256 GLU A N 1
ATOM 1975 C CA . GLU A 1 256 ? 5.52 9.797 10.305 1 96.19 256 GLU A CA 1
ATOM 1976 C C . GLU A 1 256 ? 5.742 10.852 9.227 1 96.19 256 GLU A C 1
ATOM 1978 O O . GLU A 1 256 ? 5.578 12.047 9.477 1 96.19 256 GLU A O 1
ATOM 1983 N N . THR A 1 257 ? 6.074 10.391 8.039 1 97.19 257 THR A N 1
ATOM 1984 C CA . THR A 1 257 ? 6.27 11.289 6.91 1 97.19 257 THR A CA 1
ATOM 1985 C C . THR A 1 257 ? 4.93 11.797 6.387 1 97.19 257 THR A C 1
ATOM 1987 O O . THR A 1 257 ? 4.004 11.016 6.172 1 97.19 257 THR A O 1
ATOM 1990 N N . MET A 1 258 ? 4.801 13.07 6.23 1 96.75 258 MET A N 1
ATOM 1991 C CA . MET A 1 258 ? 3.605 13.695 5.672 1 96.75 258 MET A CA 1
ATOM 1992 C C . MET A 1 258 ? 3.873 14.219 4.266 1 96.75 258 MET A C 1
ATOM 1994 O O . MET A 1 258 ? 4.895 14.867 4.02 1 96.75 258 MET A O 1
ATOM 1998 N N . LEU A 1 259 ? 2.939 13.969 3.367 1 96.94 259 LEU A N 1
ATOM 1999 C CA . LEU A 1 259 ? 3.102 14.383 1.978 1 96.94 259 LEU A CA 1
ATOM 2000 C C . LEU A 1 259 ? 1.923 15.242 1.524 1 96.94 259 LEU A C 1
ATOM 2002 O O . LEU A 1 259 ? 1.303 14.961 0.497 1 96.94 259 LEU A O 1
ATOM 2006 N N . PRO A 1 260 ? 1.64 16.328 2.238 1 96.88 260 PRO A N 1
ATOM 2007 C CA . PRO A 1 260 ? 0.593 17.234 1.766 1 96.88 260 PRO A CA 1
ATOM 2008 C C . PRO A 1 260 ? 0.98 17.953 0.48 1 96.88 260 PRO A C 1
ATOM 2010 O O . PRO A 1 260 ? 1.905 18.781 0.484 1 96.88 260 PRO A O 1
ATOM 2013 N N . MET A 1 261 ? 0.268 17.734 -0.542 1 97.06 261 MET A N 1
ATOM 2014 C CA . MET A 1 261 ? 0.638 18.156 -1.888 1 97.06 261 MET A CA 1
ATOM 2015 C C . MET A 1 261 ? 0.754 19.672 -1.964 1 97.06 261 MET A C 1
ATOM 2017 O O . MET A 1 261 ? 1.748 20.203 -2.467 1 97.06 261 MET A O 1
ATOM 2021 N N . ALA A 1 262 ? -0.142 20.406 -1.385 1 97.25 262 ALA A N 1
ATOM 2022 C CA . ALA A 1 262 ? -0.203 21.859 -1.52 1 97.25 262 ALA A CA 1
ATOM 2023 C C . ALA A 1 262 ? 0.873 22.531 -0.674 1 97.25 262 ALA A C 1
ATOM 2025 O O . ALA A 1 262 ? 1.131 23.734 -0.827 1 97.25 262 ALA A O 1
ATOM 2026 N N . GLU A 1 263 ? 1.55 21.75 0.176 1 97.12 263 GLU A N 1
ATOM 2027 C CA . GLU A 1 263 ? 2.516 22.344 1.101 1 97.12 263 GLU A CA 1
ATOM 2028 C C . GLU A 1 263 ? 3.945 21.984 0.702 1 97.12 263 GLU A C 1
ATOM 2030 O O . GLU A 1 263 ? 4.902 22.406 1.352 1 97.12 263 GLU A O 1
ATOM 2035 N N . ASP A 1 264 ? 4.133 21.234 -0.285 1 97.38 264 ASP A N 1
ATOM 2036 C CA . ASP A 1 264 ? 5.434 20.719 -0.702 1 97.38 264 ASP A CA 1
ATOM 2037 C C . ASP A 1 264 ? 5.738 21.109 -2.146 1 97.38 264 ASP A C 1
ATOM 2039 O O . ASP A 1 264 ? 5.105 20.609 -3.078 1 97.38 264 ASP A O 1
ATOM 2043 N N . ASP A 1 265 ? 6.742 21.906 -2.369 1 98 265 ASP A N 1
ATOM 2044 C CA . ASP A 1 265 ? 6.996 22.484 -3.688 1 98 265 ASP A CA 1
ATOM 2045 C C . ASP A 1 265 ? 7.332 21.391 -4.703 1 98 265 ASP A C 1
ATOM 2047 O O . ASP A 1 265 ? 6.98 21.5 -5.879 1 98 265 ASP A O 1
ATOM 2051 N N . LEU A 1 266 ? 8.055 20.391 -4.27 1 98.25 266 LEU A N 1
ATOM 2052 C CA . LEU A 1 266 ? 8.352 19.328 -5.207 1 98.25 266 LEU A CA 1
ATOM 2053 C C . LEU A 1 266 ? 7.074 18.609 -5.633 1 98.25 266 LEU A C 1
ATOM 2055 O O . LEU A 1 266 ? 6.883 18.312 -6.816 1 98.25 266 LEU A O 1
ATOM 2059 N N . LEU A 1 267 ? 6.176 18.328 -4.723 1 97.5 267 LEU A N 1
ATOM 2060 C CA . LEU A 1 267 ? 4.914 17.672 -5.059 1 97.5 267 LEU A CA 1
ATOM 2061 C C . LEU A 1 267 ? 4.066 18.562 -5.961 1 97.5 267 LEU A C 1
ATOM 2063 O O . LEU A 1 267 ? 3.439 18.078 -6.906 1 97.5 267 LEU A O 1
ATOM 2067 N N . LYS A 1 268 ? 4.07 19.859 -5.656 1 97.69 268 LYS A N 1
ATOM 2068 C CA . LYS A 1 268 ? 3.361 20.797 -6.523 1 97.69 268 LYS A CA 1
ATOM 2069 C C . LYS A 1 268 ? 3.896 20.734 -7.949 1 97.69 268 LYS A C 1
ATOM 2071 O O . LYS A 1 268 ? 3.121 20.703 -8.906 1 97.69 268 LYS A O 1
ATOM 2076 N N . GLU A 1 269 ? 5.172 20.766 -8.031 1 97.88 269 GLU A N 1
ATOM 2077 C CA . GLU A 1 269 ? 5.82 20.766 -9.344 1 97.88 269 GLU A CA 1
ATOM 2078 C C . GLU A 1 269 ? 5.469 19.5 -10.133 1 97.88 269 GLU A C 1
ATOM 2080 O O . GLU A 1 269 ? 5.133 19.578 -11.312 1 97.88 269 GLU A O 1
ATOM 2085 N N . LEU A 1 270 ? 5.574 18.344 -9.492 1 97.12 270 LEU A N 1
ATOM 2086 C CA . LEU A 1 270 ? 5.25 17.078 -10.141 1 97.12 270 LEU A CA 1
ATOM 2087 C C . LEU A 1 270 ? 3.797 17.062 -10.602 1 97.12 270 LEU A C 1
ATOM 2089 O O . LEU A 1 270 ? 3.49 16.516 -11.672 1 97.12 270 LEU A O 1
ATOM 2093 N N . SER A 1 271 ? 2.92 17.578 -9.789 1 96.75 271 SER A N 1
ATOM 2094 C CA . SER A 1 271 ? 1.506 17.672 -10.141 1 96.75 271 SER A CA 1
ATOM 2095 C C . SER A 1 271 ? 1.285 18.594 -11.328 1 96.75 271 SER A C 1
ATOM 2097 O O . SER A 1 271 ? 0.501 18.297 -12.227 1 96.75 271 SER A O 1
ATOM 2099 N N . LEU A 1 272 ? 1.965 19.75 -11.25 1 96.94 272 LEU A N 1
ATOM 2100 C CA . LEU A 1 272 ? 1.837 20.75 -12.305 1 96.94 272 LEU A CA 1
ATOM 2101 C C . LEU A 1 272 ? 2.271 20.172 -13.656 1 96.94 272 LEU A C 1
ATOM 2103 O O . LEU A 1 272 ? 1.676 20.484 -14.688 1 96.94 272 LEU A O 1
ATOM 2107 N N . ARG A 1 273 ? 3.25 19.359 -13.641 1 96.25 273 ARG A N 1
ATOM 2108 C CA . ARG A 1 273 ? 3.793 18.766 -14.852 1 96.25 273 ARG A CA 1
ATOM 2109 C C . ARG A 1 273 ? 3.018 17.5 -15.234 1 96.25 273 ARG A C 1
ATOM 2111 O O . ARG A 1 273 ? 3.393 16.797 -16.172 1 96.25 273 ARG A O 1
ATOM 2118 N N . LEU A 1 274 ? 2.004 17.172 -14.484 1 95.38 274 LEU A N 1
ATOM 2119 C CA . LEU A 1 274 ? 1.138 16.016 -14.703 1 95.38 274 LEU A CA 1
ATOM 2120 C C . LEU A 1 274 ? 1.926 14.711 -14.602 1 95.38 274 LEU A C 1
ATOM 2122 O O . LEU A 1 274 ? 1.61 13.734 -15.281 1 95.38 274 LEU A O 1
ATOM 2126 N N . GLU A 1 275 ? 2.99 14.75 -13.789 1 94.31 275 GLU A N 1
ATOM 2127 C CA . GLU A 1 275 ? 3.832 13.578 -13.562 1 94.31 275 GLU A CA 1
ATOM 2128 C C . GLU A 1 275 ? 3.395 12.812 -12.32 1 94.31 275 GLU A C 1
ATOM 2130 O O . GLU A 1 275 ? 3.896 11.719 -12.039 1 94.31 275 GLU A O 1
ATOM 2135 N N . MET A 1 276 ? 2.457 13.375 -11.617 1 95 276 MET A N 1
ATOM 2136 C CA . MET A 1 276 ? 1.896 12.758 -10.414 1 95 276 MET A CA 1
ATOM 2137 C C . MET A 1 276 ? 0.382 12.938 -10.375 1 95 276 MET A C 1
ATOM 2139 O O . MET A 1 276 ? -0.129 14.031 -10.625 1 95 276 MET A O 1
ATOM 2143 N N . ARG A 1 277 ? -0.265 11.875 -10.094 1 93.5 277 ARG A N 1
ATOM 2144 C CA . ARG A 1 277 ? -1.718 11.867 -9.953 1 93.5 277 ARG A CA 1
ATOM 2145 C C . ARG A 1 277 ? -2.129 11.664 -8.5 1 93.5 277 ARG A C 1
ATOM 2147 O O . ARG A 1 277 ? -1.322 11.219 -7.68 1 93.5 277 ARG A O 1
ATOM 2154 N N . ALA A 1 278 ? -3.393 11.992 -8.195 1 94.56 278 ALA A N 1
ATOM 2155 C CA . ALA A 1 278 ? -3.924 11.766 -6.859 1 94.56 278 ALA A CA 1
ATOM 2156 C C . ALA A 1 278 ? -3.838 10.289 -6.477 1 94.56 278 ALA A C 1
ATOM 2158 O O . ALA A 1 278 ? -3.564 9.953 -5.32 1 94.56 278 ALA A O 1
ATOM 2159 N N . ARG A 1 279 ? -4.023 9.438 -7.422 1 92.06 279 ARG A N 1
ATOM 2160 C CA . ARG A 1 279 ? -3.969 7.996 -7.184 1 92.06 279 ARG A CA 1
ATOM 2161 C C . ARG A 1 279 ? -2.592 7.574 -6.684 1 92.06 279 ARG A C 1
ATOM 2163 O O . ARG A 1 279 ? -2.477 6.668 -5.855 1 92.06 279 ARG A O 1
ATOM 2170 N N . ASP A 1 280 ? -1.558 8.211 -7.238 1 93.81 280 ASP A N 1
ATOM 2171 C CA . ASP A 1 280 ? -0.2 7.875 -6.816 1 93.81 280 ASP A CA 1
ATOM 2172 C C . ASP A 1 280 ? -0.005 8.148 -5.328 1 93.81 280 ASP A C 1
ATOM 2174 O O . ASP A 1 280 ? 0.56 7.32 -4.609 1 93.81 280 ASP A O 1
ATOM 2178 N N . LEU A 1 281 ? -0.521 9.266 -4.883 1 94.69 281 LEU A N 1
ATOM 2179 C CA . LEU A 1 281 ? -0.426 9.602 -3.467 1 94.69 281 LEU A CA 1
ATOM 2180 C C . LEU A 1 281 ? -1.291 8.672 -2.623 1 94.69 281 LEU A C 1
ATOM 2182 O O . LEU A 1 281 ? -0.886 8.258 -1.534 1 94.69 281 LEU A O 1
ATOM 2186 N N . ALA A 1 282 ? -2.463 8.391 -3.162 1 94.12 282 ALA A N 1
ATOM 2187 C CA . ALA A 1 282 ? -3.342 7.465 -2.447 1 94.12 282 ALA A CA 1
ATOM 2188 C C . ALA A 1 282 ? -2.672 6.105 -2.256 1 94.12 282 ALA A C 1
ATOM 2190 O O . ALA A 1 282 ? -2.75 5.516 -1.176 1 94.12 282 ALA A O 1
ATOM 2191 N N . LEU A 1 283 ? -1.986 5.656 -3.254 1 93.56 283 LEU A N 1
ATOM 2192 C CA . LEU A 1 283 ? -1.357 4.34 -3.225 1 93.56 283 LEU A CA 1
ATOM 2193 C C . LEU A 1 283 ? -0.13 4.344 -2.318 1 93.56 283 LEU A C 1
ATOM 2195 O O . LEU A 1 283 ? 0.344 3.285 -1.904 1 93.56 283 LEU A O 1
ATOM 2199 N N . LEU A 1 284 ? 0.415 5.488 -1.973 1 95.12 284 LEU A N 1
ATOM 2200 C CA . LEU A 1 284 ? 1.569 5.59 -1.086 1 95.12 284 LEU A CA 1
ATOM 2201 C C . LEU A 1 284 ? 1.132 5.633 0.374 1 95.12 284 LEU A C 1
ATOM 2203 O O . LEU A 1 284 ? 1.96 5.508 1.279 1 95.12 284 LEU A O 1
ATOM 2207 N N . THR A 1 285 ? -0.156 5.664 0.632 1 94.38 285 THR A N 1
ATOM 2208 C CA . THR A 1 285 ? -0.705 5.906 1.961 1 94.38 285 THR A CA 1
ATOM 2209 C C . THR A 1 285 ? -0.323 4.781 2.918 1 94.38 285 THR A C 1
ATOM 2211 O O . THR A 1 285 ? -0.104 5.02 4.109 1 94.38 285 THR A O 1
ATOM 2214 N N . PRO A 1 286 ? -0.165 3.537 2.457 1 94 286 PRO A N 1
ATOM 2215 C CA . PRO A 1 286 ? 0.258 2.494 3.395 1 94 286 PRO A CA 1
ATOM 2216 C C . PRO A 1 286 ? 1.663 2.73 3.943 1 94 286 PRO A C 1
ATOM 2218 O O . PRO A 1 286 ? 2.033 2.154 4.969 1 94 286 PRO A O 1
ATOM 2221 N N . TYR A 1 287 ? 2.439 3.545 3.291 1 94.56 287 TYR A N 1
ATOM 2222 C CA . TYR A 1 287 ? 3.846 3.703 3.645 1 94.56 287 TYR A CA 1
ATOM 2223 C C . TYR A 1 287 ? 4.078 5.016 4.383 1 94.56 287 TYR A C 1
ATOM 2225 O O . TYR A 1 287 ? 5.164 5.254 4.914 1 94.56 287 TYR A O 1
ATOM 2233 N N . CYS A 1 288 ? 3.125 5.812 4.363 1 90.56 288 CYS A N 1
ATOM 2234 C CA . CYS A 1 288 ? 3.271 7.129 4.977 1 90.56 288 CYS A CA 1
ATOM 2235 C C . CYS A 1 288 ? 1.938 7.629 5.52 1 90.56 288 CYS A C 1
ATOM 2237 O O . CYS A 1 288 ? 0.916 6.953 5.383 1 90.56 288 CYS A O 1
ATOM 2239 N N . LEU A 1 289 ? 1.987 8.578 6.453 1 77.94 289 LEU A N 1
ATOM 2240 C CA . LEU A 1 289 ? 0.759 9.094 7.047 1 77.94 289 LEU A CA 1
ATOM 2241 C C . LEU A 1 289 ? -0.156 9.68 5.977 1 77.94 289 LEU A C 1
ATOM 2243 O O . LEU A 1 289 ? -1.239 9.148 5.723 1 77.94 289 LEU A O 1
ATOM 2247 N N . ALA A 1 290 ? -0.078 10.984 5.602 1 62.72 290 ALA A N 1
ATOM 2248 C CA . ALA A 1 290 ? -1.24 11.664 5.039 1 62.72 290 ALA A CA 1
ATOM 2249 C C . ALA A 1 290 ? -1.533 11.172 3.625 1 62.72 290 ALA A C 1
ATOM 2251 O O . ALA A 1 290 ? -0.709 11.328 2.721 1 62.72 290 ALA A O 1
ATOM 2252 N N . GLY A 1 291 ? -2.557 10.195 3.385 1 73 291 GLY A N 1
ATOM 2253 C CA . GLY A 1 291 ? -3.012 9.695 2.098 1 73 291 GLY A CA 1
ATOM 2254 C C . GLY A 1 291 ? -3.158 10.781 1.051 1 73 291 GLY A C 1
ATOM 2255 O O . GLY A 1 291 ? -2.168 11.219 0.461 1 73 291 GLY A O 1
ATOM 2256 N N . LEU A 1 292 ? -4.211 11.195 0.829 1 91.12 292 LEU A N 1
ATOM 2257 C CA . LEU A 1 292 ? -4.629 12.305 -0.023 1 91.12 292 LEU A CA 1
ATOM 2258 C C . LEU A 1 292 ? -4.816 13.578 0.796 1 91.12 292 LEU A C 1
ATOM 2260 O O . LEU A 1 292 ? -5.945 13.977 1.087 1 91.12 292 LEU A O 1
ATOM 2264 N N . ASP A 1 293 ? -3.619 14.219 1.102 1 95.38 293 ASP A N 1
ATOM 2265 C CA . ASP A 1 293 ? -3.643 15.398 1.961 1 95.38 293 ASP A CA 1
ATOM 2266 C C . ASP A 1 293 ? -3.373 16.672 1.158 1 95.38 293 ASP A C 1
ATOM 2268 O O . ASP A 1 293 ? -2.334 16.781 0.506 1 95.38 293 ASP A O 1
ATOM 2272 N N . MET A 1 294 ? -4.316 17.625 1.312 1 96.62 294 MET A N 1
ATOM 2273 C CA . MET A 1 294 ? -4.207 18.922 0.658 1 96.62 294 MET A CA 1
ATOM 2274 C C . MET A 1 294 ? -4.059 18.766 -0.851 1 96.62 294 MET A C 1
ATOM 2276 O O . MET A 1 294 ? -3.223 19.422 -1.471 1 96.62 294 ME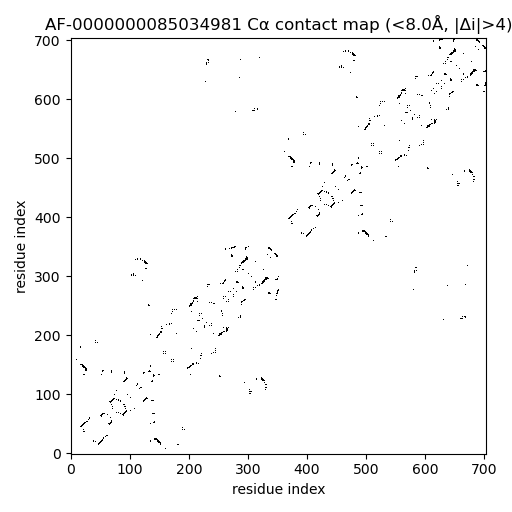T A O 1
ATOM 2280 N N . VAL A 1 295 ? -4.789 17.875 -1.344 1 97 295 VAL A N 1
ATOM 2281 C CA . VAL A 1 295 ? -4.789 17.641 -2.785 1 97 295 VAL A CA 1
ATOM 2282 C C . VAL A 1 295 ? -5.926 18.422 -3.436 1 97 295 VAL A C 1
ATOM 2284 O O . VAL A 1 295 ? -7.035 18.484 -2.9 1 97 295 VAL A O 1
ATOM 2287 N N . LEU A 1 296 ? -5.641 19.078 -4.559 1 97.38 296 LEU A N 1
ATOM 2288 C CA . LEU A 1 296 ? -6.672 19.75 -5.34 1 97.38 296 LEU A CA 1
ATOM 2289 C C . LEU A 1 296 ? -7.141 18.875 -6.492 1 97.38 296 LEU A C 1
ATOM 2291 O O . LEU A 1 296 ? -6.332 18.422 -7.312 1 97.38 296 LEU A O 1
ATOM 2295 N N . LEU A 1 297 ? -8.391 18.562 -6.492 1 97.62 297 LEU A N 1
ATOM 2296 C CA . LEU A 1 297 ? -9 17.812 -7.582 1 97.62 297 LEU A CA 1
ATOM 2297 C C . LEU A 1 297 ? -10.023 18.656 -8.32 1 97.62 297 LEU A C 1
ATOM 2299 O O . LEU A 1 297 ? -10.625 19.562 -7.742 1 97.62 297 LEU A O 1
ATOM 2303 N N . PRO A 1 298 ? -10.164 18.422 -9.656 1 97.38 298 PRO A N 1
ATOM 2304 C CA . PRO A 1 298 ? -11.18 19.172 -10.406 1 97.38 298 PRO A CA 1
ATOM 2305 C C . PRO A 1 298 ? -12.602 18.797 -10 1 97.38 298 PRO A C 1
ATOM 2307 O O . PRO A 1 298 ? -12.859 17.656 -9.617 1 97.38 298 PRO A O 1
ATOM 2310 N N . LEU A 1 299 ? -13.508 19.719 -10.148 1 95.94 299 LEU A N 1
ATOM 2311 C CA . LEU A 1 299 ? -14.922 19.453 -9.906 1 95.94 299 LEU A CA 1
ATOM 2312 C C . LEU A 1 299 ? -15.422 18.328 -10.797 1 95.94 299 LEU A C 1
ATOM 2314 O O . LEU A 1 299 ? -16.359 17.609 -10.438 1 95.94 299 LEU A O 1
ATOM 2318 N N . SER A 1 300 ? -14.766 18.094 -11.859 1 95.56 300 SER A N 1
ATOM 2319 C CA . SER A 1 300 ? -15.18 17.109 -12.852 1 95.56 300 SER A CA 1
ATOM 2320 C C . SER A 1 300 ? -14.93 15.688 -12.352 1 95.56 300 SER A C 1
ATOM 2322 O O . SER A 1 300 ? -15.414 14.727 -12.945 1 95.56 300 SER A O 1
ATOM 2324 N N . VAL A 1 301 ? -14.25 15.484 -11.227 1 96.12 301 VAL A N 1
ATOM 2325 C CA . VAL A 1 301 ? -14.016 14.156 -10.664 1 96.12 301 VAL A CA 1
ATOM 2326 C C . VAL A 1 301 ? -15.352 13.5 -10.312 1 96.12 301 VAL A C 1
ATOM 2328 O O . VAL A 1 301 ? -15.484 12.281 -10.391 1 96.12 301 VAL A O 1
ATOM 2331 N N . GLY A 1 302 ? -16.312 14.289 -9.945 1 96.19 302 GLY A N 1
ATOM 2332 C CA . GLY A 1 302 ? -17.641 13.797 -9.609 1 96.19 302 GLY A CA 1
ATOM 2333 C C . GLY A 1 302 ? -17.703 13.18 -8.227 1 96.19 302 GLY A C 1
ATOM 2334 O O . GLY A 1 302 ? -16.688 12.789 -7.656 1 96.19 302 GLY A O 1
ATOM 2335 N N . ARG A 1 303 ? -18.906 12.992 -7.734 1 97.44 303 ARG A N 1
ATOM 2336 C CA . ARG A 1 303 ? -19.141 12.547 -6.363 1 97.44 303 ARG A CA 1
ATOM 2337 C C . ARG A 1 303 ? -18.828 11.062 -6.211 1 97.44 303 ARG A C 1
ATOM 2339 O O . ARG A 1 303 ? -18.266 10.641 -5.195 1 97.44 303 ARG A O 1
ATOM 2346 N N . GLU A 1 304 ? -19.141 10.266 -7.203 1 96.31 304 GLU A N 1
ATOM 2347 C CA . GLU A 1 304 ? -18.938 8.82 -7.133 1 96.31 304 GLU A CA 1
ATOM 2348 C C . GLU A 1 304 ? -17.469 8.461 -7.098 1 96.31 304 GLU A C 1
ATOM 2350 O O . GLU A 1 304 ? -17.016 7.688 -6.246 1 96.31 304 GLU A O 1
ATOM 2355 N N . ASP A 1 305 ? -16.703 9.047 -8.008 1 96.69 305 ASP A N 1
ATOM 2356 C CA . ASP A 1 305 ? -15.273 8.75 -8.07 1 96.69 305 ASP A CA 1
ATOM 2357 C C . ASP A 1 305 ? -14.539 9.32 -6.863 1 96.69 305 ASP A C 1
ATOM 2359 O O . ASP A 1 305 ? -13.562 8.727 -6.387 1 96.69 305 ASP A O 1
ATOM 2363 N N . LEU A 1 306 ? -15.031 10.477 -6.418 1 97.69 306 LEU A N 1
ATOM 2364 C CA . LEU A 1 306 ? -14.453 11.016 -5.195 1 97.69 306 LEU A CA 1
ATOM 2365 C C . LEU A 1 306 ? -14.688 10.078 -4.02 1 97.69 306 LEU A C 1
ATOM 2367 O O . LEU A 1 306 ? -13.781 9.852 -3.211 1 97.69 306 LEU A O 1
ATOM 2371 N N . ALA A 1 307 ? -15.891 9.578 -3.924 1 97.38 307 ALA A N 1
ATOM 2372 C CA . ALA A 1 307 ? -16.203 8.625 -2.863 1 97.38 307 ALA A CA 1
ATOM 2373 C C . ALA A 1 307 ? -15.289 7.398 -2.945 1 97.38 307 ALA A C 1
ATOM 2375 O O . ALA A 1 307 ? -14.828 6.887 -1.919 1 97.38 307 ALA A O 1
ATOM 2376 N N . LYS A 1 308 ? -15.023 6.965 -4.125 1 96.62 308 LYS A N 1
ATOM 2377 C CA . LYS A 1 308 ? -14.141 5.816 -4.32 1 96.62 308 LYS A CA 1
ATOM 2378 C C . LYS A 1 308 ? -12.719 6.129 -3.869 1 96.62 308 LYS A C 1
ATOM 2380 O O . LYS A 1 308 ? -12.055 5.285 -3.262 1 96.62 308 LYS A O 1
ATOM 2385 N N . LEU A 1 309 ? -12.289 7.332 -4.156 1 96.19 309 LEU A N 1
ATOM 2386 C CA . LEU A 1 309 ? -10.953 7.746 -3.729 1 96.19 309 LEU A CA 1
ATOM 2387 C C . LEU A 1 309 ? -10.867 7.801 -2.207 1 96.19 309 LEU A C 1
ATOM 2389 O O . LEU A 1 309 ? -9.875 7.367 -1.622 1 96.19 309 LEU A O 1
ATOM 2393 N N . ILE A 1 310 ? -11.922 8.32 -1.594 1 96.44 310 ILE A N 1
ATOM 2394 C CA . ILE A 1 310 ? -11.984 8.367 -0.137 1 96.44 310 ILE A CA 1
ATOM 2395 C C . ILE A 1 310 ? -11.938 6.945 0.427 1 96.44 310 ILE A C 1
ATOM 2397 O O . ILE A 1 310 ? -11.188 6.668 1.367 1 96.44 310 ILE A O 1
ATOM 2401 N N . ARG A 1 311 ? -12.664 6.086 -0.203 1 96 311 ARG A N 1
ATOM 2402 C CA . ARG A 1 311 ? -12.703 4.691 0.22 1 96 311 ARG A CA 1
ATOM 2403 C C . ARG A 1 311 ? -11.32 4.047 0.117 1 96 311 ARG A C 1
ATOM 2405 O O . ARG A 1 311 ? -10.945 3.246 0.972 1 96 311 ARG A O 1
ATOM 2412 N N . ASP A 1 312 ? -10.633 4.359 -0.895 1 95.62 312 ASP A N 1
ATOM 2413 C CA . ASP A 1 312 ? -9.289 3.822 -1.088 1 95.62 312 ASP A CA 1
ATOM 2414 C C . ASP A 1 312 ? -8.359 4.242 0.051 1 95.62 312 ASP A C 1
ATOM 2416 O O . ASP A 1 312 ? -7.57 3.436 0.543 1 95.62 312 ASP A O 1
ATOM 2420 N N . VAL A 1 313 ? -8.477 5.473 0.428 1 94.75 313 VAL A N 1
ATOM 2421 C CA . VAL A 1 313 ? -7.625 5.969 1.506 1 94.75 313 VAL A CA 1
ATOM 2422 C C . VAL A 1 313 ? -8.016 5.301 2.822 1 94.75 313 VAL A C 1
ATOM 2424 O O . VAL A 1 313 ? -7.152 4.922 3.613 1 94.75 313 VAL A O 1
ATOM 2427 N N . ILE A 1 314 ? -9.289 5.16 3.029 1 93.5 314 ILE A N 1
ATOM 2428 C CA . ILE A 1 314 ? -9.758 4.488 4.238 1 93.5 314 ILE A CA 1
ATOM 2429 C C . ILE A 1 314 ? -9.289 3.037 4.234 1 93.5 314 ILE A C 1
ATOM 2431 O O . ILE A 1 314 ? -8.891 2.508 5.277 1 93.5 314 ILE A O 1
ATOM 2435 N N . ALA A 1 315 ? -9.336 2.412 3.074 1 93.25 315 ALA A N 1
ATOM 2436 C CA . ALA A 1 315 ? -8.836 1.045 2.943 1 93.25 315 ALA A CA 1
ATOM 2437 C C . ALA A 1 315 ? -7.352 0.967 3.301 1 93.25 315 ALA A C 1
ATOM 2439 O O . ALA A 1 315 ? -6.906 -0.003 3.918 1 93.25 315 ALA A O 1
ATOM 2440 N N . SER A 1 316 ? -6.605 1.927 2.924 1 92.75 316 SER A N 1
ATOM 2441 C CA . SER A 1 316 ? -5.184 1.975 3.236 1 92.75 316 SER A CA 1
ATOM 2442 C C . SER A 1 316 ? -4.945 1.993 4.742 1 92.75 316 SER A C 1
ATOM 2444 O O . SER A 1 316 ? -3.955 1.441 5.227 1 92.75 316 SER A O 1
ATOM 2446 N N . SER A 1 317 ? -5.82 2.68 5.453 1 91.38 317 SER A N 1
ATOM 2447 C CA . SER A 1 317 ? -5.691 2.74 6.906 1 91.38 317 SER A CA 1
ATOM 2448 C C . SER A 1 317 ? -5.828 1.354 7.531 1 91.38 317 SER A C 1
ATOM 2450 O O . SER A 1 317 ? -5.191 1.06 8.547 1 91.38 317 SER A O 1
ATOM 2452 N N . ARG A 1 318 ? -6.602 0.569 6.93 1 89.69 318 ARG A N 1
ATOM 2453 C CA . ARG A 1 318 ? -6.789 -0.789 7.426 1 89.69 318 ARG A CA 1
ATOM 2454 C C . ARG A 1 318 ? -5.547 -1.638 7.191 1 89.69 318 ARG A C 1
ATOM 2456 O O . ARG A 1 318 ? -5.168 -2.443 8.047 1 89.69 318 ARG A O 1
ATOM 2463 N N . VAL A 1 319 ? -4.988 -1.429 6.082 1 90.94 319 VAL A N 1
ATOM 2464 C CA . VAL A 1 319 ? -3.762 -2.145 5.75 1 90.94 319 VAL A CA 1
ATOM 2465 C C . VAL A 1 319 ? -2.635 -1.688 6.672 1 90.94 319 VAL A C 1
ATOM 2467 O O . VAL A 1 319 ? -1.892 -2.514 7.211 1 90.94 319 VAL A O 1
ATOM 2470 N N . LYS A 1 320 ? -2.557 -0.454 6.793 1 89.44 320 LYS A N 1
ATOM 2471 C CA . LYS A 1 320 ? -1.481 0.156 7.57 1 89.44 320 LYS A CA 1
ATOM 2472 C C . LYS A 1 320 ? -1.678 -0.084 9.062 1 89.44 320 LYS A C 1
ATOM 2474 O O . LYS A 1 320 ? -0.706 -0.162 9.82 1 89.44 320 LYS A O 1
ATOM 2479 N N . GLY A 1 321 ? -2.922 -0.168 9.539 1 88.31 321 GLY A N 1
ATOM 2480 C CA . GLY A 1 321 ? -3.24 -0.328 10.945 1 88.31 321 GLY A CA 1
ATOM 2481 C C . GLY A 1 321 ? -3.07 0.949 11.742 1 88.31 321 GLY A C 1
ATOM 2482 O O . GLY A 1 321 ? -2.752 0.905 12.938 1 88.31 321 GLY A O 1
ATOM 2483 N N . ARG A 1 322 ? -3.104 2.061 11.047 1 87.56 322 ARG A N 1
ATOM 2484 C CA . ARG A 1 322 ? -2.975 3.357 11.711 1 87.56 322 ARG A CA 1
ATOM 2485 C C . ARG A 1 322 ? -4.004 4.348 11.18 1 87.56 322 ARG A C 1
ATOM 2487 O O . ARG A 1 322 ? -4.488 4.203 10.055 1 87.56 322 ARG A O 1
ATOM 2494 N N . THR A 1 323 ? -4.238 5.324 11.969 1 88.44 323 THR A N 1
ATOM 2495 C CA . THR A 1 323 ? -5.117 6.414 11.57 1 88.44 323 THR A CA 1
ATOM 2496 C C . THR A 1 323 ? -4.508 7.203 10.414 1 88.44 323 THR A C 1
ATOM 2498 O O . THR A 1 323 ? -3.309 7.484 10.414 1 88.44 323 THR A O 1
ATOM 2501 N N . ILE A 1 324 ? -5.363 7.398 9.453 1 90.75 324 ILE A N 1
ATOM 2502 C CA . ILE A 1 324 ? -4.938 8.211 8.328 1 90.75 324 ILE A CA 1
ATOM 2503 C C . ILE A 1 324 ? -5.918 9.367 8.117 1 90.75 324 ILE A C 1
ATOM 2505 O O . ILE A 1 324 ? -7.07 9.289 8.547 1 90.75 324 ILE A O 1
ATOM 2509 N N . GLY A 1 325 ? -5.426 10.445 7.641 1 92.31 325 GLY A N 1
ATOM 2510 C CA . GLY A 1 325 ? -6.262 11.578 7.281 1 92.31 325 GLY A CA 1
ATOM 2511 C C . GLY A 1 325 ? -6.18 11.938 5.809 1 92.31 325 GLY A C 1
ATOM 2512 O O . GLY A 1 325 ? -5.25 11.523 5.113 1 92.31 325 GLY A O 1
ATOM 2513 N N . LEU A 1 326 ? -7.184 12.602 5.371 1 94.62 326 LEU A N 1
ATOM 2514 C CA . LEU A 1 326 ? -7.141 13.125 4.008 1 94.62 326 LEU A CA 1
ATOM 2515 C C . LEU A 1 326 ? -7.82 14.484 3.928 1 94.62 326 LEU A C 1
ATOM 2517 O O . LEU A 1 326 ? -8.781 14.75 4.66 1 94.62 326 LEU A O 1
ATOM 2521 N N . ARG A 1 327 ? -7.336 15.336 3.156 1 96.81 327 ARG A N 1
ATOM 2522 C CA . ARG A 1 327 ? -7.891 16.641 2.795 1 96.81 327 ARG A CA 1
ATOM 2523 C C . ARG A 1 327 ? -7.969 16.797 1.28 1 96.81 327 ARG A C 1
ATOM 2525 O O . ARG A 1 327 ? -6.941 16.812 0.6 1 96.81 327 ARG A O 1
ATOM 2532 N N . ILE A 1 328 ? -9.125 16.906 0.855 1 97.38 328 ILE A N 1
ATOM 2533 C CA . ILE A 1 328 ? -9.367 17.078 -0.575 1 97.38 328 ILE A CA 1
ATOM 2534 C C . ILE A 1 328 ? -10.039 18.422 -0.833 1 97.38 328 ILE A C 1
ATOM 2536 O O . ILE A 1 328 ? -11.047 18.75 -0.196 1 97.38 328 ILE A O 1
ATOM 2540 N N . ILE A 1 329 ? -9.469 19.172 -1.702 1 97.62 329 ILE A N 1
ATOM 2541 C CA . ILE A 1 329 ? -10.016 20.453 -2.123 1 97.62 329 ILE A CA 1
ATOM 2542 C C . ILE A 1 329 ? -10.516 20.359 -3.562 1 97.62 329 ILE A C 1
ATOM 2544 O O . ILE A 1 329 ? -9.773 19.938 -4.457 1 97.62 329 ILE A O 1
ATOM 2548 N N . LEU A 1 330 ? -11.773 20.688 -3.777 1 97.69 330 LEU A N 1
ATOM 2549 C CA . LEU A 1 330 ? -12.328 20.672 -5.125 1 97.69 330 LEU A CA 1
ATOM 2550 C C . LEU A 1 330 ? -12.234 22.062 -5.762 1 97.69 330 LEU A C 1
ATOM 2552 O O . LEU A 1 330 ? -12.562 23.062 -5.125 1 97.69 330 LEU A O 1
ATOM 2556 N N . ALA A 1 331 ? -11.719 22.094 -6.91 1 95.06 331 ALA A N 1
ATOM 2557 C CA . ALA A 1 331 ? -11.469 23.359 -7.598 1 95.06 331 ALA A CA 1
ATOM 2558 C C . ALA A 1 331 ? -12.172 23.391 -8.953 1 95.06 331 ALA A C 1
ATOM 2560 O O . ALA A 1 331 ? -12.266 22.375 -9.633 1 95.06 331 ALA A O 1
ATOM 2561 N N . ASP A 1 332 ? -12.633 24.578 -9.297 1 93.88 332 ASP A N 1
ATOM 2562 C CA . ASP A 1 332 ? -13.195 24.781 -10.625 1 93.88 332 ASP A CA 1
ATOM 2563 C C . ASP A 1 332 ? -12.102 25.078 -11.648 1 93.88 332 ASP A C 1
ATOM 2565 O O . ASP A 1 332 ? -12.039 26.172 -12.203 1 93.88 332 ASP A O 1
ATOM 2569 N N . ALA A 1 333 ? -11.25 24.234 -11.875 1 95.81 333 ALA A N 1
ATOM 2570 C CA . ALA A 1 333 ? -10.125 24.266 -12.812 1 95.81 333 ALA A CA 1
ATOM 2571 C C . ALA A 1 333 ? -9.734 22.859 -13.25 1 95.81 333 ALA A C 1
ATOM 2573 O O . ALA A 1 333 ? -10.117 21.875 -12.617 1 95.81 333 ALA A O 1
ATOM 2574 N N . GLU A 1 334 ? -9.031 22.734 -14.328 1 96.19 334 GLU A N 1
ATOM 2575 C CA . GLU A 1 334 ? -8.648 21.438 -14.898 1 96.19 334 GLU A CA 1
ATOM 2576 C C . GLU A 1 334 ? -7.254 21.031 -14.43 1 96.19 334 GLU A C 1
ATOM 2578 O O . GLU A 1 334 ? -6.449 21.875 -14.031 1 96.19 334 GLU A O 1
ATOM 2583 N N . PRO A 1 335 ? -7.02 19.703 -14.5 1 96 335 PRO A N 1
ATOM 2584 C CA . PRO A 1 335 ? -5.668 19.266 -14.164 1 96 335 PRO A CA 1
ATOM 2585 C C . PRO A 1 335 ? -4.586 20 -14.953 1 96 335 PRO A C 1
ATOM 2587 O O . PRO A 1 335 ? -4.746 20.219 -16.156 1 96 335 PRO A O 1
ATOM 2590 N N . GLY A 1 336 ? -3.549 20.391 -14.242 1 94.25 336 GLY A N 1
ATOM 2591 C CA . GLY A 1 336 ? -2.49 21.141 -14.891 1 94.25 336 GLY A CA 1
ATOM 2592 C C . GLY A 1 336 ? -2.631 22.641 -14.695 1 94.25 336 GLY A C 1
ATOM 2593 O O . GLY A 1 336 ? -1.677 23.391 -14.914 1 94.25 336 GLY A O 1
ATOM 2594 N N . GLU A 1 337 ? -3.758 23.062 -14.336 1 97.06 337 GLU A N 1
ATOM 2595 C CA . GLU A 1 337 ? -3.957 24.453 -13.953 1 97.06 337 GLU A CA 1
ATOM 2596 C C . GLU A 1 337 ? -3.672 24.656 -12.469 1 97.06 337 GLU A C 1
ATOM 2598 O O . GLU A 1 337 ? -3.447 23.703 -11.727 1 97.06 337 GLU A O 1
ATOM 2603 N N . GLN A 1 338 ? -3.561 25.938 -12.078 1 97.31 338 GLN A N 1
ATOM 2604 C CA . GLN A 1 338 ? -3.291 26.281 -10.688 1 97.31 338 GLN A CA 1
ATOM 2605 C C . GLN A 1 338 ? -4.324 27.266 -10.156 1 97.31 338 GLN A C 1
ATOM 2607 O O . GLN A 1 338 ? -4.883 28.062 -10.914 1 97.31 338 GLN A O 1
ATOM 2612 N N . ILE A 1 339 ? -4.551 27.172 -8.961 1 96 339 ILE A N 1
ATOM 2613 C CA . ILE A 1 339 ? -5.383 28.172 -8.297 1 96 339 ILE A CA 1
ATOM 2614 C C . ILE A 1 339 ? -4.633 28.75 -7.105 1 96 339 ILE A C 1
ATOM 2616 O O . ILE A 1 339 ? -3.746 28.109 -6.5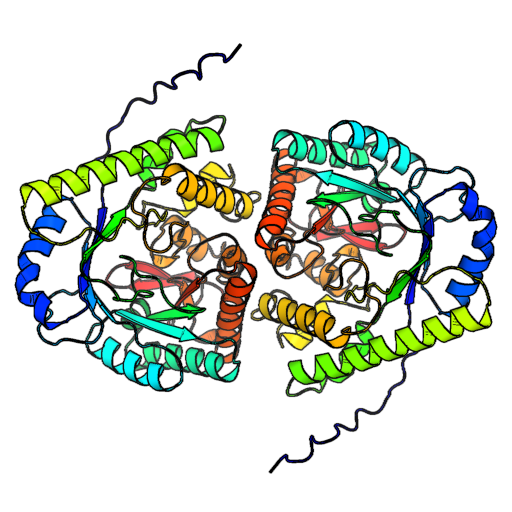43 1 96 339 ILE A O 1
ATOM 2620 N N . GLU A 1 340 ? -4.984 29.922 -6.73 1 96 340 GLU A N 1
ATOM 2621 C CA . GLU A 1 340 ? -4.371 30.578 -5.578 1 96 340 GLU A CA 1
ATOM 2622 C C . GLU A 1 340 ? -5.137 30.266 -4.293 1 96 340 GLU A C 1
ATOM 2624 O O . GLU A 1 340 ? -6.352 30.438 -4.23 1 96 340 GLU A O 1
ATOM 2629 N N . LEU A 1 341 ? -4.445 29.766 -3.402 1 95 341 LEU A N 1
ATOM 2630 C CA . LEU A 1 341 ? -4.973 29.578 -2.055 1 95 341 LEU A CA 1
ATOM 2631 C C . LEU A 1 341 ? -4.223 30.453 -1.056 1 95 341 LEU A C 1
ATOM 2633 O O . LEU A 1 341 ? -2.992 30.5 -1.064 1 95 341 LEU A O 1
ATOM 2637 N N . ARG A 1 342 ? -4.855 31.312 -0.342 1 87.5 342 ARG A N 1
ATOM 2638 C CA . ARG A 1 342 ? -4.305 32.344 0.53 1 87.5 342 ARG A CA 1
ATOM 2639 C C . ARG A 1 342 ? -3.088 31.828 1.29 1 87.5 342 ARG A C 1
ATOM 2641 O O . ARG A 1 342 ? -2.012 32.438 1.233 1 87.5 342 ARG A O 1
ATOM 2648 N N . ARG A 1 343 ? -3.031 30.766 2.09 1 88.38 343 ARG A N 1
ATOM 2649 C CA . ARG A 1 343 ? -1.95 30.281 2.943 1 88.38 343 ARG A CA 1
ATOM 2650 C C . ARG A 1 343 ? -1.009 29.375 2.166 1 88.38 343 ARG A C 1
ATOM 2652 O O . ARG A 1 343 ? 0.111 29.109 2.609 1 88.38 343 ARG A O 1
ATOM 2659 N N . PHE A 1 344 ? -1.335 29.031 0.907 1 95 344 PHE A N 1
ATOM 2660 C CA . PHE A 1 344 ? -0.583 27.969 0.263 1 95 344 PHE A CA 1
ATOM 2661 C C . PHE A 1 344 ? -0.08 28.406 -1.106 1 95 344 PHE A C 1
ATOM 2663 O O . PHE A 1 344 ? 0.647 27.672 -1.772 1 95 344 PHE A O 1
ATOM 2670 N N . GLY A 1 345 ? -0.455 29.672 -1.502 1 95.56 345 GLY A N 1
ATOM 2671 C CA . GLY A 1 345 ? -0.024 30.172 -2.797 1 95.56 345 GLY A CA 1
ATOM 2672 C C . GLY A 1 345 ? -0.68 29.453 -3.963 1 95.56 345 GLY A C 1
ATOM 2673 O O . GLY A 1 345 ? -1.856 29.094 -3.895 1 95.56 345 GLY A O 1
ATOM 2674 N N . LYS A 1 346 ? 0.099 29.422 -5.062 1 96.75 346 LYS A N 1
ATOM 2675 C CA . LYS A 1 346 ? -0.413 28.719 -6.238 1 96.75 346 LYS A CA 1
ATOM 2676 C C . LYS A 1 346 ? -0.345 27.203 -6.059 1 96.75 346 LYS A C 1
ATOM 2678 O O . LYS A 1 346 ? 0.726 26.656 -5.793 1 96.75 346 LYS A O 1
ATOM 2683 N N . VAL A 1 347 ? -1.433 26.609 -6.176 1 97.81 347 VAL A N 1
ATOM 2684 C CA . VAL A 1 347 ? -1.518 25.172 -5.977 1 97.81 347 VAL A CA 1
ATOM 2685 C C . VAL A 1 347 ? -2.09 24.516 -7.23 1 97.81 347 VAL A C 1
ATOM 2687 O O . VAL A 1 347 ? -3.145 24.922 -7.727 1 97.81 347 VAL A O 1
ATOM 2690 N N . PRO A 1 348 ? -1.416 23.531 -7.789 1 97.94 348 PRO A N 1
ATOM 2691 C CA . PRO A 1 348 ? -1.894 22.859 -9.008 1 97.94 348 PRO A CA 1
ATOM 2692 C C . PRO A 1 348 ? -3.084 21.938 -8.75 1 97.94 348 PRO A C 1
ATOM 2694 O O . PRO A 1 348 ? -3.164 21.312 -7.688 1 97.94 348 PRO A O 1
ATOM 2697 N N . VAL A 1 349 ? -3.98 21.906 -9.727 1 97.94 349 VAL A N 1
ATOM 2698 C CA . VAL A 1 349 ? -5.047 20.906 -9.734 1 97.94 349 VAL A CA 1
ATOM 2699 C C . VAL A 1 349 ? -4.512 19.594 -10.281 1 97.94 349 VAL A C 1
ATOM 2701 O O . VAL A 1 349 ? -3.961 19.547 -11.383 1 97.94 349 VAL A O 1
ATOM 2704 N N . MET A 1 350 ? -4.707 18.594 -9.508 1 96.38 350 MET A N 1
ATOM 2705 C CA . MET A 1 350 ? -4.113 17.297 -9.844 1 96.38 350 MET A CA 1
ATOM 2706 C C . MET A 1 350 ? -5.059 16.469 -10.711 1 96.38 350 MET A C 1
ATOM 2708 O O . MET A 1 350 ? -6.277 16.609 -10.617 1 96.38 350 MET A O 1
ATOM 2712 N N . MET A 1 351 ? -4.398 15.648 -11.516 1 92.19 351 MET A N 1
ATOM 2713 C CA . MET A 1 351 ? -5.168 14.578 -12.148 1 92.19 351 MET A CA 1
ATOM 2714 C C . MET A 1 351 ? -5.609 13.539 -11.125 1 92.19 351 MET A C 1
ATOM 2716 O O . MET A 1 351 ? -4.828 13.148 -10.258 1 92.19 351 MET A O 1
ATOM 2720 N N . PRO A 1 352 ? -6.895 13.188 -11.211 1 90.31 352 PRO A N 1
ATOM 2721 C CA . PRO A 1 352 ? -7.312 12.156 -10.266 1 90.31 352 PRO A CA 1
ATOM 2722 C C . PRO A 1 352 ? -6.555 10.844 -10.445 1 90.31 352 PRO A C 1
ATOM 2724 O O . PRO A 1 352 ? -6.16 10.508 -11.562 1 90.31 352 PRO A O 1
ATOM 2727 N N . MET B 1 1 ? -37.75 -7.637 13.094 1 24.25 1 MET B N 1
ATOM 2728 C CA . MET B 1 1 ? -38.469 -8.234 11.969 1 24.25 1 MET B CA 1
ATOM 2729 C C . MET B 1 1 ? -37.562 -8.398 10.766 1 24.25 1 MET B C 1
ATOM 2731 O O . MET B 1 1 ? -37.031 -7.414 10.242 1 24.25 1 MET B O 1
ATOM 2735 N N . SER B 1 2 ? -36.781 -9.578 10.672 1 24.66 2 SER B N 1
ATOM 2736 C CA . SER B 1 2 ? -35.688 -10.07 9.844 1 24.66 2 SER B CA 1
ATOM 2737 C C . SER B 1 2 ? -36.125 -10.281 8.398 1 24.66 2 SER B C 1
ATOM 2739 O O . SER B 1 2 ? -36.938 -11.172 8.125 1 24.66 2 SER B O 1
ATOM 2741 N N . GLY B 1 3 ? -36.469 -9.148 7.711 1 27.73 3 GLY B N 1
ATOM 2742 C CA . GLY B 1 3 ? -37.062 -9.367 6.402 1 27.73 3 GLY B CA 1
ATOM 2743 C C . GLY B 1 3 ? -36.281 -10.328 5.535 1 27.73 3 GLY B C 1
ATOM 2744 O O . GLY B 1 3 ? -35.062 -10.531 5.762 1 27.73 3 GLY B O 1
ATOM 2745 N N . PRO B 1 4 ? -37.031 -11.281 4.809 1 26.31 4 PRO B N 1
ATOM 2746 C CA . PRO B 1 4 ? -36.375 -12.344 4.043 1 26.31 4 PRO B CA 1
ATOM 2747 C C . PRO B 1 4 ? -35.344 -11.797 3.041 1 26.31 4 PRO B C 1
ATOM 2749 O O . PRO B 1 4 ? -35.531 -10.711 2.484 1 26.31 4 PRO B O 1
ATOM 2752 N N . VAL B 1 5 ? -34.125 -12.102 3.209 1 29.98 5 VAL B N 1
ATOM 2753 C CA . VAL B 1 5 ? -33.094 -11.875 2.207 1 29.98 5 VAL B CA 1
ATOM 2754 C C . VAL B 1 5 ? -33.594 -12.297 0.831 1 29.98 5 VAL B C 1
ATOM 2756 O O . VAL B 1 5 ? -34 -13.453 0.635 1 29.98 5 VAL B O 1
ATOM 2759 N N . LYS B 1 6 ? -34.125 -11.398 0.031 1 32.81 6 LYS B N 1
ATOM 2760 C CA . LYS B 1 6 ? -34.531 -11.711 -1.329 1 32.81 6 LYS B CA 1
ATOM 2761 C C . LYS B 1 6 ? -33.562 -12.656 -2.012 1 32.81 6 LYS B C 1
ATOM 2763 O O . LYS B 1 6 ? -32.375 -12.359 -2.125 1 32.81 6 LYS B O 1
ATOM 2768 N N . ALA B 1 7 ? -33.938 -13.945 -2.285 1 31.98 7 ALA B N 1
ATOM 2769 C CA . ALA B 1 7 ? -33.25 -14.977 -3.053 1 31.98 7 ALA B CA 1
ATOM 2770 C C . ALA B 1 7 ? -33.031 -14.523 -4.492 1 31.98 7 ALA B C 1
ATOM 2772 O O . ALA B 1 7 ? -33.969 -14.289 -5.238 1 31.98 7 ALA B O 1
ATOM 2773 N N . TYR B 1 8 ? -32.031 -13.703 -4.754 1 33.91 8 TYR B N 1
ATOM 2774 C CA . TYR B 1 8 ? -31.703 -13.438 -6.156 1 33.91 8 TYR B CA 1
ATOM 2775 C C . TYR B 1 8 ? -31.594 -14.734 -6.949 1 33.91 8 TYR B C 1
ATOM 2777 O O . TYR B 1 8 ? -30.906 -15.664 -6.535 1 33.91 8 TYR B O 1
ATOM 2785 N N . ASN B 1 9 ? -32.656 -15.125 -7.633 1 32.12 9 ASN B N 1
ATOM 2786 C CA . ASN B 1 9 ? -32.688 -16.219 -8.586 1 32.12 9 ASN B CA 1
ATOM 2787 C C . ASN B 1 9 ? -31.578 -16.109 -9.625 1 32.12 9 ASN B C 1
ATOM 2789 O O . ASN B 1 9 ? -31.734 -15.414 -10.633 1 32.12 9 ASN B O 1
ATOM 2793 N N . ILE B 1 10 ? -30.375 -16.016 -9.352 1 36.38 10 ILE B N 1
ATOM 2794 C CA . ILE B 1 10 ? -29.281 -16.031 -10.32 1 36.38 10 ILE B CA 1
ATOM 2795 C C . ILE B 1 10 ? -29.297 -17.375 -11.07 1 36.38 10 ILE B C 1
ATOM 2797 O O . ILE B 1 10 ? -29.188 -18.438 -10.461 1 36.38 10 ILE B O 1
ATOM 2801 N N . ALA B 1 11 ? -29.953 -17.516 -12.227 1 38.25 11 ALA B N 1
ATOM 2802 C CA . ALA B 1 11 ? -29.875 -18.688 -13.094 1 38.25 11 ALA B CA 1
ATOM 2803 C C . ALA B 1 11 ? -28.469 -19.25 -13.141 1 38.25 11 ALA B C 1
ATOM 2805 O O . ALA B 1 11 ? -27.5 -18.5 -13.305 1 38.25 11 ALA B O 1
ATOM 2806 N N . PRO B 1 12 ? -28.156 -20.484 -12.734 1 40.59 12 PRO B N 1
ATOM 2807 C CA . PRO B 1 12 ? -26.844 -21.125 -12.664 1 40.59 12 PRO B CA 1
ATOM 2808 C C . PRO B 1 12 ? -26.219 -21.344 -14.039 1 40.59 12 PRO B C 1
ATOM 2810 O O . PRO B 1 12 ? -26.734 -22.125 -14.836 1 40.59 12 PRO B O 1
ATOM 2813 N N . MET B 1 13 ? -26.062 -20.5 -14.977 1 40.66 13 MET B N 1
ATOM 2814 C CA . MET B 1 13 ? -25.203 -21.016 -16.047 1 40.66 13 MET B CA 1
ATOM 2815 C C . MET B 1 13 ? -24.031 -21.812 -15.469 1 40.66 13 MET B C 1
ATOM 2817 O O . MET B 1 13 ? -23.172 -21.25 -14.789 1 40.66 13 MET B O 1
ATOM 2821 N N . ILE B 1 14 ? -24.219 -23.047 -15.109 1 44.84 14 ILE B N 1
ATOM 2822 C CA . ILE B 1 14 ? -23.328 -23.938 -14.375 1 44.84 14 ILE B CA 1
ATOM 2823 C C . ILE B 1 14 ? -22.016 -24.094 -15.141 1 44.84 14 ILE B C 1
ATOM 2825 O O . ILE B 1 14 ? -21.969 -24.812 -16.141 1 44.84 14 ILE B O 1
ATOM 2829 N N . SER B 1 15 ? -21.281 -23.094 -15.508 1 57.31 15 SER B N 1
ATOM 2830 C CA . SER B 1 15 ? -19.938 -23.297 -16.031 1 57.31 15 SER B CA 1
ATOM 2831 C C . SER B 1 15 ? -19.172 -24.344 -15.219 1 57.31 15 SER B C 1
ATOM 2833 O O . SER B 1 15 ? -19.375 -24.469 -14.016 1 57.31 15 SER B O 1
ATOM 2835 N N . ILE B 1 16 ? -18.719 -25.469 -15.867 1 75.06 16 ILE B N 1
ATOM 2836 C CA . ILE B 1 16 ? -17.938 -26.516 -15.258 1 75.06 16 ILE B CA 1
ATOM 2837 C C . ILE B 1 16 ? -16.75 -25.922 -14.508 1 75.06 16 ILE B C 1
ATOM 2839 O O . ILE B 1 16 ? -15.969 -25.141 -15.086 1 75.06 16 ILE B O 1
ATOM 2843 N N . MET B 1 17 ? -16.703 -26.188 -13.258 1 87.44 17 MET B N 1
ATOM 2844 C CA . MET B 1 17 ? -15.617 -25.703 -12.406 1 87.44 17 MET B CA 1
ATOM 2845 C C . MET B 1 17 ? -14.266 -26.203 -12.922 1 87.44 17 MET B C 1
ATOM 2847 O O . MET B 1 17 ? -14.133 -27.359 -13.312 1 87.44 17 MET B O 1
ATOM 2851 N N . ILE B 1 18 ? -13.391 -25.344 -13.078 1 94.88 18 ILE B N 1
ATOM 2852 C CA . ILE B 1 18 ? -12.031 -25.656 -13.5 1 94.88 18 ILE B CA 1
ATOM 2853 C C . ILE B 1 18 ? -11.062 -25.469 -12.336 1 94.88 18 ILE B C 1
ATOM 2855 O O . ILE B 1 18 ? -11.133 -24.453 -11.625 1 94.88 18 ILE B O 1
ATOM 2859 N N . PHE B 1 19 ? -10.289 -26.547 -12.094 1 98 19 PHE B N 1
ATOM 2860 C CA . PHE B 1 19 ? -9.195 -26.406 -11.133 1 98 19 PHE B CA 1
ATOM 2861 C C . PHE B 1 19 ? -7.93 -25.922 -11.82 1 98 19 PHE B C 1
ATOM 2863 O O . PHE B 1 19 ? -7.613 -26.359 -12.93 1 98 19 PHE B O 1
ATOM 2870 N N . ARG B 1 20 ? -7.293 -24.984 -11.195 1 97.44 20 ARG B N 1
ATOM 2871 C CA . ARG B 1 20 ? -6.023 -24.5 -11.727 1 97.44 20 ARG B CA 1
ATOM 2872 C C . ARG B 1 20 ? -4.926 -25.547 -11.562 1 97.44 20 ARG B C 1
ATOM 2874 O O . ARG B 1 20 ? -4.094 -25.734 -12.453 1 97.44 20 ARG B O 1
ATOM 2881 N N . ALA B 1 21 ? -4.918 -26.172 -10.375 1 98.19 21 ALA B N 1
ATOM 2882 C CA . ALA B 1 21 ? -3.871 -27.156 -10.141 1 98.19 21 ALA B CA 1
ATOM 2883 C C . ALA B 1 21 ? -4.312 -28.188 -9.102 1 98.19 21 ALA B C 1
ATOM 2885 O O . ALA B 1 21 ? -5.066 -27.859 -8.18 1 98.19 21 ALA B O 1
ATOM 2886 N N . VAL B 1 22 ? -3.924 -29.391 -9.305 1 98.56 22 VAL B N 1
ATOM 2887 C CA . VAL B 1 22 ? -3.83 -30.422 -8.289 1 98.56 22 VAL B CA 1
ATOM 2888 C C . VAL B 1 22 ? -2.367 -30.656 -7.918 1 98.56 22 VAL B C 1
ATOM 2890 O O . VAL B 1 22 ? -1.546 -30.969 -8.781 1 98.56 22 VAL B O 1
ATOM 2893 N N . THR B 1 23 ? -2.062 -30.5 -6.672 1 98.69 23 THR B N 1
ATOM 2894 C CA . THR B 1 23 ? -0.652 -30.516 -6.301 1 98.69 23 THR B CA 1
ATOM 2895 C C . THR B 1 23 ? -0.393 -31.547 -5.207 1 98.69 23 THR B C 1
ATOM 2897 O O . THR B 1 23 ? -1.088 -31.578 -4.191 1 98.69 23 THR B O 1
ATOM 2900 N N . LEU B 1 24 ? 0.547 -32.344 -5.473 1 98.44 24 LEU B N 1
ATOM 2901 C CA . LEU B 1 24 ? 1.03 -33.312 -4.484 1 98.44 24 LEU B CA 1
ATOM 2902 C C . LEU B 1 24 ? 2.254 -32.781 -3.754 1 98.44 24 LEU B C 1
ATOM 2904 O O . LEU B 1 24 ? 3.273 -32.469 -4.379 1 98.44 24 LEU B O 1
ATOM 2908 N N . HIS B 1 25 ? 2.107 -32.594 -2.498 1 98.38 25 HIS B N 1
ATOM 2909 C CA . HIS B 1 25 ? 3.227 -32.219 -1.646 1 98.38 25 HIS B CA 1
ATOM 2910 C C . HIS B 1 25 ? 3.891 -33.438 -1.02 1 98.38 25 HIS B C 1
ATOM 2912 O O . HIS B 1 25 ? 3.215 -34.281 -0.43 1 98.38 25 HIS B O 1
ATOM 2918 N N . LEU B 1 26 ? 5.16 -33.469 -1.173 1 97.69 26 LEU B N 1
ATOM 2919 C CA . LEU B 1 26 ? 5.895 -34.594 -0.631 1 97.69 26 LEU B CA 1
ATOM 2920 C C . LEU B 1 26 ? 6.91 -34.156 0.413 1 97.69 26 LEU B C 1
ATOM 2922 O O . LEU B 1 26 ? 7.602 -33.156 0.216 1 97.69 26 LEU B O 1
ATOM 2926 N N . ASN B 1 27 ? 6.977 -34.781 1.543 1 95.75 27 ASN B N 1
ATOM 2927 C CA . ASN B 1 27 ? 8.031 -34.531 2.518 1 95.75 27 ASN B CA 1
ATOM 2928 C C . ASN B 1 27 ? 9.203 -35.5 2.336 1 95.75 27 ASN B C 1
ATOM 2930 O O . ASN B 1 27 ? 10.266 -35.312 2.93 1 95.75 27 ASN B O 1
ATOM 2934 N N . ASP B 1 28 ? 8.977 -36.5 1.498 1 95.75 28 ASP B N 1
ATOM 2935 C CA . ASP B 1 28 ? 9.984 -37.438 1.034 1 95.75 28 ASP B CA 1
ATOM 2936 C C . ASP B 1 28 ? 9.906 -37.625 -0.479 1 95.75 28 ASP B C 1
ATOM 2938 O O . ASP B 1 28 ? 8.938 -38.188 -0.993 1 95.75 28 ASP B O 1
ATOM 2942 N N . PRO B 1 29 ? 11.008 -37.312 -1.177 1 95.75 29 PRO B N 1
ATOM 2943 C CA . PRO B 1 29 ? 10.969 -37.344 -2.641 1 95.75 29 PRO B CA 1
ATOM 2944 C C . PRO B 1 29 ? 10.719 -38.75 -3.172 1 95.75 29 PRO B C 1
ATOM 2946 O O . PRO B 1 29 ? 10.156 -38.938 -4.258 1 95.75 29 PRO B O 1
ATOM 2949 N N . GLU B 1 30 ? 11.055 -39.75 -2.449 1 95.12 30 GLU B N 1
ATOM 2950 C CA . GLU B 1 30 ? 10.969 -41.156 -2.902 1 95.12 30 GLU B CA 1
ATOM 2951 C C . GLU B 1 30 ? 9.516 -41.594 -3.012 1 95.12 30 GLU B C 1
ATOM 2953 O O . GLU B 1 30 ? 9.227 -42.594 -3.654 1 95.12 30 GLU B O 1
ATOM 2958 N N . LEU B 1 31 ? 8.672 -40.875 -2.426 1 94.62 31 LEU B N 1
ATOM 2959 C CA . LEU B 1 31 ? 7.254 -41.219 -2.443 1 94.62 31 LEU B CA 1
ATOM 2960 C C . LEU B 1 31 ? 6.633 -40.906 -3.797 1 94.62 31 LEU B C 1
ATOM 2962 O O . LEU B 1 31 ? 5.523 -41.344 -4.102 1 94.62 31 LEU B O 1
ATOM 2966 N N . TYR B 1 32 ? 7.277 -40.156 -4.621 1 95.56 32 TYR B N 1
ATOM 2967 C CA . TYR B 1 32 ? 6.695 -39.656 -5.863 1 95.56 32 TYR B CA 1
ATOM 2968 C C . TYR B 1 32 ? 6.227 -40.812 -6.742 1 95.56 32 TYR B C 1
ATOM 2970 O O . TYR B 1 32 ? 5.102 -40.812 -7.242 1 95.56 32 TYR B O 1
ATOM 2978 N N . SER B 1 33 ? 7.035 -41.844 -6.887 1 94.81 33 SER B N 1
ATOM 2979 C CA . SER B 1 33 ? 6.734 -42.938 -7.797 1 94.81 33 SER B CA 1
ATOM 2980 C C . SER B 1 33 ? 5.445 -43.656 -7.395 1 94.81 33 SER B C 1
ATOM 2982 O O . SER B 1 33 ? 4.699 -44.125 -8.258 1 94.81 33 SER B O 1
ATOM 2984 N N . SER B 1 34 ? 5.188 -43.688 -6.117 1 94.5 34 SER B N 1
ATOM 2985 C CA . SER B 1 34 ? 4.023 -44.406 -5.598 1 94.5 34 SER B CA 1
ATOM 2986 C C . SER B 1 34 ? 2.732 -43.625 -5.891 1 94.5 34 SER B C 1
ATOM 2988 O O . SER B 1 34 ? 1.657 -44.25 -5.949 1 94.5 34 SER B O 1
ATOM 2990 N N . TYR B 1 35 ? 2.891 -42.312 -6.137 1 95.94 35 TYR B N 1
ATOM 2991 C CA . TYR B 1 35 ? 1.663 -41.531 -6.168 1 95.94 35 TYR B CA 1
ATOM 2992 C C . TYR B 1 35 ? 1.52 -40.812 -7.5 1 95.94 35 TYR B C 1
ATOM 2994 O O . TYR B 1 35 ? 0.524 -40.125 -7.73 1 95.94 35 TYR B O 1
ATOM 3002 N N . SER B 1 36 ? 2.451 -40.906 -8.406 1 95.5 36 SER B N 1
ATOM 3003 C CA . SER B 1 36 ? 2.457 -40.188 -9.664 1 95.5 36 SER B CA 1
ATOM 3004 C C . SER B 1 36 ? 1.221 -40.5 -10.5 1 95.5 36 SER B C 1
ATOM 3006 O O . SER B 1 36 ? 0.596 -39.594 -11.062 1 95.5 36 SER B O 1
ATOM 3008 N N . ASP B 1 37 ? 0.885 -41.781 -10.57 1 95.5 37 ASP B N 1
ATOM 3009 C CA . ASP B 1 37 ? -0.292 -42.188 -11.336 1 95.5 37 ASP B CA 1
ATOM 3010 C C . ASP B 1 37 ? -1.569 -41.625 -10.703 1 95.5 37 ASP B C 1
ATOM 3012 O O . ASP B 1 37 ? -2.479 -41.219 -11.414 1 95.5 37 ASP B O 1
ATOM 3016 N N . TYR B 1 38 ? -1.624 -41.75 -9.438 1 96.88 38 TYR B N 1
ATOM 3017 C CA . TYR B 1 38 ? -2.77 -41.219 -8.695 1 96.88 38 TYR B CA 1
ATOM 3018 C C . TYR B 1 38 ? -2.953 -39.75 -8.961 1 96.88 38 TYR B C 1
ATOM 3020 O O . TYR B 1 38 ? -4.07 -39.281 -9.211 1 96.88 38 TYR B O 1
ATOM 3028 N N . LEU B 1 39 ? -1.872 -39 -8.906 1 97.62 39 LEU B N 1
ATOM 3029 C CA . LEU B 1 39 ? -1.909 -37.562 -9.133 1 97.62 39 LEU B CA 1
ATOM 3030 C C . LEU B 1 39 ? -2.465 -37.25 -10.523 1 97.62 39 LEU B C 1
ATOM 3032 O O . LEU B 1 39 ? -3.305 -36.375 -10.672 1 97.62 39 LEU B O 1
ATOM 3036 N N . THR B 1 40 ? -2.057 -37.938 -11.492 1 96.75 40 THR B N 1
ATOM 3037 C CA . THR B 1 40 ? -2.482 -37.719 -12.867 1 96.75 40 THR B CA 1
ATOM 3038 C C . THR B 1 40 ? -3.967 -38.031 -13.031 1 96.75 40 THR B C 1
ATOM 3040 O O . THR B 1 40 ? -4.695 -37.281 -13.68 1 96.75 40 THR B O 1
ATOM 3043 N N . LYS B 1 41 ? -4.398 -39.094 -12.477 1 97.19 41 LYS B N 1
ATOM 3044 C CA . LYS B 1 41 ? -5.805 -39.469 -12.539 1 97.19 41 LYS B CA 1
ATOM 3045 C C . LYS B 1 41 ? -6.688 -38.438 -11.836 1 97.19 41 LYS B C 1
ATOM 3047 O O . LYS B 1 41 ? -7.758 -38.094 -12.336 1 97.19 41 LYS B O 1
ATOM 3052 N N . LEU B 1 42 ? -6.195 -38.062 -10.688 1 97.94 42 LEU B N 1
ATOM 3053 C CA . LEU B 1 42 ? -6.953 -37.094 -9.914 1 97.94 42 LEU B CA 1
ATOM 3054 C C . LEU B 1 42 ? -7.074 -35.75 -10.664 1 97.94 42 LEU B C 1
ATOM 3056 O O . LEU B 1 42 ? -8.141 -35.156 -10.688 1 97.94 42 LEU B O 1
ATOM 3060 N N . SER B 1 43 ? -5.984 -35.312 -11.25 1 97.75 43 SER B N 1
ATOM 3061 C CA . SER B 1 43 ? -5.98 -34.094 -12.055 1 97.75 43 SER B CA 1
ATOM 3062 C C . SER B 1 43 ? -6.984 -34.188 -13.195 1 97.75 43 SER B C 1
ATOM 3064 O O . SER B 1 43 ? -7.723 -33.25 -13.461 1 97.75 43 SER B O 1
ATOM 3066 N N . SER B 1 44 ? -6.992 -35.312 -13.852 1 96.69 44 SER B N 1
ATOM 3067 C CA . SER B 1 44 ? -7.926 -35.531 -14.953 1 96.69 44 SER B CA 1
ATOM 3068 C C . SER B 1 44 ? -9.367 -35.531 -14.461 1 96.69 44 SER B C 1
ATOM 3070 O O . SER B 1 44 ? -10.234 -34.875 -15.078 1 96.69 44 SER B O 1
ATOM 3072 N N . LYS B 1 45 ? -9.602 -36.188 -13.375 1 96.12 45 LYS B N 1
ATOM 3073 C CA . LYS B 1 45 ? -10.953 -36.281 -12.82 1 96.12 45 LYS B CA 1
ATOM 3074 C C . LYS B 1 45 ? -11.492 -34.906 -12.422 1 96.12 45 LYS B C 1
ATOM 3076 O O . LYS B 1 45 ? -12.695 -34.656 -12.508 1 96.12 45 LYS B O 1
ATOM 3081 N N . LEU B 1 46 ? -10.633 -34.062 -12.008 1 97.19 46 LEU B N 1
ATOM 3082 C CA . LEU B 1 46 ? -11.047 -32.75 -11.516 1 97.19 46 LEU B CA 1
ATOM 3083 C C . LEU B 1 46 ? -10.984 -31.703 -12.625 1 97.19 46 LEU B C 1
ATOM 3085 O O . LEU B 1 46 ? -11.227 -30.516 -12.383 1 97.19 46 LEU B O 1
ATOM 3089 N N . ASN B 1 47 ? -10.641 -32.094 -13.82 1 95.44 47 ASN B N 1
ATOM 3090 C CA . ASN B 1 47 ? -10.508 -31.156 -14.93 1 95.44 47 ASN B CA 1
ATOM 3091 C C . ASN B 1 47 ? -9.547 -30.016 -14.586 1 95.44 47 ASN B C 1
ATOM 3093 O O . ASN B 1 47 ? -9.891 -28.844 -14.711 1 95.44 47 ASN B O 1
ATOM 3097 N N . SER B 1 48 ? -8.398 -30.422 -14 1 97.19 48 SER B N 1
ATOM 3098 C CA . SER B 1 48 ? -7.395 -29.438 -13.602 1 97.19 48 SER B CA 1
ATOM 3099 C C . SER B 1 48 ? -6.504 -29.047 -14.781 1 97.19 48 SER B C 1
ATOM 3101 O O . SER B 1 48 ? -6.191 -29.875 -15.633 1 97.19 48 SER B O 1
ATOM 3103 N N . LEU B 1 49 ? -6.082 -27.75 -14.82 1 95.81 49 LEU B N 1
ATOM 3104 C CA . LEU B 1 49 ? -5.191 -27.281 -15.875 1 95.81 49 LEU B CA 1
ATOM 3105 C C . LEU B 1 49 ? -3.82 -27.938 -15.758 1 95.81 49 LEU B C 1
ATOM 3107 O O . LEU B 1 49 ? -3.113 -28.094 -16.766 1 95.81 49 LEU B O 1
ATOM 3111 N N . SER B 1 50 ? -3.494 -28.328 -14.516 1 96.88 50 SER B N 1
ATOM 3112 C CA . SER B 1 50 ? -2.166 -28.906 -14.352 1 96.88 50 SER B CA 1
ATOM 3113 C C . SER B 1 50 ? -2.109 -29.828 -13.133 1 96.88 50 SER B C 1
ATOM 3115 O O . SER B 1 50 ? -2.904 -29.672 -12.203 1 96.88 50 SER B O 1
ATOM 3117 N N . ALA B 1 51 ? -1.262 -30.797 -13.195 1 98.19 51 ALA B N 1
ATOM 3118 C CA . ALA B 1 51 ? -0.791 -31.578 -12.062 1 98.19 51 ALA B CA 1
ATOM 3119 C C . ALA B 1 51 ? 0.607 -31.141 -11.633 1 98.19 51 ALA B C 1
ATOM 3121 O O . ALA B 1 51 ? 1.475 -30.906 -12.477 1 98.19 51 ALA B O 1
ATOM 3122 N N . ARG B 1 52 ? 0.776 -30.969 -10.336 1 98.56 52 ARG B N 1
ATOM 3123 C CA . ARG B 1 52 ? 2.037 -30.422 -9.852 1 98.56 52 ARG B CA 1
ATOM 3124 C C . ARG B 1 52 ? 2.572 -31.234 -8.68 1 98.56 52 ARG B C 1
ATOM 3126 O O . ARG B 1 52 ? 1.81 -31.922 -7.992 1 98.56 52 ARG B O 1
ATOM 3133 N N . VAL B 1 53 ? 3.861 -31.141 -8.469 1 98.56 53 VAL B N 1
ATOM 3134 C CA . VAL B 1 53 ? 4.457 -31.766 -7.297 1 98.56 53 VAL B CA 1
ATOM 3135 C C . VAL B 1 53 ? 5.418 -30.797 -6.621 1 98.56 53 VAL B C 1
ATOM 3137 O O . VAL B 1 53 ? 6.129 -30.047 -7.297 1 98.56 53 VAL B O 1
ATOM 3140 N N . VAL B 1 54 ? 5.367 -30.688 -5.367 1 98.62 54 VAL B N 1
ATOM 3141 C CA . VAL B 1 54 ? 6.293 -29.906 -4.555 1 98.62 54 VAL B CA 1
ATOM 3142 C C . VAL B 1 54 ? 7.152 -30.859 -3.709 1 98.62 54 VAL B C 1
ATOM 3144 O O . VAL B 1 54 ? 6.629 -31.734 -3.027 1 98.62 54 VAL B O 1
ATOM 3147 N N . LEU B 1 55 ? 8.445 -30.641 -3.781 1 98.06 55 LEU B N 1
ATOM 3148 C CA . LEU B 1 55 ? 9.391 -31.531 -3.111 1 98.06 55 LEU B CA 1
ATOM 3149 C C . LEU B 1 55 ? 10.289 -30.734 -2.16 1 98.06 55 LEU B C 1
ATOM 3151 O O . LEU B 1 55 ? 10.492 -29.531 -2.348 1 98.06 55 LEU B O 1
ATOM 3155 N N . PRO B 1 56 ? 10.805 -31.391 -1.143 1 96.81 56 PRO B N 1
ATOM 3156 C CA . PRO B 1 56 ? 11.75 -30.719 -0.25 1 96.81 56 PRO B CA 1
ATOM 3157 C C . PRO B 1 56 ? 13.102 -30.469 -0.907 1 96.81 56 PRO B C 1
ATOM 3159 O O . PRO B 1 56 ? 13.867 -29.609 -0.445 1 96.81 56 PRO B O 1
ATOM 3162 N N . LYS B 1 57 ? 13.391 -31.266 -1.934 1 95.81 57 LYS B N 1
ATOM 3163 C CA . LYS B 1 57 ? 14.609 -31.156 -2.721 1 95.81 57 LYS B CA 1
ATOM 3164 C C . LYS B 1 57 ? 14.438 -31.781 -4.102 1 95.81 57 LYS B C 1
ATOM 3166 O O . LYS B 1 57 ? 13.461 -32.5 -4.348 1 95.81 57 LYS B O 1
ATOM 3171 N N . ALA B 1 58 ? 15.375 -31.469 -4.977 1 95.94 58 ALA B N 1
ATOM 3172 C CA . ALA B 1 58 ? 15.312 -32.031 -6.32 1 95.94 58 ALA B CA 1
ATOM 3173 C C . ALA B 1 58 ? 15.383 -33.562 -6.273 1 95.94 58 ALA B C 1
ATOM 3175 O O . ALA B 1 58 ? 16.062 -34.125 -5.418 1 95.94 58 ALA B O 1
ATOM 3176 N N . TYR B 1 59 ? 14.68 -34.188 -7.176 1 96.44 59 TYR B N 1
ATOM 3177 C CA . TYR B 1 59 ? 14.648 -35.625 -7.312 1 96.44 59 TYR B CA 1
ATOM 3178 C C . TYR B 1 59 ? 14.562 -36.031 -8.773 1 96.44 59 TYR B C 1
ATOM 3180 O O . TYR B 1 59 ? 13.594 -35.719 -9.469 1 96.44 59 TYR B O 1
ATOM 3188 N N . ASP B 1 60 ? 15.484 -36.75 -9.305 1 93.56 60 ASP B N 1
ATOM 3189 C CA . ASP B 1 60 ? 15.695 -37.031 -10.719 1 93.56 60 ASP B CA 1
ATOM 3190 C C . ASP B 1 60 ? 14.539 -37.844 -11.297 1 93.56 60 ASP B C 1
ATOM 3192 O O . ASP B 1 60 ? 14.289 -37.812 -12.5 1 93.56 60 ASP B O 1
ATOM 3196 N N . GLU B 1 61 ? 13.852 -38.562 -10.5 1 93.81 61 GLU B N 1
ATOM 3197 C CA . GLU B 1 61 ? 12.844 -39.469 -10.992 1 93.81 61 GLU B CA 1
ATOM 3198 C C . GLU B 1 61 ? 11.508 -38.781 -11.227 1 93.81 61 GLU B C 1
ATOM 3200 O O . GLU B 1 61 ? 10.547 -39.406 -11.688 1 93.81 61 GLU B O 1
ATOM 3205 N N . VAL B 1 62 ? 11.445 -37.531 -10.938 1 94 62 VAL B N 1
ATOM 3206 C CA . VAL B 1 62 ? 10.203 -36.812 -11.156 1 94 62 VAL B CA 1
ATOM 3207 C C . VAL B 1 62 ? 10.008 -36.562 -12.656 1 94 62 VAL B C 1
ATOM 3209 O O . VAL B 1 62 ? 10.828 -35.875 -13.281 1 94 62 VAL B O 1
ATOM 3212 N N . SER B 1 63 ? 9 -37 -13.227 1 90.94 63 SER B N 1
ATOM 3213 C CA . SER B 1 63 ? 8.766 -36.938 -14.664 1 90.94 63 SER B CA 1
ATOM 3214 C C . SER B 1 63 ? 7.824 -35.781 -15.016 1 90.94 63 SER B C 1
ATOM 3216 O O . SER B 1 63 ? 7.68 -35.438 -16.188 1 90.94 63 SER B O 1
ATOM 3218 N N . LEU B 1 64 ? 7.262 -35.188 -14.039 1 93.81 64 LEU B N 1
ATOM 3219 C CA . LEU B 1 64 ? 6.324 -34.094 -14.266 1 93.81 64 LEU B CA 1
ATOM 3220 C C . LEU B 1 64 ? 7.059 -32.812 -14.633 1 93.81 64 LEU B C 1
ATOM 3222 O O . LEU B 1 64 ? 8.102 -32.5 -14.047 1 93.81 64 LEU B O 1
ATOM 3226 N N . ASP B 1 65 ? 6.477 -32.031 -15.469 1 92.31 65 ASP B N 1
ATOM 3227 C CA . ASP B 1 65 ? 7.066 -30.75 -15.883 1 92.31 65 ASP B CA 1
ATOM 3228 C C . ASP B 1 65 ? 6.934 -29.703 -14.789 1 92.31 65 ASP B C 1
ATOM 3230 O O . ASP B 1 65 ? 7.773 -28.812 -14.672 1 92.31 65 ASP B O 1
ATOM 3234 N N . LEU B 1 66 ? 5.812 -29.75 -14.117 1 97.12 66 LEU B N 1
ATOM 3235 C CA . LEU B 1 66 ? 5.566 -28.766 -13.07 1 97.12 66 LEU B CA 1
ATOM 3236 C C . LEU B 1 66 ? 5.945 -29.312 -11.703 1 97.12 66 LEU B C 1
ATOM 3238 O O . LEU B 1 66 ? 5.125 -29.953 -11.039 1 97.12 66 LEU B O 1
ATOM 3242 N N . LYS B 1 67 ? 7.133 -29.094 -11.359 1 98.44 67 LYS B N 1
ATOM 3243 C CA . LYS B 1 67 ? 7.73 -29.516 -10.094 1 98.44 67 LYS B CA 1
ATOM 3244 C C . LYS B 1 67 ? 8.453 -28.344 -9.414 1 98.44 67 LYS B C 1
ATOM 3246 O O . LYS B 1 67 ? 9.07 -27.516 -10.094 1 98.44 67 LYS B O 1
ATOM 3251 N N . ALA B 1 68 ? 8.266 -28.234 -8.125 1 98.5 68 ALA B N 1
ATOM 3252 C CA . ALA B 1 68 ? 8.859 -27.109 -7.406 1 98.5 68 ALA B CA 1
ATOM 3253 C C . ALA B 1 68 ? 9.609 -27.578 -6.164 1 98.5 68 ALA B C 1
ATOM 3255 O O . ALA B 1 68 ? 9.273 -28.609 -5.582 1 98.5 68 ALA B O 1
ATOM 3256 N N . ALA B 1 69 ? 10.633 -26.875 -5.766 1 98.31 69 ALA B N 1
ATOM 3257 C CA . ALA B 1 69 ? 11.359 -27.016 -4.504 1 98.31 69 ALA B CA 1
ATOM 3258 C C . ALA B 1 69 ? 11.875 -25.656 -4.023 1 98.31 69 ALA B C 1
ATOM 3260 O O . ALA B 1 69 ? 12.367 -24.859 -4.816 1 98.31 69 ALA B O 1
ATOM 3261 N N . TYR B 1 70 ? 11.773 -25.438 -2.738 1 97.69 70 TYR B N 1
ATOM 3262 C CA . TYR B 1 70 ? 12.195 -24.172 -2.131 1 97.69 70 TYR B CA 1
ATOM 3263 C C . TYR B 1 70 ? 13.703 -24.141 -1.93 1 97.69 70 TYR B C 1
ATOM 3265 O O . TYR B 1 70 ? 14.289 -25.094 -1.414 1 97.69 70 TYR B O 1
ATOM 3273 N N . SER B 1 71 ? 14.344 -23 -2.318 1 97.94 71 SER B N 1
ATOM 3274 C CA . SER B 1 71 ? 15.797 -22.891 -2.268 1 97.94 71 SER B CA 1
ATOM 3275 C C . SER B 1 71 ? 16.266 -22.438 -0.892 1 97.94 71 SER B C 1
ATOM 3277 O O . SER B 1 71 ? 17.422 -22.656 -0.519 1 97.94 71 SER B O 1
ATOM 3279 N N . GLY B 1 72 ? 15.375 -21.672 -0.178 1 96.5 72 GLY B N 1
ATOM 3280 C CA . GLY B 1 72 ? 15.727 -21.25 1.168 1 96.5 72 GLY B CA 1
ATOM 3281 C C . GLY B 1 72 ? 16.062 -19.766 1.265 1 96.5 72 GLY B C 1
ATOM 3282 O O . GLY B 1 72 ? 15.445 -18.953 0.579 1 96.5 72 GLY B O 1
ATOM 3283 N N . ARG B 1 73 ? 16.922 -19.469 2.252 1 95.25 73 ARG B N 1
ATOM 3284 C CA . ARG B 1 73 ? 17.328 -18.094 2.535 1 95.25 73 ARG B CA 1
ATOM 3285 C C . ARG B 1 73 ? 18.844 -17.969 2.584 1 95.25 73 ARG B C 1
ATOM 3287 O O . ARG B 1 73 ? 19.547 -18.969 2.748 1 95.25 73 ARG B O 1
ATOM 3294 N N . GLY B 1 74 ? 19.328 -16.734 2.385 1 91.44 74 GLY B N 1
ATOM 3295 C CA . GLY B 1 74 ? 20.75 -16.469 2.52 1 91.44 74 GLY B CA 1
ATOM 3296 C C . GLY B 1 74 ? 21.531 -16.703 1.24 1 91.44 74 GLY B C 1
ATOM 3297 O O . GLY B 1 74 ? 20.953 -17.031 0.204 1 91.44 74 GLY B O 1
ATOM 3298 N N . SER B 1 75 ? 22.781 -16.578 1.291 1 91.56 75 SER B N 1
ATOM 3299 C CA . SER B 1 75 ? 23.656 -16.578 0.128 1 91.56 75 SER B CA 1
ATOM 3300 C C . SER B 1 75 ? 23.672 -17.938 -0.558 1 91.56 75 SER B C 1
ATOM 3302 O O . SER B 1 75 ? 23.75 -18.016 -1.786 1 91.56 75 SER B O 1
ATOM 3304 N N . LYS B 1 76 ? 23.562 -18.984 0.186 1 95.75 76 LYS B N 1
ATOM 3305 C CA . LYS B 1 76 ? 23.625 -20.328 -0.379 1 95.75 76 LYS B CA 1
ATOM 3306 C C . LYS B 1 76 ? 22.391 -20.625 -1.227 1 95.75 76 LYS B C 1
ATOM 3308 O O . LYS B 1 76 ? 22.422 -21.484 -2.105 1 95.75 76 LYS B O 1
ATOM 3313 N N . ALA B 1 77 ? 21.359 -19.969 -0.895 1 97.75 77 ALA B N 1
ATOM 3314 C CA . ALA B 1 77 ? 20.094 -20.203 -1.585 1 97.75 77 ALA B CA 1
ATOM 3315 C C . ALA B 1 77 ? 20.203 -19.891 -3.074 1 97.75 77 ALA B C 1
ATOM 3317 O O . ALA B 1 77 ? 19.547 -20.516 -3.902 1 97.75 77 ALA B O 1
ATOM 3318 N N . PHE B 1 78 ? 21.062 -18.938 -3.455 1 98.25 78 PHE B N 1
ATOM 3319 C CA . PHE B 1 78 ? 21.203 -18.531 -4.848 1 98.25 78 PHE B CA 1
ATOM 3320 C C . PHE B 1 78 ? 21.812 -19.656 -5.676 1 98.25 78 PHE B C 1
ATOM 3322 O O . PHE B 1 78 ? 21.375 -19.906 -6.809 1 98.25 78 PHE B O 1
ATOM 3329 N N . GLU B 1 79 ? 22.766 -20.297 -5.109 1 98.12 79 GLU B N 1
ATOM 3330 C CA . GLU B 1 79 ? 23.375 -21.438 -5.801 1 98.12 79 GLU B CA 1
ATOM 3331 C C . GLU B 1 79 ? 22.391 -22.594 -5.934 1 98.12 79 GLU B C 1
ATOM 3333 O O . GLU B 1 79 ? 22.328 -23.25 -6.977 1 98.12 79 GLU B O 1
ATOM 3338 N N . ILE B 1 80 ? 21.688 -22.875 -4.906 1 98.44 80 ILE B N 1
ATOM 3339 C CA . ILE B 1 80 ? 20.688 -23.922 -4.934 1 98.44 80 ILE B CA 1
ATOM 3340 C C . ILE B 1 80 ? 19.641 -23.609 -6 1 98.44 80 ILE B C 1
ATOM 3342 O O . ILE B 1 80 ? 19.281 -24.484 -6.797 1 98.44 80 ILE B O 1
ATOM 3346 N N . ALA B 1 81 ? 19.188 -22.391 -6.043 1 98.75 81 ALA B N 1
ATOM 3347 C CA . ALA B 1 81 ? 18.203 -21.953 -7.023 1 98.75 81 ALA B CA 1
ATOM 3348 C C . ALA B 1 81 ? 18.719 -22.141 -8.445 1 98.75 81 ALA B C 1
ATOM 3350 O O . ALA B 1 81 ? 17.984 -22.609 -9.328 1 98.75 81 ALA B O 1
ATOM 3351 N N . TRP B 1 82 ? 19.984 -21.781 -8.617 1 98.62 82 TRP B N 1
ATOM 3352 C CA . TRP B 1 82 ? 20.594 -21.906 -9.93 1 98.62 82 TRP B CA 1
ATOM 3353 C C . TRP B 1 82 ? 20.531 -23.344 -10.422 1 98.62 82 TRP B C 1
ATOM 3355 O O . TRP B 1 82 ? 20.109 -23.609 -11.555 1 98.62 82 TRP B O 1
ATOM 3365 N N . ASN B 1 83 ? 20.859 -24.281 -9.594 1 98.19 83 ASN B N 1
ATOM 3366 C CA . ASN B 1 83 ? 20.875 -25.688 -9.945 1 98.19 83 ASN B CA 1
ATOM 3367 C C . ASN B 1 83 ? 19.453 -26.234 -10.156 1 98.19 83 ASN B C 1
ATOM 3369 O O . ASN B 1 83 ? 19.219 -27.031 -11.055 1 98.19 83 ASN B O 1
ATOM 3373 N N . LEU B 1 84 ? 18.578 -25.812 -9.344 1 98.44 84 LEU B N 1
ATOM 3374 C CA . LEU B 1 84 ? 17.188 -26.234 -9.477 1 98.44 84 LEU B CA 1
ATOM 3375 C C . LEU B 1 84 ? 16.594 -25.766 -10.805 1 98.44 84 LEU B C 1
ATOM 3377 O O . LEU B 1 84 ? 15.93 -26.531 -11.492 1 98.44 84 LEU B O 1
ATOM 3381 N N . LEU B 1 85 ? 16.891 -24.531 -11.125 1 98.38 85 LEU B N 1
ATOM 3382 C CA . LEU B 1 85 ? 16.375 -23.984 -12.383 1 98.38 85 LEU B CA 1
ATOM 3383 C C . LEU B 1 85 ? 16.906 -24.766 -13.57 1 98.38 85 LEU B C 1
ATOM 3385 O O . LEU B 1 85 ? 16.141 -25.141 -14.469 1 98.38 85 LEU B O 1
ATOM 3389 N N . LYS B 1 86 ? 18.156 -25.062 -13.555 1 97.12 86 LYS B N 1
ATOM 3390 C CA . LYS B 1 86 ? 18.781 -25.797 -14.648 1 97.12 86 LYS B CA 1
ATOM 3391 C C . LYS B 1 86 ? 18.188 -27.203 -14.766 1 97.12 86 LYS B C 1
ATOM 3393 O O . LYS B 1 86 ? 18.156 -27.781 -15.852 1 97.12 86 LYS B O 1
ATOM 3398 N N . SER B 1 87 ? 17.719 -27.703 -13.617 1 96.56 87 SER B N 1
ATOM 3399 C CA . SER B 1 87 ? 17.141 -29.031 -13.586 1 96.56 87 SER B CA 1
ATOM 3400 C C . SER B 1 87 ? 15.648 -29 -13.898 1 96.56 87 SER B C 1
ATOM 3402 O O . SER B 1 87 ? 14.969 -30.031 -13.797 1 96.56 87 SER B O 1
ATOM 3404 N N . GLY B 1 88 ? 15.117 -27.844 -14.133 1 96.44 88 GLY B N 1
ATOM 3405 C CA . GLY B 1 88 ? 13.742 -27.734 -14.586 1 96.44 88 GLY B CA 1
ATOM 3406 C C . GLY B 1 88 ? 12.758 -27.516 -13.453 1 96.44 88 GLY B C 1
ATOM 3407 O O . GLY B 1 88 ? 11.547 -27.672 -13.633 1 96.44 88 GLY B O 1
ATOM 3408 N N . TYR B 1 89 ? 13.242 -27.156 -12.242 1 98.19 89 TYR B N 1
ATOM 3409 C CA . TYR B 1 89 ? 12.367 -26.938 -11.094 1 98.19 89 TYR B CA 1
ATOM 3410 C C . TYR B 1 89 ? 11.938 -25.469 -11.016 1 98.19 89 TYR B C 1
ATOM 3412 O O . TYR B 1 89 ? 12.719 -24.562 -11.305 1 98.19 89 TYR B O 1
ATOM 3420 N N . PHE B 1 90 ? 10.656 -25.312 -10.68 1 98.38 90 PHE B N 1
ATOM 3421 C CA . PHE B 1 90 ? 10.281 -24.016 -10.117 1 98.38 90 PHE B CA 1
ATOM 3422 C C . PHE B 1 90 ? 10.898 -23.828 -8.734 1 98.38 90 PHE B C 1
ATOM 3424 O O . PHE B 1 90 ? 10.953 -24.766 -7.941 1 98.38 90 PHE B O 1
ATOM 3431 N N . THR B 1 91 ? 11.398 -22.641 -8.445 1 98.5 91 THR B N 1
ATOM 3432 C CA . THR B 1 91 ? 12.039 -22.453 -7.148 1 98.5 91 THR B CA 1
ATOM 3433 C C . THR B 1 91 ? 11.969 -20.984 -6.719 1 98.5 91 THR B C 1
ATOM 3435 O O . THR B 1 91 ? 11.547 -20.125 -7.492 1 98.5 91 THR B O 1
ATOM 3438 N N . SER B 1 92 ? 12.25 -20.719 -5.453 1 98 92 SER B N 1
ATOM 3439 C CA . SER B 1 92 ? 12.172 -19.375 -4.906 1 98 92 SER B CA 1
ATOM 3440 C C . SER B 1 92 ? 13.188 -19.172 -3.783 1 98 92 SER B C 1
ATOM 3442 O O . SER B 1 92 ? 13.68 -20.141 -3.209 1 98 92 SER B O 1
ATOM 3444 N N . ILE B 1 93 ? 13.523 -17.969 -3.578 1 98.12 93 ILE B N 1
ATOM 3445 C CA . ILE B 1 93 ? 14.391 -17.562 -2.477 1 98.12 93 ILE B CA 1
ATOM 3446 C C . ILE B 1 93 ? 13.664 -16.547 -1.593 1 98.12 93 ILE B C 1
ATOM 3448 O O . ILE B 1 93 ? 12.977 -15.664 -2.096 1 98.12 93 ILE B O 1
ATOM 3452 N N . SER B 1 94 ? 13.789 -16.734 -0.291 1 96.75 94 SER B N 1
ATOM 3453 C CA . SER B 1 94 ? 13.281 -15.734 0.65 1 96.75 94 SER B CA 1
ATOM 3454 C C . SER B 1 94 ? 14.367 -14.719 1.018 1 96.75 94 SER B C 1
ATOM 3456 O O . SER B 1 94 ? 15.445 -15.094 1.48 1 96.75 94 SER B O 1
ATOM 3458 N N . LEU B 1 95 ? 14.023 -13.492 0.803 1 96 95 LEU B N 1
ATOM 3459 C CA . LEU B 1 95 ? 14.992 -12.43 1.035 1 96 95 LEU B CA 1
ATOM 3460 C C . LEU B 1 95 ? 14.734 -11.742 2.373 1 96 95 LEU B C 1
ATOM 3462 O O . LEU B 1 95 ? 13.594 -11.664 2.824 1 96 95 LEU B O 1
ATOM 3466 N N . SER B 1 96 ? 15.812 -11.289 2.947 1 92.56 96 SER B N 1
ATOM 3467 C CA . SER B 1 96 ? 15.719 -10.32 4.035 1 92.56 96 SER B CA 1
ATOM 3468 C C . SER B 1 96 ? 15.664 -8.891 3.498 1 92.56 96 SER B C 1
ATOM 3470 O O . SER B 1 96 ? 15.641 -8.68 2.285 1 92.56 96 SER B O 1
ATOM 3472 N N . SER B 1 97 ? 15.625 -7.941 4.383 1 89.81 97 SER B N 1
ATOM 3473 C CA . SER B 1 97 ? 15.609 -6.535 3.996 1 89.81 97 SER B CA 1
ATOM 3474 C C . SER B 1 97 ? 17.016 -5.992 3.811 1 89.81 97 SER B C 1
ATOM 3476 O O . SER B 1 97 ? 17.203 -4.793 3.596 1 89.81 97 SER B O 1
ATOM 3478 N N . ASP B 1 98 ? 17.953 -6.863 3.889 1 91.44 98 ASP B N 1
ATOM 3479 C CA . ASP B 1 98 ? 19.344 -6.445 3.721 1 91.44 98 ASP B CA 1
ATOM 3480 C C . ASP B 1 98 ? 19.609 -5.957 2.297 1 91.44 98 ASP B C 1
ATOM 3482 O O . ASP B 1 98 ? 19.453 -6.715 1.337 1 91.44 98 ASP B O 1
ATOM 3486 N N . PRO B 1 99 ? 20.094 -4.703 2.203 1 90.88 99 PRO B N 1
ATOM 3487 C CA . PRO B 1 99 ? 20.312 -4.129 0.874 1 90.88 99 PRO B CA 1
ATOM 3488 C C . PRO B 1 99 ? 21.281 -4.945 0.029 1 90.88 99 PRO B C 1
ATOM 3490 O O . PRO B 1 99 ? 21.125 -5.035 -1.19 1 90.88 99 PRO B O 1
ATOM 3493 N N . SER B 1 100 ? 22.25 -5.453 0.66 1 93.69 100 SER B N 1
ATOM 3494 C CA . SER B 1 100 ? 23.234 -6.238 -0.077 1 93.69 100 SER B CA 1
ATOM 3495 C C . SER B 1 100 ? 22.609 -7.508 -0.654 1 93.69 100 SER B C 1
ATOM 3497 O O . SER B 1 100 ? 22.938 -7.91 -1.774 1 93.69 100 SER B O 1
ATOM 3499 N N . GLU B 1 101 ? 21.797 -8.148 0.114 1 96.06 101 GLU B N 1
ATOM 3500 C CA . GLU B 1 101 ? 21.109 -9.344 -0.367 1 96.06 101 GLU B CA 1
ATOM 3501 C C . GLU B 1 101 ? 20.141 -9 -1.504 1 96.06 101 GLU B C 1
ATOM 3503 O O . GLU B 1 101 ? 20.047 -9.75 -2.479 1 96.06 101 GLU B O 1
ATOM 3508 N N . ILE B 1 102 ? 19.484 -7.93 -1.377 1 96.56 102 ILE B N 1
ATOM 3509 C CA . ILE B 1 102 ? 18.547 -7.477 -2.391 1 96.56 102 ILE B CA 1
ATOM 3510 C C . ILE B 1 102 ? 19.281 -7.168 -3.689 1 96.56 102 ILE B C 1
ATOM 3512 O O . ILE B 1 102 ? 18.812 -7.512 -4.777 1 96.56 102 ILE B O 1
ATOM 3516 N N . TYR B 1 103 ? 20.422 -6.504 -3.566 1 96.88 103 TYR B N 1
ATOM 3517 C CA . TYR B 1 103 ? 21.219 -6.223 -4.754 1 96.88 103 TYR B CA 1
ATOM 3518 C C . TYR B 1 103 ? 21.703 -7.516 -5.402 1 96.88 103 TYR B C 1
ATOM 3520 O O . TYR B 1 103 ? 21.703 -7.637 -6.629 1 96.88 103 TYR B O 1
ATOM 3528 N N . ARG B 1 104 ? 22.078 -8.453 -4.605 1 97.62 104 ARG B N 1
ATOM 3529 C CA . ARG B 1 104 ? 22.484 -9.75 -5.125 1 97.62 104 ARG B CA 1
ATOM 3530 C C . ARG B 1 104 ? 21.328 -10.414 -5.883 1 97.62 104 ARG B C 1
ATOM 3532 O O . ARG B 1 104 ? 21.562 -11.062 -6.906 1 97.62 104 ARG B O 1
ATOM 3539 N N . ALA B 1 105 ? 20.172 -10.305 -5.336 1 98.19 105 ALA B N 1
ATOM 3540 C CA . ALA B 1 105 ? 18.984 -10.852 -6.004 1 98.19 105 ALA B CA 1
ATOM 3541 C C . ALA B 1 105 ? 18.781 -10.211 -7.375 1 98.19 105 ALA B C 1
ATOM 3543 O O . ALA B 1 105 ? 18.453 -10.891 -8.344 1 98.19 105 ALA B O 1
ATOM 3544 N N . SER B 1 106 ? 18.953 -8.891 -7.41 1 98.19 106 SER B N 1
ATOM 3545 C CA . SER B 1 106 ? 18.875 -8.188 -8.688 1 98.19 106 SER B CA 1
ATOM 3546 C C . SER B 1 106 ? 19.891 -8.727 -9.68 1 98.19 106 SER B C 1
ATOM 3548 O O . SER B 1 106 ? 19.547 -9 -10.836 1 98.19 106 SER B O 1
ATOM 3550 N N . GLU B 1 107 ? 21.094 -8.945 -9.234 1 98.12 107 GLU B N 1
ATOM 3551 C CA . GLU B 1 107 ? 22.141 -9.5 -10.086 1 98.12 107 GLU B CA 1
ATOM 3552 C C . GLU B 1 107 ? 21.781 -10.906 -10.555 1 98.12 107 GLU B C 1
ATOM 3554 O O . GLU B 1 107 ? 22.031 -11.266 -11.711 1 98.12 107 GLU B O 1
ATOM 3559 N N . PHE B 1 108 ? 21.281 -11.664 -9.664 1 98.62 108 PHE B N 1
ATOM 3560 C CA . PHE B 1 108 ? 20.906 -13.039 -9.977 1 98.62 108 PHE B CA 1
ATOM 3561 C C . PHE B 1 108 ? 19.844 -13.07 -11.07 1 98.62 108 PHE B C 1
ATOM 3563 O O . PHE B 1 108 ? 19.891 -13.906 -11.969 1 98.62 108 PHE B O 1
ATOM 3570 N N . LEU B 1 109 ? 18.844 -12.188 -11.039 1 98.44 109 LEU B N 1
ATOM 3571 C CA . LEU B 1 109 ? 17.797 -12.109 -12.062 1 98.44 109 LEU B CA 1
ATOM 3572 C C . LEU B 1 109 ? 18.406 -11.773 -13.422 1 98.44 109 LEU B C 1
ATOM 3574 O O . LEU B 1 109 ? 17.984 -12.328 -14.445 1 98.44 109 LEU B O 1
ATOM 3578 N N . PHE B 1 110 ? 19.344 -10.852 -13.43 1 98.25 110 PHE B N 1
ATOM 3579 C CA . PHE B 1 110 ? 20.047 -10.547 -14.672 1 98.25 110 PHE B CA 1
ATOM 3580 C C . PHE B 1 110 ? 20.797 -11.773 -15.188 1 98.25 110 PHE B C 1
ATOM 3582 O O . PHE B 1 110 ? 20.766 -12.062 -16.391 1 98.25 110 PHE B O 1
ATOM 3589 N N . ARG B 1 111 ? 21.453 -12.477 -14.289 1 98.06 111 ARG B N 1
ATOM 3590 C CA . ARG B 1 111 ? 22.188 -13.672 -14.672 1 98.06 111 ARG B CA 1
ATOM 3591 C C . ARG B 1 111 ? 21.266 -14.711 -15.312 1 98.06 111 ARG B C 1
ATOM 3593 O O . ARG B 1 111 ? 21.609 -15.289 -16.344 1 98.06 111 ARG B O 1
ATOM 3600 N N . ILE B 1 112 ? 20.094 -14.938 -14.664 1 98.06 112 ILE B N 1
ATOM 3601 C CA . ILE B 1 112 ? 19.125 -15.891 -15.195 1 98.06 112 ILE B CA 1
ATOM 3602 C C . ILE B 1 112 ? 18.75 -15.492 -16.625 1 98.06 112 ILE B C 1
ATOM 3604 O O . ILE B 1 112 ? 18.781 -16.328 -17.531 1 98.06 112 ILE B O 1
ATOM 3608 N N . SER B 1 113 ? 18.391 -14.258 -16.781 1 94.38 113 SER B N 1
ATOM 3609 C CA . SER B 1 113 ? 17.938 -13.766 -18.078 1 94.38 113 SER B CA 1
ATOM 3610 C C . SER B 1 113 ? 19.031 -13.867 -19.125 1 94.38 113 SER B C 1
ATO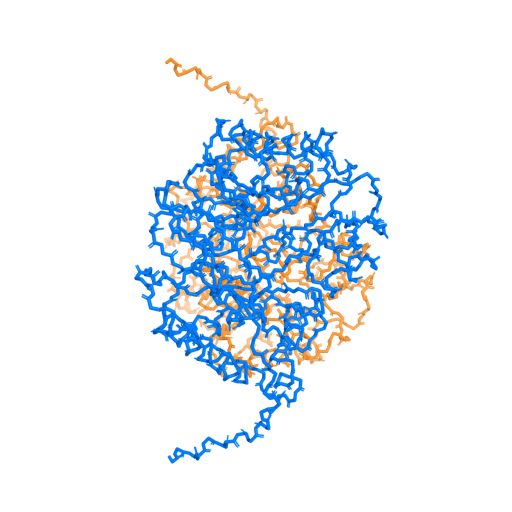M 3612 O O . SER B 1 113 ? 18.766 -14.227 -20.281 1 94.38 113 SER B O 1
ATOM 3614 N N . GLU B 1 114 ? 20.203 -13.555 -18.766 1 94.06 114 GLU B N 1
ATOM 3615 C CA . GLU B 1 114 ? 21.328 -13.508 -19.703 1 94.06 114 GLU B CA 1
ATOM 3616 C C . GLU B 1 114 ? 21.812 -14.914 -20.047 1 94.06 114 GLU B C 1
ATOM 3618 O O . GLU B 1 114 ? 22.156 -15.188 -21.203 1 94.06 114 GLU B O 1
ATOM 3623 N N . GLU B 1 115 ? 21.828 -15.805 -19.109 1 97 115 GLU B N 1
ATOM 3624 C CA . GLU B 1 115 ? 22.484 -17.094 -19.312 1 97 115 GLU B CA 1
ATOM 3625 C C . GLU B 1 115 ? 21.469 -18.188 -19.625 1 97 115 GLU B C 1
ATOM 3627 O O . GLU B 1 115 ? 21.766 -19.125 -20.359 1 97 115 GLU B O 1
ATOM 3632 N N . LEU B 1 116 ? 20.266 -18.125 -19.031 1 96.25 116 LEU B N 1
ATOM 3633 C CA . LEU B 1 116 ? 19.281 -19.188 -19.219 1 96.25 116 LEU B CA 1
ATOM 3634 C C . LEU B 1 116 ? 18.141 -18.703 -20.109 1 96.25 116 LEU B C 1
ATOM 3636 O O . LEU B 1 116 ? 17.562 -19.5 -20.859 1 96.25 116 LEU B O 1
ATOM 3640 N N . GLY B 1 117 ? 17.859 -17.438 -20.031 1 94.38 117 GLY B N 1
ATOM 3641 C CA . GLY B 1 117 ? 16.781 -16.875 -20.844 1 94.38 117 GLY B CA 1
ATOM 3642 C C . GLY B 1 117 ? 15.539 -16.562 -20.031 1 94.38 117 GLY B C 1
ATOM 3643 O O . GLY B 1 117 ? 15.406 -17 -18.891 1 94.38 117 GLY B O 1
ATOM 3644 N N . PRO B 1 118 ? 14.602 -15.812 -20.609 1 94.69 118 PRO B N 1
ATOM 3645 C CA . PRO B 1 118 ? 13.414 -15.312 -19.906 1 94.69 118 PRO B CA 1
ATOM 3646 C C . PRO B 1 118 ? 12.484 -16.438 -19.453 1 94.69 118 PRO B C 1
ATOM 3648 O O . PRO B 1 118 ? 11.789 -16.297 -18.438 1 94.69 118 PRO B O 1
ATOM 3651 N N . GLU B 1 119 ? 12.477 -17.562 -20.141 1 94.88 119 GLU B N 1
ATOM 3652 C CA . GLU B 1 119 ? 11.625 -18.672 -19.766 1 94.88 119 GLU B CA 1
ATOM 3653 C C . GLU B 1 119 ? 11.961 -19.188 -18.375 1 94.88 119 GLU B C 1
ATOM 3655 O O . GLU B 1 119 ? 11.062 -19.516 -17.594 1 94.88 119 GLU B O 1
ATOM 3660 N N . TYR B 1 120 ? 13.219 -19.219 -18.078 1 96.69 120 TYR B N 1
ATOM 3661 C CA . TYR B 1 120 ? 13.656 -19.703 -16.781 1 96.69 120 TYR B CA 1
ATOM 3662 C C . TYR B 1 120 ? 13.328 -18.703 -15.68 1 96.69 120 TYR B C 1
ATOM 3664 O O . TYR B 1 120 ? 13.062 -19.094 -14.531 1 96.69 120 TYR B O 1
ATOM 3672 N N . ALA B 1 121 ? 13.305 -17.422 -16.062 1 96.69 121 ALA B N 1
ATOM 3673 C CA . ALA B 1 121 ? 12.938 -16.406 -15.094 1 96.69 121 ALA B CA 1
ATOM 3674 C C . ALA B 1 121 ? 11.484 -16.578 -14.641 1 96.69 121 ALA B C 1
ATOM 3676 O O . ALA B 1 121 ? 11.125 -16.203 -13.523 1 96.69 121 ALA B O 1
ATOM 3677 N N . THR B 1 122 ? 10.609 -17.156 -15.492 1 96.88 122 THR B N 1
ATOM 3678 C CA . THR B 1 122 ? 9.211 -17.391 -15.125 1 96.88 122 THR B CA 1
ATOM 3679 C C . THR B 1 122 ? 9.109 -18.438 -14.023 1 96.88 122 THR B C 1
ATOM 3681 O O . THR B 1 122 ? 8.07 -18.562 -13.375 1 96.88 122 THR B O 1
ATOM 3684 N N . MET B 1 123 ? 10.172 -19.219 -13.812 1 97.88 123 MET B N 1
ATOM 3685 C CA . MET B 1 123 ? 10.156 -20.344 -12.875 1 97.88 123 MET B CA 1
ATOM 3686 C C . MET B 1 123 ? 10.789 -19.938 -11.539 1 97.88 123 MET B C 1
ATOM 3688 O O . MET B 1 123 ? 10.906 -20.766 -10.633 1 97.88 123 MET B O 1
ATOM 3692 N N . PHE B 1 124 ? 11.219 -18.688 -11.406 1 98.25 124 PHE B N 1
ATOM 3693 C CA . PHE B 1 124 ? 11.945 -18.234 -10.219 1 98.25 124 PHE B CA 1
ATOM 3694 C C . PHE B 1 124 ? 11.227 -17.078 -9.547 1 98.25 124 PHE B C 1
ATOM 3696 O O . PHE B 1 124 ? 10.859 -16.094 -10.203 1 98.25 124 PHE B O 1
ATOM 3703 N N . ALA B 1 125 ? 11.031 -17.219 -8.273 1 97.44 125 ALA B N 1
ATOM 3704 C CA . ALA B 1 125 ? 10.414 -16.125 -7.516 1 97.44 125 ALA B CA 1
ATOM 3705 C C . ALA B 1 125 ? 11.281 -15.719 -6.328 1 97.44 125 ALA B C 1
ATOM 3707 O O . ALA B 1 125 ? 12.062 -16.531 -5.816 1 97.44 125 ALA B O 1
ATOM 3708 N N . LEU B 1 126 ? 11.203 -14.484 -6.02 1 97 126 LEU B N 1
ATOM 3709 C CA . LEU B 1 126 ? 11.695 -13.953 -4.75 1 97 126 LEU B CA 1
ATOM 3710 C C . LEU B 1 126 ? 10.547 -13.75 -3.768 1 97 126 LEU B C 1
ATOM 3712 O O . LEU B 1 126 ? 9.422 -13.453 -4.176 1 97 126 LEU B O 1
ATOM 3716 N N . GLY B 1 127 ? 10.773 -13.961 -2.502 1 94.81 127 GLY B N 1
ATOM 3717 C CA . GLY B 1 127 ? 9.742 -13.75 -1.495 1 94.81 127 GLY B CA 1
ATOM 3718 C C . GLY B 1 127 ? 10.273 -13.094 -0.232 1 94.81 127 GLY B C 1
ATOM 3719 O O . GLY B 1 127 ? 11.484 -13.016 -0.031 1 94.81 127 GLY B O 1
ATOM 3720 N N . SER B 1 128 ? 9.219 -12.547 0.459 1 91.25 128 SER B N 1
ATOM 3721 C CA . SER B 1 128 ? 9.508 -12.008 1.785 1 91.25 128 SER B CA 1
ATOM 3722 C C . SER B 1 128 ? 9.086 -12.984 2.879 1 91.25 128 SER B C 1
ATOM 3724 O O . SER B 1 128 ? 7.945 -13.453 2.893 1 91.25 128 SER B O 1
ATOM 3726 N N . GLY B 1 129 ? 9.969 -13.531 3.637 1 87.5 129 GLY B N 1
ATOM 3727 C CA . GLY B 1 129 ? 9.625 -14.469 4.691 1 87.5 129 GLY B CA 1
ATOM 3728 C C . GLY B 1 129 ? 9.594 -15.914 4.223 1 87.5 129 GLY B C 1
ATOM 3729 O O . GLY B 1 129 ? 10.172 -16.25 3.18 1 87.5 129 GLY B O 1
ATOM 3730 N N . GLU B 1 130 ? 8.914 -16.703 4.984 1 89.44 130 GLU B N 1
ATOM 3731 C CA . GLU B 1 130 ? 8.805 -18.109 4.637 1 89.44 130 GLU B CA 1
ATOM 3732 C C . GLU B 1 130 ? 7.633 -18.359 3.693 1 89.44 130 GLU B C 1
ATOM 3734 O O . GLU B 1 130 ? 6.516 -17.906 3.945 1 89.44 130 GLU B O 1
ATOM 3739 N N . PRO B 1 131 ? 7.949 -19.062 2.66 1 94.56 131 PRO B N 1
ATOM 3740 C CA . PRO B 1 131 ? 6.832 -19.359 1.759 1 94.56 131 PRO B CA 1
ATOM 3741 C C . PRO B 1 131 ? 5.777 -20.25 2.4 1 94.56 131 PRO B C 1
ATOM 3743 O O . PRO B 1 131 ? 6.113 -21.141 3.186 1 94.56 131 PRO B O 1
ATOM 3746 N N . PRO B 1 132 ? 4.559 -20.047 2.088 1 94.69 132 PRO B N 1
ATOM 3747 C CA . PRO B 1 132 ? 3.523 -21 2.518 1 94.69 132 PRO B CA 1
ATOM 3748 C C . PRO B 1 132 ? 3.547 -22.297 1.723 1 94.69 132 PRO B C 1
ATOM 3750 O O . PRO B 1 132 ? 4.219 -22.391 0.692 1 94.69 132 PRO B O 1
ATOM 3753 N N . GLU B 1 133 ? 2.939 -23.25 2.322 1 96.88 133 GLU B N 1
ATOM 3754 C CA . GLU B 1 133 ? 2.604 -24.422 1.525 1 96.88 133 GLU B CA 1
ATOM 3755 C C . GLU B 1 133 ? 1.377 -24.172 0.655 1 96.88 133 GLU B C 1
ATOM 3757 O O . GLU B 1 133 ? 0.303 -23.844 1.166 1 96.88 133 GLU B O 1
ATOM 3762 N N . THR B 1 134 ? 1.562 -24.25 -0.655 1 97.06 134 THR B N 1
ATOM 3763 C CA . THR B 1 134 ? 0.47 -23.891 -1.549 1 97.06 134 THR B CA 1
ATOM 3764 C C . THR B 1 134 ? 0.628 -24.562 -2.904 1 97.06 134 THR B C 1
ATOM 3766 O O . THR B 1 134 ? 1.726 -25 -3.266 1 97.06 134 THR B O 1
ATOM 3769 N N . PRO B 1 135 ? -0.464 -24.719 -3.609 1 97.81 135 PRO B N 1
ATOM 3770 C CA . PRO B 1 135 ? -0.384 -25.266 -4.965 1 97.81 135 PRO B CA 1
ATOM 3771 C C . PRO B 1 135 ? 0.168 -24.266 -5.977 1 97.81 135 PRO B C 1
ATOM 3773 O O . PRO B 1 135 ? 0.422 -24.625 -7.129 1 97.81 135 PRO B O 1
ATOM 3776 N N . TYR B 1 136 ? 0.307 -23.062 -5.566 1 96.5 136 TYR B N 1
ATOM 3777 C CA . TYR B 1 136 ? 0.818 -22.047 -6.48 1 96.5 136 TYR B CA 1
ATOM 3778 C C . TYR B 1 136 ? 2.342 -22.047 -6.496 1 96.5 136 TYR B C 1
ATOM 3780 O O . TYR B 1 136 ? 2.979 -22.188 -5.449 1 96.5 136 TYR B O 1
ATOM 3788 N N . PHE B 1 137 ? 2.898 -22.031 -7.707 1 96.44 137 PHE B N 1
ATOM 3789 C CA . PHE B 1 137 ? 4.336 -21.953 -7.938 1 96.44 137 PHE B CA 1
ATOM 3790 C C . PHE B 1 137 ? 4.762 -20.531 -8.258 1 96.44 137 PHE B C 1
ATOM 3792 O O . PHE B 1 137 ? 3.979 -19.75 -8.812 1 96.44 137 PHE B O 1
ATOM 3799 N N . PRO B 1 138 ? 5.992 -20.109 -7.93 1 96.06 138 PRO B N 1
ATOM 3800 C CA . PRO B 1 138 ? 7.023 -20.969 -7.355 1 96.06 138 PRO B CA 1
ATOM 3801 C C . PRO B 1 138 ? 7.16 -20.812 -5.844 1 96.06 138 PRO B C 1
ATOM 3803 O O . PRO B 1 138 ? 7.871 -21.578 -5.191 1 96.06 138 PRO B O 1
ATOM 3806 N N . LEU B 1 139 ? 6.535 -19.797 -5.281 1 95.5 139 LEU B N 1
ATOM 3807 C CA . LEU B 1 139 ? 6.711 -19.469 -3.869 1 95.5 139 LEU B CA 1
ATOM 3808 C C . LEU B 1 139 ? 5.961 -20.453 -2.984 1 95.5 139 LEU B C 1
ATOM 3810 O O . LEU B 1 139 ? 4.902 -20.141 -2.443 1 95.5 139 LEU B O 1
ATOM 3814 N N . THR B 1 140 ? 6.508 -21.609 -2.881 1 97.38 140 THR B N 1
ATOM 3815 C CA . THR B 1 140 ? 5.914 -22.672 -2.084 1 97.38 140 THR B CA 1
ATOM 3816 C C . THR B 1 140 ? 6.992 -23.562 -1.492 1 97.38 140 THR B C 1
ATOM 3818 O O . THR B 1 140 ? 8.164 -23.469 -1.866 1 97.38 140 THR B O 1
ATOM 3821 N N . LYS B 1 141 ? 6.57 -24.312 -0.538 1 96.38 141 LYS B N 1
ATOM 3822 C CA . LYS B 1 141 ? 7.43 -25.328 0.073 1 96.38 141 LYS B CA 1
ATOM 3823 C C . LYS B 1 141 ? 6.637 -26.578 0.428 1 96.38 141 LYS B C 1
ATOM 3825 O O . LYS B 1 141 ? 5.406 -26.578 0.391 1 96.38 141 LYS B O 1
ATOM 3830 N N . SER B 1 142 ? 7.375 -27.594 0.619 1 93.56 142 SER B N 1
ATOM 3831 C CA . SER B 1 142 ? 6.727 -28.828 1.056 1 93.56 142 SER B CA 1
ATOM 3832 C C . SER B 1 142 ? 7.133 -29.188 2.48 1 93.56 142 SER B C 1
ATOM 3834 O O . SER B 1 142 ? 8.297 -29.5 2.74 1 93.56 142 SER B O 1
ATOM 3836 N N . GLU B 1 143 ? 6.219 -29.062 3.312 1 92.19 143 GLU B N 1
ATOM 3837 C CA . GLU B 1 143 ? 6.418 -29.438 4.711 1 92.19 143 GLU B CA 1
ATOM 3838 C C . GLU B 1 143 ? 5.617 -30.688 5.07 1 92.19 143 GLU B C 1
ATOM 3840 O O . GLU B 1 143 ? 6.066 -31.516 5.867 1 92.19 143 GLU B O 1
ATOM 3845 N N . ASN B 1 144 ? 4.48 -30.875 4.562 1 94.56 144 ASN B N 1
ATOM 3846 C CA . ASN B 1 144 ? 3.559 -31.984 4.828 1 94.56 144 ASN B CA 1
ATOM 3847 C C . ASN B 1 144 ? 3.34 -32.844 3.588 1 94.56 144 ASN B C 1
ATOM 3849 O O . ASN B 1 144 ? 3.514 -32.375 2.461 1 94.56 144 ASN B O 1
ATOM 3853 N N . PHE B 1 145 ? 3.002 -34.062 3.916 1 97.31 145 PHE B N 1
ATOM 3854 C CA . PHE B 1 145 ? 2.539 -34.938 2.844 1 97.31 145 PHE B CA 1
ATOM 3855 C C . PHE B 1 145 ? 1.043 -34.75 2.609 1 97.31 145 PHE B C 1
ATOM 3857 O O . PHE B 1 145 ? 0.251 -34.812 3.553 1 97.31 145 PHE B O 1
ATOM 3864 N N . GLY B 1 146 ? 0.737 -34.5 1.357 1 97.81 146 GLY B N 1
ATOM 3865 C CA . GLY B 1 146 ? -0.689 -34.406 1.099 1 97.81 146 GLY B CA 1
ATOM 3866 C C . GLY B 1 146 ? -1.009 -33.688 -0.204 1 97.81 146 GLY B C 1
ATOM 3867 O O . GLY B 1 146 ? -0.117 -33.438 -1.021 1 97.81 146 GLY B O 1
ATOM 3868 N N . LEU B 1 147 ? -2.326 -33.438 -0.443 1 98.06 147 LEU B N 1
ATOM 3869 C CA . LEU B 1 147 ? -2.834 -32.812 -1.657 1 98.06 147 LEU B CA 1
ATOM 3870 C C . LEU B 1 147 ? -3.32 -31.406 -1.373 1 98.06 147 LEU B C 1
ATOM 3872 O O . LEU B 1 147 ? -3.93 -31.141 -0.332 1 98.06 147 LEU B O 1
ATOM 3876 N N . SER B 1 148 ? -2.982 -30.562 -2.227 1 98.44 148 SER B N 1
ATOM 3877 C CA . SER B 1 148 ? -3.586 -29.234 -2.223 1 98.44 148 SER B CA 1
ATOM 3878 C C . SER B 1 148 ? -4.164 -28.891 -3.59 1 98.44 148 SER B C 1
ATOM 3880 O O . SER B 1 148 ? -3.826 -29.516 -4.594 1 98.44 148 SER B O 1
ATOM 3882 N N . PHE B 1 149 ? -5.074 -27.938 -3.594 1 98.69 149 PHE B N 1
ATOM 3883 C CA . PHE B 1 149 ? -5.812 -27.594 -4.801 1 98.69 149 PHE B CA 1
ATOM 3884 C C . PHE B 1 149 ? -5.895 -26.078 -4.973 1 98.69 149 PHE B C 1
ATOM 3886 O O . PHE B 1 149 ? -5.887 -25.328 -3.99 1 98.69 149 PHE B O 1
ATOM 3893 N N . SER B 1 150 ? -5.934 -25.641 -6.133 1 98.38 150 SER B N 1
ATOM 3894 C CA . SER B 1 150 ? -6.223 -24.25 -6.484 1 98.38 150 SER B CA 1
ATOM 3895 C C . SER B 1 150 ? -7.297 -24.172 -7.566 1 98.38 150 SER B C 1
ATOM 3897 O O . SER B 1 150 ? -7.52 -25.125 -8.305 1 98.38 150 SER B O 1
ATOM 3899 N N . LEU B 1 151 ? -7.906 -23.062 -7.641 1 98.06 151 LEU B N 1
ATOM 3900 C CA . LEU B 1 151 ? -9.086 -22.906 -8.484 1 98.06 151 LEU B CA 1
ATOM 3901 C C . LEU B 1 151 ? -8.867 -21.844 -9.547 1 98.06 151 LEU B C 1
ATOM 3903 O O . LEU B 1 151 ? -8.094 -20.906 -9.344 1 98.06 151 LEU B O 1
ATOM 3907 N N . LEU B 1 152 ? -9.5 -22.016 -10.656 1 97.94 152 LEU B N 1
ATOM 3908 C CA . LEU B 1 152 ? -9.641 -20.984 -11.688 1 97.94 152 LEU B CA 1
ATOM 3909 C C . LEU B 1 152 ? -11.094 -20.562 -11.836 1 97.94 152 LEU B C 1
ATOM 3911 O O . LEU B 1 152 ? -11.875 -21.234 -12.508 1 97.94 152 LEU B O 1
ATOM 3915 N N . TYR B 1 153 ? -11.414 -19.312 -11.242 1 97.62 153 TYR B N 1
ATOM 3916 C CA . TYR B 1 153 ? -12.859 -19.094 -11.172 1 97.62 153 TYR B CA 1
ATOM 3917 C C . TYR B 1 153 ? -13.195 -17.625 -11.391 1 97.62 153 TYR B C 1
ATOM 3919 O O . TYR B 1 153 ? -14.25 -17.156 -10.961 1 97.62 153 TYR B O 1
ATOM 3927 N N . PRO B 1 154 ? -12.328 -16.781 -11.992 1 97.5 154 PRO B N 1
ATOM 3928 C CA . PRO B 1 154 ? -12.734 -15.391 -12.234 1 97.5 154 PRO B CA 1
ATOM 3929 C C . PRO B 1 154 ? -14.023 -15.289 -13.047 1 97.5 154 PRO B C 1
ATOM 3931 O O . PRO B 1 154 ? -14.922 -14.531 -12.688 1 97.5 154 PRO B O 1
ATOM 3934 N N . SER B 1 155 ? -14.102 -16.031 -14.125 1 95.94 155 SER B N 1
ATOM 3935 C CA . SER B 1 155 ? -15.25 -15.922 -15.023 1 95.94 155 SER B CA 1
ATOM 3936 C C . SER B 1 155 ? -16.531 -16.359 -14.336 1 95.94 155 SER B C 1
ATOM 3938 O O . SER B 1 155 ? -17.625 -15.969 -14.75 1 95.94 155 SER B O 1
ATOM 3940 N N . ASP B 1 156 ? -16.422 -17.219 -13.297 1 95.81 156 ASP B N 1
ATOM 3941 C CA . ASP B 1 156 ? -17.578 -17.641 -12.531 1 95.81 156 ASP B CA 1
ATOM 3942 C C . ASP B 1 156 ? -18.188 -16.469 -11.758 1 95.81 156 ASP B C 1
ATOM 3944 O O . ASP B 1 156 ? -19.328 -16.547 -11.297 1 95.81 156 ASP B O 1
ATOM 3948 N N . LEU B 1 157 ? -17.438 -15.391 -11.641 1 96.5 157 LEU B N 1
ATOM 3949 C CA . LEU B 1 157 ? -17.891 -14.258 -10.852 1 96.5 157 LEU B CA 1
ATOM 3950 C C . LEU B 1 157 ? -18.422 -13.141 -11.742 1 96.5 157 LEU B C 1
ATOM 3952 O O . LEU B 1 157 ? -19.125 -12.25 -11.273 1 96.5 157 LEU B O 1
ATOM 3956 N N . TYR B 1 158 ? -18.109 -13.141 -13.078 1 95.31 158 TYR B N 1
ATOM 3957 C CA . TYR B 1 158 ? -18.406 -12.023 -13.969 1 95.31 158 TYR B CA 1
ATOM 3958 C C . TYR B 1 158 ? -19.891 -11.742 -14.008 1 95.31 158 TYR B C 1
ATOM 3960 O O . TYR B 1 158 ? -20.328 -10.602 -13.805 1 95.31 158 TYR B O 1
ATOM 3968 N N . GLY B 1 159 ? -20.656 -12.75 -14.336 1 91.69 159 GLY B N 1
ATOM 3969 C CA . GLY B 1 159 ? -22.078 -12.586 -14.5 1 91.69 159 GLY B CA 1
ATOM 3970 C C . GLY B 1 159 ? -22.766 -11.992 -13.281 1 91.69 159 GLY B C 1
ATOM 3971 O O . GLY B 1 159 ? -23.469 -10.984 -13.383 1 91.69 159 GLY B O 1
ATOM 3972 N N . ALA B 1 160 ? -22.484 -12.594 -12.133 1 90.38 160 ALA B N 1
ATOM 3973 C CA . ALA B 1 160 ? -23.109 -12.148 -10.883 1 90.38 160 ALA B CA 1
ATOM 3974 C C . ALA B 1 160 ? -22.734 -10.703 -10.578 1 90.38 160 ALA B C 1
ATOM 3976 O O . ALA B 1 160 ? -23.578 -9.922 -10.133 1 90.38 160 ALA B O 1
ATOM 3977 N N . LEU B 1 161 ? -21.531 -10.297 -10.852 1 93.88 161 LEU B N 1
ATOM 3978 C CA . LEU B 1 161 ? -21.047 -8.977 -10.461 1 93.88 161 LEU B CA 1
ATOM 3979 C C . LEU B 1 161 ? -21.5 -7.91 -11.445 1 93.88 161 LEU B C 1
ATOM 3981 O O . LEU B 1 161 ? -21.719 -6.758 -11.055 1 93.88 161 LEU B O 1
ATOM 3985 N N . THR B 1 162 ? -21.594 -8.273 -12.703 1 91.62 162 THR B N 1
ATOM 3986 C CA . THR B 1 162 ? -22.031 -7.324 -13.727 1 91.62 162 THR B CA 1
ATOM 3987 C C . THR B 1 162 ? -23.469 -6.891 -13.477 1 91.62 162 THR B C 1
ATOM 3989 O O . THR B 1 162 ? -23.812 -5.727 -13.68 1 91.62 162 THR B O 1
ATOM 3992 N N . GLU B 1 163 ? -24.266 -7.711 -12.992 1 86.62 163 GLU B N 1
ATOM 3993 C CA . GLU B 1 163 ? -25.688 -7.469 -12.828 1 86.62 163 GLU B CA 1
ATOM 3994 C C . GLU B 1 163 ? -26.016 -6.934 -11.438 1 86.62 163 GLU B C 1
ATOM 3996 O O . GLU B 1 163 ? -27.125 -6.477 -11.18 1 86.62 163 GLU B O 1
ATOM 4001 N N . ALA B 1 164 ? -25.031 -6.941 -10.609 1 86.06 164 ALA B N 1
ATOM 4002 C CA . ALA B 1 164 ? -25.297 -6.672 -9.195 1 86.06 164 ALA B CA 1
ATOM 4003 C C . ALA B 1 164 ? -25.391 -5.172 -8.93 1 86.06 164 ALA B C 1
ATOM 4005 O O . ALA B 1 164 ? -24.547 -4.398 -9.398 1 86.06 164 ALA B O 1
ATOM 4006 N N . GLU B 1 165 ? -26.422 -4.828 -8.273 1 80.06 165 GLU B N 1
ATOM 4007 C CA . GLU B 1 165 ? -26.5 -3.459 -7.773 1 80.06 165 GLU B CA 1
ATOM 4008 C C . GLU B 1 165 ? -25.547 -3.23 -6.609 1 80.06 165 GLU B C 1
ATOM 4010 O O . GLU B 1 165 ? -24.906 -2.18 -6.516 1 80.06 165 GLU B O 1
ATOM 4015 N N . GLU B 1 166 ? -25.516 -4.336 -5.809 1 80.81 166 GLU B N 1
ATOM 4016 C CA . GLU B 1 166 ? -24.594 -4.34 -4.676 1 80.81 166 GLU B CA 1
ATOM 4017 C C . GLU B 1 166 ? -23.5 -5.387 -4.855 1 80.81 166 GLU B C 1
ATOM 4019 O O . GLU B 1 166 ? -23.656 -6.535 -4.43 1 80.81 166 GLU B O 1
ATOM 4024 N N . PRO B 1 167 ? -22.438 -4.992 -5.234 1 81 167 PRO B N 1
ATOM 4025 C CA . PRO B 1 167 ? -21.406 -5.965 -5.621 1 81 167 PRO B CA 1
ATOM 4026 C C . PRO B 1 167 ? -20.812 -6.699 -4.426 1 81 167 PRO B C 1
ATOM 4028 O O . PRO B 1 167 ? -20.406 -7.863 -4.543 1 81 167 PRO B O 1
ATOM 4031 N N . ASP B 1 168 ? -20.844 -6.082 -3.297 1 80.44 168 ASP B N 1
ATOM 4032 C CA . ASP B 1 168 ? -20.219 -6.703 -2.133 1 80.44 168 ASP B CA 1
ATOM 4033 C C . ASP B 1 168 ? -20.984 -7.949 -1.697 1 80.44 168 ASP B C 1
ATOM 4035 O O . ASP B 1 168 ? -20.391 -9 -1.467 1 80.44 168 ASP B O 1
ATOM 4039 N N . LEU B 1 169 ? -22.297 -7.785 -1.612 1 82.81 169 LEU B N 1
ATOM 4040 C CA . LEU B 1 169 ? -23.125 -8.914 -1.185 1 82.81 169 LEU B CA 1
ATOM 4041 C C . LEU B 1 169 ? -23.125 -10.016 -2.238 1 82.81 169 LEU B C 1
ATOM 4043 O O . LEU B 1 169 ? -23.047 -11.203 -1.904 1 82.81 169 LEU B O 1
ATOM 4047 N N . THR B 1 170 ? -23.109 -9.609 -3.387 1 92.12 170 THR B N 1
ATOM 4048 C CA . THR B 1 170 ? -23.156 -10.555 -4.496 1 92.12 170 THR B CA 1
ATOM 4049 C C . THR B 1 170 ? -21.844 -11.32 -4.602 1 92.12 170 THR B C 1
ATOM 4051 O O . THR B 1 170 ? -21.828 -12.508 -4.922 1 92.12 170 THR B O 1
ATOM 4054 N N . LEU B 1 171 ? -20.75 -10.672 -4.281 1 95.88 171 LEU B N 1
ATOM 4055 C CA . LEU B 1 171 ? -19.438 -11.289 -4.344 1 95.88 171 LEU B CA 1
ATOM 4056 C C . LEU B 1 171 ? -19.312 -12.438 -3.352 1 95.88 171 LEU B C 1
ATOM 4058 O O . LEU B 1 171 ? -18.875 -13.531 -3.711 1 95.88 171 LEU B O 1
ATOM 4062 N N . ARG B 1 172 ? -19.766 -12.227 -2.139 1 95.06 172 ARG B N 1
ATOM 4063 C CA . ARG B 1 172 ? -19.672 -13.234 -1.091 1 95.06 172 ARG B CA 1
ATOM 4064 C C . ARG B 1 172 ? -20.516 -14.461 -1.428 1 95.06 172 ARG B C 1
ATOM 4066 O O . ARG B 1 172 ? -20.094 -15.594 -1.223 1 95.06 172 ARG B O 1
ATOM 4073 N N . TYR B 1 173 ? -21.656 -14.188 -1.922 1 93.75 173 TYR B N 1
ATOM 4074 C CA . TYR B 1 173 ? -22.531 -15.281 -2.309 1 93.75 173 TYR B CA 1
ATOM 4075 C C . TYR B 1 173 ? -21.938 -16.094 -3.451 1 93.75 173 TYR B C 1
ATOM 4077 O O . TYR B 1 173 ? -21.922 -17.328 -3.412 1 93.75 173 TYR B O 1
ATOM 4085 N N . ALA B 1 174 ? -21.469 -15.414 -4.43 1 95.62 174 ALA B N 1
ATOM 4086 C CA . ALA B 1 174 ? -20.875 -16.078 -5.586 1 95.62 174 ALA B CA 1
ATOM 4087 C C . ALA B 1 174 ? -19.656 -16.906 -5.184 1 95.62 174 ALA B C 1
ATOM 4089 O O . ALA B 1 174 ? -19.469 -18.031 -5.648 1 95.62 174 ALA B O 1
ATOM 4090 N N . LEU B 1 175 ? -18.844 -16.359 -4.277 1 97.75 175 LEU B N 1
ATOM 4091 C CA . LEU B 1 175 ? -17.656 -17.062 -3.803 1 97.75 175 LEU B CA 1
ATOM 4092 C C . LEU B 1 175 ? -18.031 -18.297 -3 1 97.75 175 LEU B C 1
ATOM 4094 O O . LEU B 1 175 ? -17.422 -19.359 -3.166 1 97.75 175 LEU B O 1
ATOM 4098 N N . SER B 1 176 ? -19 -18.141 -2.156 1 96.5 176 SER B N 1
ATOM 4099 C CA . SER B 1 176 ? -19.438 -19.266 -1.341 1 96.5 176 SER B CA 1
ATOM 4100 C C . SER B 1 176 ? -19.906 -20.438 -2.211 1 96.5 176 SER B C 1
ATOM 4102 O O . SER B 1 176 ? -19.641 -21.594 -1.899 1 96.5 176 SER B O 1
ATOM 4104 N N . ARG B 1 177 ? -20.562 -20.094 -3.225 1 95.81 177 ARG B N 1
ATOM 4105 C CA . ARG B 1 177 ? -21.031 -21.125 -4.148 1 95.81 177 ARG B CA 1
ATOM 4106 C C . ARG B 1 177 ? -19.859 -21.828 -4.828 1 95.81 177 ARG B C 1
ATOM 4108 O O . ARG B 1 177 ? -19.828 -23.062 -4.887 1 95.81 177 ARG B O 1
ATOM 4115 N N . VAL B 1 178 ? -18.953 -21.078 -5.355 1 97.38 178 VAL B N 1
ATOM 4116 C CA . VAL B 1 178 ? -17.797 -21.625 -6.062 1 97.38 178 VAL B CA 1
ATOM 4117 C C . VAL B 1 178 ? -16.984 -22.5 -5.109 1 97.38 178 VAL B C 1
ATOM 4119 O O . VAL B 1 178 ? -16.578 -23.609 -5.461 1 97.38 178 VAL B O 1
ATOM 4122 N N . PHE B 1 179 ? -16.75 -22.031 -3.9 1 98.31 179 PHE B N 1
ATOM 4123 C CA . PHE B 1 179 ? -15.914 -22.719 -2.92 1 98.31 179 PHE B CA 1
ATOM 4124 C C . PHE B 1 179 ? -16.594 -24 -2.438 1 98.31 179 PHE B C 1
ATOM 4126 O O . PHE B 1 179 ? -15.93 -25.031 -2.266 1 98.31 179 PHE B O 1
ATOM 4133 N N . GLY B 1 180 ? -17.844 -23.891 -2.236 1 97.44 180 GLY B N 1
ATOM 4134 C CA . GLY B 1 180 ? -18.594 -25.078 -1.856 1 97.44 180 GLY B CA 1
ATOM 4135 C C . GLY B 1 180 ? -18.547 -26.172 -2.908 1 97.44 180 GLY B C 1
ATOM 4136 O O . GLY B 1 180 ? -18.359 -27.344 -2.584 1 97.44 180 GLY B O 1
ATOM 4137 N N . GLU B 1 181 ? -18.75 -25.766 -4.074 1 97.06 181 GLU B N 1
ATOM 4138 C CA . GLU B 1 181 ? -18.672 -26.719 -5.18 1 97.06 181 GLU B CA 1
ATOM 4139 C C . GLU B 1 181 ? -17.281 -27.344 -5.266 1 97.06 181 GLU B C 1
ATOM 4141 O O . GLU B 1 181 ? -17.156 -28.547 -5.516 1 97.06 181 GLU B O 1
ATOM 4146 N N . ALA B 1 182 ? -16.281 -26.562 -5.121 1 97.75 182 ALA B N 1
ATOM 4147 C CA . ALA B 1 182 ? -14.914 -27.062 -5.184 1 97.75 182 ALA B CA 1
ATOM 4148 C C . ALA B 1 182 ? -14.664 -28.125 -4.117 1 97.75 182 ALA B C 1
ATOM 4150 O O . ALA B 1 182 ? -14.078 -29.172 -4.398 1 97.75 182 ALA B O 1
ATOM 4151 N N . GLU B 1 183 ? -15.055 -27.844 -2.947 1 97.12 183 GLU B N 1
ATOM 4152 C CA . GLU B 1 183 ? -14.867 -28.797 -1.855 1 97.12 183 GLU B CA 1
ATOM 4153 C C . GLU B 1 183 ? -15.586 -30.109 -2.145 1 97.12 183 GLU B C 1
ATOM 4155 O O . GLU B 1 183 ? -15.031 -31.188 -1.921 1 97.12 183 GLU B O 1
ATOM 4160 N N . ARG B 1 184 ? -16.781 -29.984 -2.555 1 96.69 184 ARG B N 1
ATOM 4161 C CA . ARG B 1 184 ? -17.562 -31.188 -2.875 1 96.69 184 ARG B CA 1
ATOM 4162 C C . ARG B 1 184 ? -16.859 -32 -3.953 1 96.69 184 ARG B C 1
ATOM 4164 O O . ARG B 1 184 ? -16.766 -33.219 -3.83 1 96.69 184 ARG B O 1
ATOM 4171 N N . ARG B 1 185 ? -16.438 -31.391 -4.969 1 97.12 185 ARG B N 1
ATOM 4172 C CA . ARG B 1 185 ? -15.797 -32.094 -6.086 1 97.12 185 ARG B CA 1
ATOM 4173 C C . ARG B 1 185 ? -14.5 -32.75 -5.641 1 97.12 185 ARG B C 1
ATOM 4175 O O . ARG B 1 185 ? -14.195 -33.875 -6.086 1 97.12 185 ARG B O 1
ATOM 4182 N N . VAL B 1 186 ? -13.75 -32.094 -4.812 1 97.56 186 VAL B N 1
ATOM 4183 C CA . VAL B 1 186 ? -12.508 -32.656 -4.293 1 97.56 186 VAL B CA 1
ATOM 4184 C C . VAL B 1 186 ? -12.805 -33.906 -3.488 1 97.56 186 VAL B C 1
ATOM 4186 O O . VAL B 1 186 ? -12.188 -34.969 -3.701 1 97.56 186 VAL B O 1
ATOM 4189 N N . GLU B 1 187 ? -13.75 -33.812 -2.627 1 95.75 187 GLU B N 1
ATOM 4190 C CA . GLU B 1 187 ? -14.117 -34.969 -1.78 1 95.75 187 GLU B CA 1
ATOM 4191 C C . GLU B 1 187 ? -14.602 -36.125 -2.617 1 95.75 187 GLU B C 1
ATOM 4193 O O . GLU B 1 187 ? -14.219 -37.281 -2.361 1 95.75 187 GLU B O 1
ATOM 4198 N N . GLU B 1 188 ? -15.352 -35.844 -3.514 1 96.19 188 GLU B N 1
ATOM 4199 C CA . GLU B 1 188 ? -15.883 -36.906 -4.383 1 96.19 188 GLU B CA 1
ATOM 4200 C C . GLU B 1 188 ? -14.773 -37.562 -5.188 1 96.19 188 GLU B C 1
ATOM 4202 O O . GLU B 1 188 ? -14.711 -38.812 -5.273 1 96.19 188 GLU B O 1
ATOM 4207 N N . ALA B 1 189 ? -13.945 -36.75 -5.801 1 97 189 ALA B N 1
ATOM 4208 C CA . ALA B 1 189 ? -12.875 -37.281 -6.641 1 97 189 ALA B CA 1
ATOM 4209 C C . ALA B 1 189 ? -11.906 -38.125 -5.828 1 97 189 ALA B C 1
ATOM 4211 O O . ALA B 1 189 ? -11.516 -39.219 -6.254 1 97 189 ALA B O 1
ATOM 4212 N N . VAL B 1 190 ? -11.516 -37.625 -4.695 1 96.19 190 VAL B N 1
ATOM 4213 C CA . VAL B 1 190 ? -10.586 -38.344 -3.826 1 96.19 190 VAL B CA 1
ATOM 4214 C C . VAL B 1 190 ? -11.242 -39.625 -3.314 1 96.19 190 VAL B C 1
ATOM 4216 O O . VAL B 1 190 ? -10.602 -40.688 -3.258 1 96.19 190 VAL B O 1
ATOM 4219 N N . GLY B 1 191 ? -12.484 -39.562 -2.91 1 94.62 191 GLY B N 1
ATOM 4220 C CA . GLY B 1 191 ? -13.219 -40.719 -2.443 1 94.62 191 GLY B CA 1
ATOM 4221 C C . GLY B 1 191 ? -13.32 -41.812 -3.482 1 94.62 191 GLY B C 1
ATOM 4222 O O . GLY B 1 191 ? -13.172 -43 -3.162 1 94.62 191 GLY B O 1
ATOM 4223 N N . GLU B 1 192 ? -13.555 -41.5 -4.602 1 95.19 192 GLU B N 1
ATOM 4224 C CA . GLU B 1 192 ? -13.734 -42.438 -5.688 1 95.19 192 GLU B CA 1
ATOM 4225 C C . GLU B 1 192 ? -12.422 -43.125 -6.035 1 95.19 192 GLU B C 1
ATOM 4227 O O . GLU B 1 192 ? -12.414 -44.312 -6.367 1 95.19 192 GLU B O 1
ATOM 4232 N N . LEU B 1 193 ? -11.406 -42.375 -6.02 1 93.25 193 LEU B N 1
ATOM 4233 C CA . LEU B 1 193 ? -10.117 -42.938 -6.402 1 93.25 193 LEU B CA 1
ATOM 4234 C C . LEU B 1 193 ? -9.531 -43.781 -5.266 1 93.25 193 LEU B C 1
ATOM 4236 O O . LEU B 1 193 ? -8.727 -44.688 -5.504 1 93.25 193 LEU B O 1
ATOM 4240 N N . GLY B 1 194 ? -9.867 -43.531 -4.043 1 83.5 194 GLY B N 1
ATOM 4241 C CA . GLY B 1 194 ? -9.648 -44.406 -2.92 1 83.5 194 GLY B CA 1
ATOM 4242 C C . GLY B 1 194 ? -8.219 -44.375 -2.402 1 83.5 194 GLY B C 1
ATOM 4243 O O . GLY B 1 194 ? -7.777 -45.312 -1.72 1 83.5 194 GLY B O 1
ATOM 4244 N N . GLU B 1 195 ? -7.438 -43.5 -2.754 1 76.81 195 GLU B N 1
ATOM 4245 C CA . GLU B 1 195 ? -6.082 -43.438 -2.223 1 76.81 195 GLU B CA 1
ATOM 4246 C C . GLU B 1 195 ? -6.039 -42.656 -0.913 1 76.81 195 GLU B C 1
ATOM 4248 O O . GLU B 1 195 ? -6.754 -41.656 -0.755 1 76.81 195 GLU B O 1
ATOM 4253 N N . ALA B 1 196 ? -5.148 -43.188 -0.112 1 83.81 196 ALA B N 1
ATOM 4254 C CA . ALA B 1 196 ? -5.031 -42.562 1.216 1 83.81 196 ALA B CA 1
ATOM 4255 C C . ALA B 1 196 ? -4.027 -41.438 1.214 1 83.81 196 ALA B C 1
ATOM 4257 O O . ALA B 1 196 ? -2.979 -41.5 1.855 1 83.81 196 ALA B O 1
ATOM 4258 N N . VAL B 1 197 ? -4.191 -40.469 0.515 1 94.62 197 VAL B N 1
ATOM 4259 C CA . VAL B 1 197 ? -3.402 -39.219 0.549 1 94.62 197 VAL B CA 1
ATOM 4260 C C . VAL B 1 197 ? -4.207 -38.125 1.219 1 94.62 197 VAL B C 1
ATOM 4262 O O . VAL B 1 197 ? -5.324 -37.812 0.799 1 94.62 197 VAL B O 1
ATOM 4265 N N . PRO B 1 198 ? -3.672 -37.562 2.336 1 95.94 198 PRO B N 1
ATOM 4266 C CA . PRO B 1 198 ? -4.43 -36.5 3.031 1 95.94 198 PRO B CA 1
ATOM 4267 C C . PRO B 1 198 ? -4.633 -35.25 2.178 1 95.94 198 PRO B C 1
ATOM 4269 O O . PRO B 1 198 ? -3.77 -34.906 1.367 1 95.94 198 PRO B O 1
ATOM 4272 N N . ILE B 1 199 ? -5.758 -34.656 2.35 1 97.06 199 ILE B N 1
ATOM 4273 C CA . ILE B 1 199 ? -6.008 -33.344 1.749 1 97.06 199 ILE B CA 1
ATOM 4274 C C . ILE B 1 199 ? -5.496 -32.25 2.676 1 97.06 199 ILE B C 1
ATOM 4276 O O . ILE B 1 199 ? -5.988 -32.094 3.795 1 97.06 199 ILE B O 1
ATOM 4280 N N . ILE B 1 200 ? -4.461 -31.531 2.211 1 96.62 200 ILE B N 1
ATOM 4281 C CA . ILE B 1 200 ? -3.881 -30.453 3.008 1 96.62 200 ILE B CA 1
ATOM 4282 C C . ILE B 1 200 ? -4.781 -29.219 2.939 1 96.62 200 ILE B C 1
ATOM 4284 O O . ILE B 1 200 ? -4.879 -28.469 3.908 1 96.62 200 ILE B O 1
ATOM 4288 N N . GLY B 1 201 ? -5.312 -28.984 1.728 1 97.75 201 GLY B N 1
ATOM 4289 C CA . GLY B 1 201 ? -6.273 -27.891 1.67 1 97.75 201 GLY B CA 1
ATOM 4290 C C . GLY B 1 201 ? -6.449 -27.328 0.273 1 97.75 201 GLY B C 1
ATOM 4291 O O . GLY B 1 201 ? -5.902 -27.859 -0.693 1 97.75 201 GLY B O 1
ATOM 4292 N N . ILE B 1 202 ? -7.297 -26.328 0.209 1 98.56 202 ILE B N 1
ATOM 4293 C CA . ILE B 1 202 ? -7.531 -25.578 -1.015 1 98.56 202 ILE B CA 1
ATOM 4294 C C . ILE B 1 202 ? -7.035 -24.141 -0.84 1 98.56 202 ILE B C 1
ATOM 4296 O O . ILE B 1 202 ? -7.258 -23.516 0.204 1 98.56 202 ILE B O 1
ATOM 4300 N N . ASP B 1 203 ? -6.246 -23.656 -1.71 1 98.12 203 ASP B N 1
ATOM 4301 C CA . ASP B 1 203 ? -5.949 -22.219 -1.809 1 98.12 203 ASP B CA 1
ATOM 4302 C C . ASP B 1 203 ? -7.023 -21.484 -2.607 1 98.12 203 ASP B C 1
ATOM 4304 O O . ASP B 1 203 ? -7.113 -21.641 -3.826 1 98.12 203 ASP B O 1
ATOM 4308 N N . PHE B 1 204 ? -7.762 -20.688 -1.959 1 98.38 204 PHE B N 1
ATOM 4309 C CA . PHE B 1 204 ? -8.945 -20.078 -2.551 1 98.38 204 PHE B CA 1
ATOM 4310 C C . PHE B 1 204 ? -8.609 -18.75 -3.203 1 98.38 204 PHE B C 1
ATOM 4312 O O . PHE B 1 204 ? -9.5 -17.953 -3.492 1 98.38 204 PHE B O 1
ATOM 4319 N N . SER B 1 205 ? -7.375 -18.516 -3.471 1 97.56 205 SER B N 1
ATOM 4320 C CA . SER B 1 205 ? -6.941 -17.266 -4.078 1 97.56 205 SER B CA 1
ATOM 4321 C C . SER B 1 205 ? -7.676 -17.016 -5.391 1 97.56 205 SER B C 1
ATOM 4323 O O . SER B 1 205 ? -7.973 -17.938 -6.137 1 97.56 205 SER B O 1
ATOM 4325 N N . LEU B 1 206 ? -7.973 -15.75 -5.617 1 97.94 206 LEU B N 1
ATOM 4326 C CA . LEU B 1 206 ? -8.43 -15.32 -6.93 1 97.94 206 LEU B CA 1
ATOM 4327 C C . LEU B 1 206 ? -7.258 -15.164 -7.891 1 97.94 206 LEU B C 1
ATOM 4329 O O . LEU B 1 206 ? -6.531 -14.172 -7.836 1 97.94 206 LEU B O 1
ATOM 4333 N N . SER B 1 207 ? -7.062 -16.125 -8.75 1 96.69 207 SER B N 1
ATOM 4334 C CA . SER B 1 207 ? -5.926 -16.141 -9.664 1 96.69 207 SER B CA 1
ATOM 4335 C C . SER B 1 207 ? -6.395 -16.188 -11.117 1 96.69 207 SER B C 1
ATOM 4337 O O . SER B 1 207 ? -7.395 -16.828 -11.43 1 96.69 207 SER B O 1
ATOM 4339 N N . PRO B 1 208 ? -5.676 -15.594 -11.961 1 97.19 208 PRO B N 1
ATOM 4340 C CA . PRO B 1 208 ? -6.094 -15.5 -13.359 1 97.19 208 PRO B CA 1
ATOM 4341 C C . PRO B 1 208 ? -5.453 -16.578 -14.242 1 97.19 208 PRO B C 1
ATOM 4343 O O . PRO B 1 208 ? -4.57 -17.297 -13.789 1 97.19 208 PRO B O 1
ATOM 4346 N N . TRP B 1 209 ? -5.945 -16.641 -15.469 1 97.5 209 TRP B N 1
ATOM 4347 C CA . TRP B 1 209 ? -5.34 -17.297 -16.625 1 97.5 209 TRP B CA 1
ATOM 4348 C C . TRP B 1 209 ? -5.91 -16.734 -17.922 1 97.5 209 TRP B C 1
ATOM 4350 O O . TRP B 1 209 ? -7 -17.125 -18.344 1 97.5 209 TRP B O 1
ATOM 4360 N N . MET B 1 210 ? -5.145 -15.836 -18.547 1 97 210 MET B N 1
ATOM 4361 C CA . MET B 1 210 ? -5.523 -15.211 -19.797 1 97 210 MET B CA 1
ATOM 4362 C C . MET B 1 210 ? -6.887 -14.531 -19.688 1 97 210 MET B C 1
ATOM 4364 O O . MET B 1 210 ? -7.078 -13.648 -18.844 1 97 210 MET B O 1
ATOM 4368 N N . GLU B 1 211 ? -7.945 -15.047 -20.297 1 96.5 211 GLU B N 1
ATOM 4369 C CA . GLU B 1 211 ? -9.25 -14.398 -20.328 1 96.5 211 GLU B CA 1
ATOM 4370 C C . GLU B 1 211 ? -9.93 -14.477 -18.953 1 96.5 211 GLU B C 1
ATOM 4372 O O . GLU B 1 211 ? -10.852 -13.711 -18.672 1 96.5 211 GLU B O 1
ATOM 4377 N N . GLU B 1 212 ? -9.547 -15.492 -18.188 1 97.06 212 GLU B N 1
ATOM 4378 C CA . GLU B 1 212 ? -9.961 -15.516 -16.797 1 97.06 212 GLU B CA 1
ATOM 4379 C C . GLU B 1 212 ? -9.188 -14.484 -15.969 1 97.06 212 GLU B C 1
ATOM 4381 O O . GLU B 1 212 ? -8.266 -14.836 -15.234 1 97.06 212 GLU B O 1
ATOM 4386 N N . SER B 1 213 ? -9.727 -13.273 -15.984 1 98 213 SER B N 1
ATOM 4387 C CA . SER B 1 213 ? -8.969 -12.141 -15.477 1 98 213 SER B CA 1
ATOM 4388 C C . SER B 1 213 ? -9.367 -11.805 -14.047 1 98 213 SER B C 1
ATOM 4390 O O . SER B 1 213 ? -10.539 -11.508 -13.773 1 98 213 SER B O 1
ATOM 4392 N N . ALA B 1 214 ? -8.422 -11.852 -13.18 1 98.06 214 ALA B N 1
ATOM 4393 C CA . ALA B 1 214 ? -8.641 -11.367 -11.82 1 98.06 214 ALA B CA 1
ATOM 4394 C C . ALA B 1 214 ? -8.852 -9.859 -11.805 1 98.06 214 ALA B C 1
ATOM 4396 O O . ALA B 1 214 ? -9.68 -9.352 -11.039 1 98.06 214 ALA B O 1
ATOM 4397 N N . ALA B 1 215 ? -8.109 -9.117 -12.664 1 97.94 215 ALA B N 1
ATOM 4398 C CA . ALA B 1 215 ? -8.242 -7.664 -12.758 1 97.94 215 ALA B CA 1
ATOM 4399 C C . ALA B 1 215 ? -9.656 -7.262 -13.164 1 97.94 215 ALA B C 1
ATOM 4401 O O . ALA B 1 215 ? -10.164 -6.227 -12.727 1 97.94 215 ALA B O 1
ATOM 4402 N N . GLU B 1 216 ? -10.242 -8.062 -14.016 1 98.06 216 GLU B N 1
ATOM 4403 C CA . GLU B 1 216 ? -11.617 -7.789 -14.406 1 98.06 216 GLU B CA 1
ATOM 4404 C C . GLU B 1 216 ? -12.562 -7.902 -13.211 1 98.06 216 GLU B C 1
ATOM 4406 O O . GLU B 1 216 ? -13.484 -7.094 -13.062 1 98.06 216 GLU B O 1
ATOM 4411 N N . VAL B 1 217 ? -12.367 -8.891 -12.391 1 97.81 217 VAL B N 1
ATOM 4412 C CA . VAL B 1 217 ? -13.172 -9.039 -11.18 1 97.81 217 VAL B CA 1
ATOM 4413 C C . VAL B 1 217 ? -13.008 -7.797 -10.305 1 97.81 217 VAL B C 1
ATOM 4415 O O . VAL B 1 217 ? -13.992 -7.258 -9.789 1 97.81 217 VAL B O 1
ATOM 4418 N N . VAL B 1 218 ? -11.773 -7.301 -10.148 1 97.44 218 VAL B N 1
ATOM 4419 C CA . VAL B 1 218 ? -11.492 -6.117 -9.344 1 97.44 218 VAL B CA 1
ATOM 4420 C C . VAL B 1 218 ? -12.242 -4.914 -9.914 1 97.44 218 VAL B C 1
ATOM 4422 O O . VAL B 1 218 ? -12.852 -4.145 -9.164 1 97.44 218 VAL B O 1
ATOM 4425 N N . SER B 1 219 ? -12.211 -4.793 -11.219 1 97.31 219 SER B N 1
ATOM 4426 C CA . SER B 1 219 ? -12.891 -3.689 -11.883 1 97.31 219 SER B CA 1
ATOM 4427 C C . SER B 1 219 ? -14.398 -3.734 -11.633 1 97.31 219 SER B C 1
ATOM 4429 O O . SER B 1 219 ? -15.023 -2.697 -11.406 1 97.31 219 SER B O 1
ATOM 4431 N N . LEU B 1 220 ? -14.906 -4.922 -11.703 1 97 220 LEU B N 1
ATOM 4432 C CA . LEU B 1 220 ? -16.344 -5.094 -11.508 1 97 220 LEU B CA 1
ATOM 4433 C C . LEU B 1 220 ? -16.734 -4.75 -10.078 1 97 220 LEU B C 1
ATOM 4435 O O . LEU B 1 220 ? -17.766 -4.098 -9.852 1 97 220 LEU B O 1
ATOM 4439 N N . VAL B 1 221 ? -15.93 -5.137 -9.102 1 96.56 221 VAL B N 1
ATOM 4440 C CA . VAL B 1 221 ? -16.219 -4.84 -7.703 1 96.56 221 VAL B CA 1
ATOM 4441 C C . VAL B 1 221 ? -16.031 -3.346 -7.449 1 96.56 221 VAL B C 1
ATOM 4443 O O . VAL B 1 221 ? -16.844 -2.729 -6.754 1 96.56 221 VAL B O 1
ATOM 4446 N N . ALA B 1 222 ? -15.039 -2.74 -8.031 1 95.5 222 ALA B N 1
ATOM 4447 C CA . ALA B 1 222 ? -14.742 -1.32 -7.855 1 95.5 222 ALA B CA 1
ATOM 4448 C C . ALA B 1 222 ? -15.75 -0.455 -8.617 1 95.5 222 ALA B C 1
ATOM 4450 O O . ALA B 1 222 ? -15.852 0.749 -8.367 1 95.5 222 ALA B O 1
ATOM 4451 N N . ARG B 1 223 ? -16.391 -1.055 -9.633 1 94.56 223 ARG B N 1
ATOM 4452 C CA . ARG B 1 223 ? -17.203 -0.314 -10.586 1 94.56 223 ARG B CA 1
ATOM 4453 C C . ARG B 1 223 ? -16.422 0.82 -11.227 1 94.56 223 ARG B C 1
ATOM 4455 O O . ARG B 1 223 ? -16.891 1.952 -11.305 1 94.56 223 ARG B O 1
ATOM 4462 N N . SER B 1 224 ? -15.195 0.545 -11.555 1 95.75 224 SER B N 1
ATOM 4463 C CA . SER B 1 224 ? -14.227 1.432 -12.195 1 95.75 224 SER B CA 1
ATOM 4464 C C . SER B 1 224 ? -13.188 0.639 -12.977 1 95.75 224 SER B C 1
ATOM 4466 O O . SER B 1 224 ? -12.93 -0.528 -12.672 1 95.75 224 SER B O 1
ATOM 4468 N N . PRO B 1 225 ? -12.68 1.282 -14.078 1 96.38 225 PRO B N 1
ATOM 4469 C CA . PRO B 1 225 ? -11.555 0.602 -14.727 1 96.38 225 PRO B CA 1
ATOM 4470 C C . PRO B 1 225 ? -10.445 0.226 -13.742 1 96.38 225 PRO B C 1
ATOM 4472 O O . PRO B 1 225 ? -10.234 0.927 -12.75 1 96.38 225 PRO B O 1
ATOM 4475 N N . PHE B 1 226 ? -9.75 -0.908 -14.031 1 96.94 226 PHE B N 1
ATOM 4476 C CA . PHE B 1 226 ? -8.625 -1.321 -13.195 1 96.94 226 PHE B CA 1
ATOM 4477 C C . PHE B 1 226 ? -7.609 -0.196 -13.062 1 96.94 226 PHE B C 1
ATOM 4479 O O . PHE B 1 226 ? -7.301 0.492 -14.031 1 96.94 226 PHE B O 1
ATOM 4486 N N . LEU B 1 227 ? -7.086 0.09 -11.836 1 94.94 227 LEU B N 1
ATOM 4487 C CA . LEU B 1 227 ? -6.164 1.147 -11.438 1 94.94 227 LEU B CA 1
ATOM 4488 C C . LEU B 1 227 ? -6.895 2.477 -11.289 1 94.94 227 LEU B C 1
ATOM 4490 O O . LEU B 1 227 ? -6.289 3.484 -10.914 1 94.94 227 LEU B O 1
ATOM 4494 N N . GLY B 1 228 ? -8.195 2.512 -11.57 1 95 228 GLY B N 1
ATOM 4495 C CA . GLY B 1 228 ? -8.992 3.691 -11.297 1 95 228 GLY B CA 1
ATOM 4496 C C . GLY B 1 228 ? -9.406 3.801 -9.836 1 95 228 GLY B C 1
ATOM 4497 O O . GLY B 1 228 ? -9.023 2.967 -9.016 1 95 228 GLY B O 1
ATOM 4498 N N . PRO B 1 229 ? -10.188 4.859 -9.539 1 95.44 229 PRO B N 1
ATOM 4499 C CA . PRO B 1 229 ? -10.688 5.008 -8.172 1 95.44 229 PRO B CA 1
ATOM 4500 C C . PRO B 1 229 ? -11.461 3.785 -7.688 1 95.44 229 PRO B C 1
ATOM 4502 O O . PRO B 1 229 ? -12.289 3.238 -8.43 1 95.44 229 PRO B O 1
ATOM 4505 N N . GLY B 1 230 ? -11.117 3.342 -6.453 1 95.62 230 GLY B N 1
ATOM 4506 C CA . GLY B 1 230 ? -11.812 2.199 -5.891 1 95.62 230 GLY B CA 1
ATOM 4507 C C . GLY B 1 230 ? -11.047 0.899 -6.027 1 95.62 230 GLY B C 1
ATOM 4508 O O . GLY B 1 230 ? -11.391 -0.103 -5.398 1 95.62 230 GLY B O 1
ATOM 4509 N N . THR B 1 231 ? -9.977 0.866 -6.785 1 96.56 231 THR B N 1
ATOM 4510 C CA . THR B 1 231 ? -9.234 -0.36 -7.055 1 96.56 231 THR B CA 1
ATOM 4511 C C . THR B 1 231 ? -8.641 -0.928 -5.77 1 96.56 231 THR B C 1
ATOM 4513 O O . THR B 1 231 ? -8.875 -2.092 -5.434 1 96.56 231 THR B O 1
ATOM 4516 N N . PRO B 1 232 ? -7.93 -0.087 -4.945 1 95.81 232 PRO B N 1
ATOM 4517 C CA . PRO B 1 232 ? -7.371 -0.642 -3.709 1 95.81 232 PRO B CA 1
ATOM 4518 C C . PRO B 1 232 ? -8.445 -1.174 -2.764 1 95.81 232 PRO B C 1
ATOM 4520 O O . PRO B 1 232 ? -8.289 -2.25 -2.182 1 95.81 232 PRO B O 1
ATOM 4523 N N . SER B 1 233 ? -9.492 -0.441 -2.592 1 96 233 SER B N 1
ATOM 4524 C CA . SER B 1 233 ? -10.555 -0.861 -1.678 1 96 233 SER B CA 1
ATOM 4525 C C . SER B 1 233 ? -11.258 -2.113 -2.188 1 96 233 SER B C 1
ATOM 4527 O O . SER B 1 233 ? -11.672 -2.965 -1.396 1 96 233 SER B O 1
ATOM 4529 N N . ALA B 1 234 ? -11.438 -2.189 -3.488 1 96.56 234 ALA B N 1
ATOM 4530 C CA . ALA B 1 234 ? -12.031 -3.391 -4.07 1 96.56 234 ALA B CA 1
ATOM 4531 C C . ALA B 1 234 ? -11.164 -4.617 -3.801 1 96.56 234 ALA B C 1
ATOM 4533 O O . ALA B 1 234 ? -11.68 -5.695 -3.5 1 96.56 234 ALA B O 1
ATOM 4534 N N . LEU B 1 235 ? -9.883 -4.473 -3.936 1 96.75 235 LEU B N 1
ATOM 4535 C CA . LEU B 1 235 ? -8.961 -5.566 -3.648 1 96.75 235 LEU B CA 1
ATOM 4536 C C . LEU B 1 235 ? -9.117 -6.051 -2.211 1 96.75 235 LEU B C 1
ATOM 4538 O O . LEU B 1 235 ? -9.203 -7.254 -1.961 1 96.75 235 LEU B O 1
ATOM 4542 N N . LEU B 1 236 ? -9.188 -5.16 -1.291 1 95.62 236 LEU B N 1
ATOM 4543 C CA . LEU B 1 236 ? -9.375 -5.52 0.11 1 95.62 236 LEU B CA 1
ATOM 4544 C C . LEU B 1 236 ? -10.703 -6.23 0.317 1 95.62 236 LEU B C 1
ATOM 4546 O O . LEU B 1 236 ? -10.789 -7.199 1.077 1 95.62 236 LEU B O 1
ATOM 4550 N N . GLU B 1 237 ? -11.68 -5.68 -0.32 1 95.38 237 GLU B N 1
ATOM 4551 C CA . GLU B 1 237 ? -13.008 -6.273 -0.203 1 95.38 237 GLU B CA 1
ATOM 4552 C C . GLU B 1 237 ? -13.016 -7.711 -0.723 1 95.38 237 GLU B C 1
ATOM 4554 O O . GLU B 1 237 ? -13.625 -8.594 -0.112 1 95.38 237 GLU B O 1
ATOM 4559 N N . ILE B 1 238 ? -12.398 -7.898 -1.831 1 97.25 238 ILE B N 1
ATOM 4560 C CA . ILE B 1 238 ? -12.336 -9.227 -2.422 1 97.25 238 ILE B CA 1
ATOM 4561 C C . ILE B 1 238 ? -11.594 -10.18 -1.482 1 97.25 238 ILE B C 1
ATOM 4563 O O . ILE B 1 238 ? -12.039 -11.297 -1.242 1 97.25 238 ILE B O 1
ATOM 4567 N N . ASN B 1 239 ? -10.508 -9.719 -0.952 1 96.5 239 ASN B N 1
ATOM 4568 C CA . ASN B 1 239 ? -9.742 -10.547 -0.026 1 96.5 239 ASN B CA 1
ATOM 4569 C C . ASN B 1 239 ? -10.555 -10.898 1.219 1 96.5 239 ASN B C 1
ATOM 4571 O O . ASN B 1 239 ? -10.516 -12.031 1.698 1 96.5 239 ASN B O 1
ATOM 4575 N N . GLU B 1 240 ? -11.258 -9.938 1.712 1 95.5 240 GLU B N 1
ATOM 4576 C CA . GLU B 1 240 ? -12.125 -10.188 2.863 1 95.5 240 GLU B CA 1
ATOM 4577 C C . GLU B 1 240 ? -13.227 -11.195 2.521 1 95.5 240 GLU B C 1
ATOM 4579 O O . GLU B 1 240 ? -13.555 -12.062 3.332 1 95.5 240 GLU B O 1
ATOM 4584 N N . ALA B 1 241 ? -13.766 -11.008 1.411 1 97.12 241 ALA B N 1
ATOM 4585 C CA . ALA B 1 241 ? -14.82 -11.922 0.964 1 97.12 241 ALA B CA 1
ATOM 4586 C C . ALA B 1 241 ? -14.289 -13.344 0.814 1 97.12 241 ALA B C 1
ATOM 4588 O O . ALA B 1 241 ? -14.984 -14.312 1.133 1 97.12 241 ALA B O 1
ATOM 4589 N N . ILE B 1 242 ? -13.094 -13.484 0.274 1 97.88 242 ILE B N 1
ATOM 4590 C CA . ILE B 1 242 ? -12.469 -14.797 0.139 1 97.88 242 ILE B CA 1
ATOM 4591 C C . ILE B 1 242 ? -12.32 -15.438 1.515 1 97.88 242 ILE B C 1
ATOM 4593 O O . ILE B 1 242 ? -12.672 -16.609 1.7 1 97.88 242 ILE B O 1
ATOM 4597 N N . LEU B 1 243 ? -11.828 -14.695 2.475 1 96.69 243 LEU B N 1
ATOM 4598 C CA . LEU B 1 243 ? -11.625 -15.195 3.828 1 96.69 243 LEU B CA 1
ATOM 4599 C C . LEU B 1 243 ? -12.945 -15.625 4.457 1 96.69 243 LEU B C 1
ATOM 4601 O O . LEU B 1 243 ? -13.039 -16.703 5.059 1 96.69 243 LEU B O 1
ATOM 4605 N N . GLU B 1 244 ? -13.914 -14.836 4.273 1 96.94 244 GLU B N 1
ATOM 4606 C CA . GLU B 1 244 ? -15.219 -15.102 4.879 1 96.94 244 GLU B CA 1
ATOM 4607 C C . GLU B 1 244 ? -15.906 -16.297 4.215 1 96.94 244 GLU B C 1
ATOM 4609 O O . GLU B 1 244 ? -16.484 -17.141 4.895 1 96.94 244 GLU B O 1
ATOM 4614 N N . SER B 1 245 ? -15.82 -16.297 2.93 1 97.5 245 SER B N 1
ATOM 4615 C CA . SER B 1 245 ? -16.531 -17.328 2.174 1 97.5 245 SER B CA 1
ATOM 4616 C C . SER B 1 245 ? -15.867 -18.688 2.326 1 97.5 245 SER B C 1
ATOM 4618 O O . SER B 1 245 ? -16.484 -19.719 2.033 1 97.5 245 SER B O 1
ATOM 4620 N N . SER B 1 246 ? -14.625 -18.672 2.723 1 98 246 SER B N 1
ATOM 4621 C CA . SER B 1 246 ? -13.914 -19.938 2.895 1 98 246 SER B CA 1
ATOM 4622 C C . SER B 1 246 ? -13.883 -20.359 4.359 1 98 246 SER B C 1
ATOM 4624 O O . SER B 1 246 ? -13.172 -21.297 4.727 1 98 246 SER B O 1
ATOM 4626 N N . GLU B 1 247 ? -14.57 -19.656 5.18 1 96.56 247 GLU B N 1
ATOM 4627 C CA . GLU B 1 247 ? -14.594 -19.984 6.602 1 96.56 247 GLU B CA 1
ATOM 4628 C C . GLU B 1 247 ? -15.086 -21.406 6.832 1 96.56 247 GLU B C 1
ATOM 4630 O O . GLU B 1 247 ? -16.094 -21.828 6.25 1 96.56 247 GLU B O 1
ATOM 4635 N N . GLY B 1 248 ? -14.383 -22.109 7.684 1 96.25 248 GLY B N 1
ATOM 4636 C CA . GLY B 1 248 ? -14.766 -23.484 8.016 1 96.25 248 GLY B CA 1
ATOM 4637 C C . GLY B 1 248 ? -14.234 -24.5 7.027 1 96.25 248 GLY B C 1
ATOM 4638 O O . GLY B 1 248 ? -14.398 -25.703 7.227 1 96.25 248 GLY B O 1
ATOM 4639 N N . MET B 1 249 ? -13.602 -24.094 5.996 1 97.5 249 MET B N 1
ATOM 4640 C CA . MET B 1 249 ? -13.039 -25 5 1 97.5 249 MET B CA 1
ATOM 4641 C C . MET B 1 249 ? -11.555 -25.219 5.254 1 97.5 249 MET B C 1
ATOM 4643 O O . MET B 1 249 ? -10.938 -24.5 6.043 1 97.5 249 MET B O 1
ATOM 4647 N N . ARG B 1 250 ? -11 -26.25 4.625 1 96.25 250 ARG B N 1
ATOM 4648 C CA . ARG B 1 250 ? -9.57 -26.516 4.719 1 96.25 250 ARG B CA 1
ATOM 4649 C C . ARG B 1 250 ? -8.781 -25.562 3.818 1 96.25 250 ARG B C 1
ATOM 4651 O O . ARG B 1 250 ? -8.539 -25.875 2.648 1 96.25 250 ARG B O 1
ATOM 4658 N N . ARG B 1 251 ? -8.328 -24.516 4.426 1 97.25 251 ARG B N 1
ATOM 4659 C CA . ARG B 1 251 ? -7.598 -23.5 3.672 1 97.25 251 ARG B CA 1
ATOM 4660 C C . ARG B 1 251 ? -6.094 -23.734 3.764 1 97.25 251 ARG B C 1
ATOM 4662 O O . ARG B 1 251 ? -5.578 -24.094 4.82 1 97.25 251 ARG B O 1
ATOM 4669 N N . ILE B 1 252 ? -5.434 -23.484 2.711 1 97.12 252 ILE B N 1
ATOM 4670 C CA . ILE B 1 252 ? -3.975 -23.5 2.688 1 97.12 252 ILE B CA 1
ATOM 4671 C C . ILE B 1 252 ? -3.471 -22.375 1.784 1 97.12 252 ILE B C 1
ATOM 4673 O O . ILE B 1 252 ? -4.227 -21.828 0.975 1 97.12 252 ILE B O 1
ATOM 4677 N N . GLY B 1 253 ? -2.25 -21.984 1.997 1 95.75 253 GLY B N 1
ATOM 4678 C CA . GLY B 1 253 ? -1.616 -21.062 1.064 1 95.75 253 GLY B CA 1
ATOM 4679 C C . GLY B 1 253 ? -1.969 -19.609 1.323 1 95.75 253 GLY B C 1
ATOM 4680 O O . GLY B 1 253 ? -1.976 -19.172 2.471 1 95.75 253 GLY B O 1
ATOM 4681 N N . PHE B 1 254 ? -2.275 -18.875 0.234 1 95.12 254 PHE B N 1
ATOM 4682 C CA . PHE B 1 254 ? -2.336 -17.422 0.313 1 95.12 254 PHE B CA 1
ATOM 4683 C C . PHE B 1 254 ? -3.758 -16.953 0.597 1 95.12 254 PHE B C 1
ATOM 4685 O O . PHE B 1 254 ? -3.98 -16.125 1.484 1 95.12 254 PHE B O 1
ATOM 4692 N N . ASN B 1 255 ? -4.734 -17.438 -0.223 1 96.62 255 ASN B N 1
ATOM 4693 C CA . ASN B 1 255 ? -6.141 -17.078 -0.095 1 96.62 255 ASN B CA 1
ATOM 4694 C C . ASN B 1 255 ? -6.348 -15.57 -0.287 1 96.62 255 ASN B C 1
ATOM 4696 O O . ASN B 1 255 ? -7.008 -14.922 0.526 1 96.62 255 ASN B O 1
ATOM 4700 N N . GLU B 1 256 ? -5.773 -15.055 -1.339 1 96.25 256 GLU B N 1
ATOM 4701 C CA . GLU B 1 256 ? -5.844 -13.633 -1.685 1 96.25 256 GLU B CA 1
ATOM 4702 C C . GLU B 1 256 ? -5.902 -13.438 -3.195 1 96.25 256 GLU B C 1
ATOM 4704 O O . GLU B 1 256 ? -5.695 -14.383 -3.959 1 96.25 256 GLU B O 1
ATOM 4709 N N . THR B 1 257 ? -6.141 -12.211 -3.6 1 97.25 257 THR B N 1
ATOM 4710 C CA . THR B 1 257 ? -6.172 -11.883 -5.02 1 97.25 257 THR B CA 1
ATOM 4711 C C . THR B 1 257 ? -4.758 -11.859 -5.598 1 97.25 257 THR B C 1
ATOM 4713 O O . THR B 1 257 ? -3.854 -11.25 -5.02 1 97.25 257 THR B O 1
ATOM 4716 N N . MET B 1 258 ? -4.547 -12.531 -6.684 1 96.94 258 MET B N 1
ATOM 4717 C CA . MET B 1 258 ? -3.27 -12.547 -7.391 1 96.94 258 MET B CA 1
ATOM 4718 C C . MET B 1 258 ? -3.359 -11.758 -8.695 1 96.94 258 MET B C 1
ATOM 4720 O O . MET B 1 258 ? -4.309 -11.93 -9.461 1 96.94 258 MET B O 1
ATOM 4724 N N . LEU B 1 259 ? -2.355 -10.945 -8.945 1 97.06 259 LEU B N 1
ATOM 4725 C CA . LEU B 1 259 ? -2.35 -10.117 -10.148 1 97.06 259 LEU B CA 1
ATOM 4726 C C . LEU B 1 259 ? -1.084 -10.352 -10.961 1 97.06 259 LEU B C 1
ATOM 4728 O O . LEU B 1 259 ? -0.38 -9.406 -11.312 1 97.06 259 LEU B O 1
ATOM 4732 N N . PRO B 1 260 ? -0.804 -11.594 -11.336 1 97 260 PRO B N 1
ATOM 4733 C CA . PRO B 1 260 ? 0.334 -11.836 -12.227 1 97 260 PRO B CA 1
ATOM 4734 C C . PRO B 1 260 ? 0.117 -11.273 -13.633 1 97 260 PRO B C 1
ATOM 4736 O O . PRO B 1 260 ? -0.762 -11.742 -14.359 1 97 260 PRO B O 1
ATOM 4739 N N . MET B 1 261 ? 0.911 -10.367 -14.023 1 97.12 261 MET B N 1
ATOM 4740 C CA . MET B 1 261 ? 0.701 -9.57 -15.227 1 97.12 261 MET B CA 1
ATOM 4741 C C . MET B 1 261 ? 0.669 -10.453 -16.469 1 97.12 261 MET B C 1
ATOM 4743 O O . MET B 1 261 ? -0.243 -10.344 -17.297 1 97.12 261 MET B O 1
ATOM 4747 N N . ALA B 1 262 ? 1.546 -11.406 -16.578 1 97.25 262 ALA B N 1
ATOM 4748 C CA . ALA B 1 262 ? 1.693 -12.211 -17.797 1 97.25 262 ALA B CA 1
ATOM 4749 C C . ALA B 1 262 ? 0.576 -13.242 -17.906 1 97.25 262 ALA B C 1
ATOM 4751 O O . ALA B 1 262 ? 0.398 -13.867 -18.953 1 97.25 262 ALA B O 1
ATOM 4752 N N . GLU B 1 263 ? -0.228 -13.383 -16.844 1 97.12 263 GLU B N 1
ATOM 4753 C CA . GLU B 1 263 ? -1.252 -14.422 -16.828 1 97.12 263 GLU B CA 1
ATOM 4754 C C . GLU B 1 263 ? -2.65 -13.828 -16.953 1 97.12 263 GLU B C 1
ATOM 4756 O O . GLU B 1 263 ? -3.643 -14.555 -16.969 1 97.12 263 GLU B O 1
ATOM 4761 N N . ASP B 1 264 ? -2.781 -12.586 -17 1 97.56 264 ASP B N 1
ATOM 4762 C CA . ASP B 1 264 ? -4.059 -11.875 -17 1 97.56 264 ASP B CA 1
ATOM 4763 C C . ASP B 1 264 ? -4.195 -10.977 -18.234 1 97.56 264 ASP B C 1
ATOM 4765 O O . ASP B 1 264 ? -3.498 -9.969 -18.344 1 97.56 264 ASP B O 1
ATOM 4769 N N . ASP B 1 265 ? -5.113 -11.258 -19.094 1 98.06 265 ASP B N 1
ATOM 4770 C CA . ASP B 1 265 ? -5.203 -10.578 -20.375 1 98.06 265 ASP B CA 1
ATOM 4771 C C . ASP B 1 265 ? -5.492 -9.094 -20.188 1 98.06 265 ASP B C 1
ATOM 4773 O O . ASP B 1 265 ? -5.016 -8.266 -20.969 1 98.06 265 ASP B O 1
ATOM 4777 N N . LEU B 1 266 ? -6.305 -8.773 -19.234 1 98.31 266 LEU B N 1
ATOM 4778 C CA . LEU B 1 266 ? -6.559 -7.352 -19.016 1 98.31 266 LEU B CA 1
ATOM 4779 C C . LEU B 1 266 ? -5.285 -6.633 -18.578 1 98.31 266 LEU B C 1
ATOM 4781 O O . LEU B 1 266 ? -4.992 -5.539 -19.062 1 98.31 266 LEU B O 1
ATOM 4785 N N . LEU B 1 267 ? -4.508 -7.215 -17.703 1 97.56 267 LEU B N 1
ATOM 4786 C CA . LEU B 1 267 ? -3.252 -6.605 -17.281 1 97.56 267 LEU B CA 1
ATOM 4787 C C . LEU B 1 267 ? -2.273 -6.5 -18.438 1 97.56 267 LEU B C 1
ATOM 4789 O O . LEU B 1 267 ? -1.583 -5.488 -18.594 1 97.56 267 LEU B O 1
ATOM 4793 N N . LYS B 1 268 ? -2.232 -7.539 -19.266 1 97.75 268 LYS B N 1
ATOM 4794 C CA . LYS B 1 268 ? -1.392 -7.488 -20.453 1 97.75 268 LYS B CA 1
ATOM 4795 C C . LYS B 1 268 ? -1.783 -6.316 -21.359 1 97.75 268 LYS B C 1
ATOM 4797 O O . LYS B 1 268 ? -0.918 -5.59 -21.844 1 97.75 268 LYS B O 1
ATOM 4802 N N . GLU B 1 269 ? -3.039 -6.219 -21.562 1 97.88 269 GLU B N 1
ATOM 4803 C CA . GLU B 1 269 ? -3.553 -5.172 -22.438 1 97.88 269 GLU B CA 1
ATOM 4804 C C . GLU B 1 269 ? -3.189 -3.783 -21.906 1 97.88 269 GLU B C 1
ATOM 4806 O O . GLU B 1 269 ? -2.73 -2.93 -22.672 1 97.88 269 GLU B O 1
ATOM 4811 N N . LEU B 1 270 ? -3.42 -3.551 -20.625 1 97.19 270 LEU B N 1
ATOM 4812 C CA . LEU B 1 270 ? -3.1 -2.268 -20 1 97.19 270 LEU B CA 1
ATOM 4813 C C . LEU B 1 270 ? -1.611 -1.962 -20.125 1 97.19 270 LEU B C 1
ATOM 4815 O O . LEU B 1 270 ? -1.225 -0.812 -20.344 1 97.19 270 LEU B O 1
ATOM 4819 N N . SER B 1 271 ? -0.789 -2.963 -19.938 1 96.62 271 SER B N 1
ATOM 4820 C CA . SER B 1 271 ? 0.656 -2.809 -20.078 1 96.62 271 SER B CA 1
ATOM 4821 C C . SER B 1 271 ? 1.039 -2.479 -21.516 1 96.62 271 SER B C 1
ATOM 4823 O O . SER B 1 271 ? 1.888 -1.618 -21.75 1 96.62 271 SER B O 1
ATOM 4825 N N . LEU B 1 272 ? 0.42 -3.213 -22.422 1 96.94 272 LEU B N 1
ATOM 4826 C CA . LEU B 1 272 ? 0.705 -3.023 -23.844 1 96.94 272 LEU B CA 1
ATOM 4827 C C . LEU B 1 272 ? 0.377 -1.598 -24.281 1 96.94 272 LEU B C 1
ATOM 4829 O O . LEU B 1 272 ? 1.089 -1.016 -25.094 1 96.94 272 LEU B O 1
ATOM 4833 N N . ARG B 1 273 ? -0.641 -1.065 -23.75 1 96.25 273 ARG B N 1
ATOM 4834 C CA . ARG B 1 273 ? -1.091 0.281 -24.094 1 96.25 273 ARG B CA 1
ATOM 4835 C C . ARG B 1 273 ? -0.344 1.329 -23.266 1 96.25 273 ARG B C 1
ATOM 4837 O O . ARG B 1 273 ? -0.658 2.52 -23.344 1 96.25 273 ARG B O 1
ATOM 4844 N N . LEU B 1 274 ? 0.572 0.904 -22.438 1 95.25 274 LEU B N 1
ATOM 4845 C CA . LEU B 1 274 ? 1.397 1.763 -21.594 1 95.25 274 LEU B CA 1
ATOM 4846 C C . LEU B 1 274 ? 0.538 2.533 -20.594 1 95.25 274 LEU B C 1
ATOM 4848 O O . LEU B 1 274 ? 0.87 3.662 -20.219 1 95.25 274 LEU B O 1
ATOM 4852 N N . GLU B 1 275 ? -0.603 1.938 -20.219 1 94.31 275 GLU B N 1
ATOM 4853 C CA . GLU B 1 275 ? -1.521 2.537 -19.266 1 94.31 275 GLU B CA 1
ATOM 4854 C C . GLU B 1 275 ? -1.248 2.029 -17.844 1 94.31 275 GLU B C 1
ATOM 4856 O O . GLU B 1 275 ? -1.829 2.523 -16.875 1 94.31 275 GLU B O 1
ATOM 4861 N N . MET B 1 276 ? -0.364 1.082 -17.75 1 94.88 276 MET B N 1
ATOM 4862 C CA . MET B 1 276 ? 0.04 0.507 -16.469 1 94.88 276 MET B CA 1
ATOM 4863 C C . MET B 1 276 ? 1.549 0.289 -16.422 1 94.88 276 MET B C 1
ATOM 4865 O O . MET B 1 276 ? 2.137 -0.219 -17.391 1 94.88 276 MET B O 1
ATOM 4869 N N . ARG B 1 277 ? 2.113 0.707 -15.359 1 93.38 277 ARG B N 1
ATOM 4870 C CA . ARG B 1 277 ? 3.541 0.533 -15.109 1 93.38 277 ARG B CA 1
ATOM 4871 C C . ARG B 1 277 ? 3.789 -0.495 -14.016 1 93.38 277 ARG B C 1
ATOM 4873 O O . ARG B 1 277 ? 2.881 -0.819 -13.242 1 93.38 277 ARG B O 1
ATOM 4880 N N . ALA B 1 278 ? 5.023 -0.998 -13.961 1 94.25 278 ALA B N 1
ATOM 4881 C CA . ALA B 1 278 ? 5.402 -1.931 -12.898 1 94.25 278 ALA B CA 1
ATOM 4882 C C . ALA B 1 278 ? 5.203 -1.308 -11.523 1 94.25 278 ALA B C 1
ATOM 4884 O O . ALA B 1 278 ? 4.793 -1.988 -10.578 1 94.25 278 ALA B O 1
ATOM 4885 N N . ARG B 1 279 ? 5.441 -0.047 -11.414 1 91.81 279 ARG B N 1
ATOM 4886 C CA . ARG B 1 279 ? 5.289 0.664 -10.148 1 91.81 279 ARG B CA 1
ATOM 4887 C C . ARG B 1 279 ? 3.846 0.608 -9.664 1 91.81 279 ARG B C 1
ATOM 4889 O O . ARG B 1 279 ? 3.598 0.533 -8.453 1 91.81 279 ARG B O 1
ATOM 4896 N N . ASP B 1 280 ? 2.92 0.708 -10.609 1 93.56 280 ASP B N 1
ATOM 4897 C CA . ASP B 1 280 ? 1.512 0.662 -10.234 1 93.56 280 ASP B CA 1
ATOM 4898 C C . ASP B 1 280 ? 1.169 -0.661 -9.547 1 93.56 280 ASP B C 1
ATOM 4900 O O . ASP B 1 280 ? 0.485 -0.678 -8.523 1 93.56 280 ASP B O 1
ATOM 4904 N N . LEU B 1 281 ? 1.687 -1.729 -10.094 1 94.62 281 LEU B N 1
ATOM 4905 C CA . LEU B 1 281 ? 1.454 -3.041 -9.5 1 94.62 281 LEU B CA 1
ATOM 4906 C C . LEU B 1 281 ? 2.176 -3.172 -8.164 1 94.62 281 LEU B C 1
ATOM 4908 O O . LEU B 1 281 ? 1.637 -3.748 -7.215 1 94.62 281 LEU B O 1
ATOM 4912 N N . ALA B 1 282 ? 3.387 -2.641 -8.141 1 94.19 282 ALA B N 1
ATOM 4913 C CA . ALA B 1 282 ? 4.133 -2.674 -6.887 1 94.19 282 ALA B CA 1
ATOM 4914 C C . ALA B 1 282 ? 3.383 -1.939 -5.781 1 94.19 282 ALA B C 1
ATOM 4916 O O . ALA B 1 282 ? 3.328 -2.41 -4.645 1 94.19 282 ALA B O 1
ATOM 4917 N N . LEU B 1 283 ? 2.777 -0.847 -6.113 1 93.88 283 LEU B N 1
ATOM 4918 C CA . LEU B 1 283 ? 2.084 -0.017 -5.133 1 93.88 283 LEU B CA 1
ATOM 4919 C C . LEU B 1 283 ? 0.773 -0.665 -4.703 1 93.88 283 LEU B C 1
ATOM 4921 O O . LEU B 1 283 ? 0.203 -0.297 -3.672 1 93.88 283 LEU B O 1
ATOM 4925 N N . LEU B 1 284 ? 0.265 -1.628 -5.438 1 95.31 284 LEU B N 1
ATOM 4926 C CA . LEU B 1 284 ? -0.963 -2.328 -5.078 1 95.31 284 LEU B CA 1
ATOM 4927 C C . LEU B 1 284 ? -0.667 -3.51 -4.16 1 95.31 284 LEU B C 1
ATOM 4929 O O . LEU B 1 284 ? -1.584 -4.094 -3.578 1 95.31 284 LEU B O 1
ATOM 4933 N N . THR B 1 285 ? 0.582 -3.795 -3.9 1 94.81 285 THR B N 1
ATOM 4934 C CA . THR B 1 285 ? 1.004 -5.008 -3.211 1 94.81 285 THR B CA 1
ATOM 4935 C C . THR B 1 285 ? 0.491 -5.023 -1.774 1 94.81 285 THR B C 1
ATOM 4937 O O . THR B 1 285 ? 0.174 -6.086 -1.233 1 94.81 285 THR B O 1
ATOM 4940 N N . PRO B 1 286 ? 0.337 -3.873 -1.111 1 94.19 286 PRO B N 1
ATOM 4941 C CA . PRO B 1 286 ? -0.224 -3.928 0.241 1 94.19 286 PRO B CA 1
ATOM 4942 C C . PRO B 1 286 ? -1.664 -4.438 0.261 1 94.19 286 PRO B C 1
ATOM 4944 O O . PRO B 1 286 ? -2.162 -4.852 1.311 1 94.19 286 PRO B O 1
ATOM 4947 N N . TYR B 1 287 ? -2.34 -4.434 -0.864 1 94.62 287 TYR B N 1
ATOM 4948 C CA . TYR B 1 287 ? -3.766 -4.738 -0.903 1 94.62 287 TYR B CA 1
ATOM 4949 C C . TYR B 1 287 ? -4.008 -6.121 -1.501 1 94.62 287 TYR B C 1
ATOM 4951 O O . TYR B 1 287 ? -5.133 -6.629 -1.466 1 94.62 287 TYR B O 1
ATOM 4959 N N . CYS B 1 288 ? -3.082 -6.68 -2.084 1 90.94 288 CYS B N 1
ATOM 4960 C CA . CYS B 1 288 ? -3.25 -7.965 -2.752 1 90.94 288 CYS B CA 1
ATOM 4961 C C . CYS B 1 288 ? -1.953 -8.766 -2.732 1 90.94 288 CYS B C 1
ATOM 4963 O O . CYS B 1 288 ? -0.943 -8.305 -2.195 1 90.94 288 CYS B O 1
ATOM 4965 N N . LEU B 1 289 ? -2.4 -10.125 -3.191 1 78.25 289 LEU B N 1
ATOM 4966 C CA . LEU B 1 289 ? -1.237 -10.992 -3.34 1 78.25 289 LEU B CA 1
ATOM 4967 C C . LEU B 1 289 ? -0.517 -10.711 -4.656 1 78.25 289 LEU B C 1
ATOM 4969 O O . LEU B 1 289 ? -1.145 -10.32 -5.641 1 78.25 289 LEU B O 1
ATOM 4973 N N . ALA B 1 290 ? 0.712 -10.875 -4.762 1 67.06 290 ALA B N 1
ATOM 4974 C CA . ALA B 1 290 ? 1.86 -11.102 -5.641 1 67.06 290 ALA B CA 1
ATOM 4975 C C . ALA B 1 290 ? 2.461 -9.773 -6.098 1 67.06 290 ALA B C 1
ATOM 4977 O O . ALA B 1 290 ? 1.854 -9.055 -6.895 1 67.06 290 ALA B O 1
ATOM 4978 N N . GLY B 1 291 ? 3.084 -9.195 -5.348 1 71.44 291 GLY B N 1
ATOM 4979 C CA . GLY B 1 291 ? 3.924 -8.055 -5.68 1 71.44 291 GLY B CA 1
ATOM 4980 C C . GLY B 1 291 ? 4.121 -7.871 -7.172 1 71.44 291 GLY B C 1
ATOM 4981 O O . GLY B 1 291 ? 3.164 -7.965 -7.945 1 71.44 291 GLY B O 1
ATOM 4982 N N . LEU B 1 292 ? 5.125 -7.621 -7.586 1 91.75 292 LEU B N 1
ATOM 4983 C CA . LEU B 1 292 ? 5.555 -7.629 -8.984 1 91.75 292 LEU B CA 1
ATOM 4984 C C . LEU B 1 292 ? 5.699 -9.055 -9.5 1 91.75 292 LEU B C 1
ATOM 4986 O O . LEU B 1 292 ? 6.809 -9.586 -9.57 1 91.75 292 LEU B O 1
ATOM 4990 N N . ASP B 1 293 ? 4.484 -9.633 -9.844 1 95.56 293 ASP B N 1
ATOM 4991 C CA . ASP B 1 293 ? 4.457 -11.039 -10.234 1 95.56 293 ASP B CA 1
ATOM 4992 C C . ASP B 1 293 ? 4.324 -11.188 -11.75 1 95.56 293 ASP B C 1
ATOM 4994 O O . ASP B 1 293 ? 3.357 -10.711 -12.344 1 95.56 293 ASP B O 1
ATOM 4998 N N . MET B 1 294 ? 5.277 -11.953 -12.328 1 96.75 294 MET B N 1
ATOM 4999 C CA . MET B 1 294 ? 5.297 -12.258 -13.758 1 96.75 294 MET B CA 1
ATOM 5000 C C . MET B 1 294 ? 5.293 -10.969 -14.586 1 96.75 294 MET B C 1
ATOM 5002 O O . MET B 1 294 ? 4.562 -10.867 -15.57 1 96.75 294 MET B O 1
ATOM 5006 N N . VAL B 1 295 ? 6.012 -10.062 -14.133 1 97 295 VAL B N 1
ATOM 5007 C CA . VAL B 1 295 ? 6.145 -8.805 -14.852 1 97 295 VAL B CA 1
ATOM 5008 C C . VAL B 1 295 ? 7.383 -8.852 -15.75 1 97 295 VAL B C 1
ATOM 5010 O O . VAL B 1 295 ? 8.43 -9.367 -15.344 1 97 295 VAL B O 1
ATOM 5013 N N . LEU B 1 296 ? 7.254 -8.367 -16.969 1 97.38 296 LEU B N 1
ATOM 5014 C CA . LEU B 1 296 ? 8.391 -8.234 -17.875 1 97.38 296 LEU B CA 1
ATOM 5015 C C . LEU B 1 296 ? 8.938 -6.809 -17.859 1 97.38 296 LEU B C 1
ATOM 5017 O O . LEU B 1 296 ? 8.203 -5.852 -18.094 1 97.38 296 LEU B O 1
ATOM 5021 N N . LEU B 1 297 ? 10.156 -6.68 -17.484 1 97.62 297 LEU B N 1
ATOM 5022 C CA . LEU B 1 297 ? 10.844 -5.395 -17.5 1 97.62 297 LEU B CA 1
ATOM 5023 C C . LEU B 1 297 ? 11.984 -5.402 -18.516 1 97.62 297 LEU B C 1
ATOM 5025 O O . LEU B 1 297 ? 12.562 -6.453 -18.797 1 97.62 297 LEU B O 1
ATOM 5029 N N . PRO B 1 298 ? 12.242 -4.219 -19.141 1 97.31 298 PRO B N 1
ATOM 5030 C CA . PRO B 1 298 ? 13.367 -4.16 -20.078 1 97.31 298 PRO B CA 1
ATOM 5031 C C . PRO B 1 298 ? 14.719 -4.309 -19.391 1 97.31 298 PRO B C 1
ATOM 5033 O O . PRO B 1 298 ? 14.875 -3.908 -18.234 1 97.31 298 PRO B O 1
ATOM 5036 N N . LEU B 1 299 ? 15.68 -4.816 -20.094 1 95.88 299 LEU B N 1
ATOM 5037 C CA . LEU B 1 299 ? 17.047 -4.91 -19.594 1 95.88 299 LEU B CA 1
ATOM 5038 C C . LEU B 1 299 ? 17.578 -3.531 -19.219 1 95.88 299 LEU B C 1
ATOM 5040 O O . LEU B 1 299 ? 18.438 -3.414 -18.328 1 95.88 299 LEU B O 1
ATOM 5044 N N . SER B 1 300 ? 17.031 -2.525 -19.766 1 95.5 300 SER B N 1
ATOM 5045 C CA . SER B 1 300 ? 17.484 -1.159 -19.562 1 95.5 300 SER B CA 1
ATOM 5046 C C . SER B 1 300 ? 17.125 -0.648 -18.172 1 95.5 300 SER B C 1
ATOM 5048 O O . SER B 1 300 ? 17.609 0.393 -17.734 1 95.5 300 SER B O 1
ATOM 5050 N N . VAL B 1 301 ? 16.297 -1.37 -17.391 1 96.06 301 VAL B N 1
ATOM 5051 C CA . VAL B 1 301 ? 15.945 -0.974 -16.031 1 96.06 301 VAL B CA 1
ATOM 505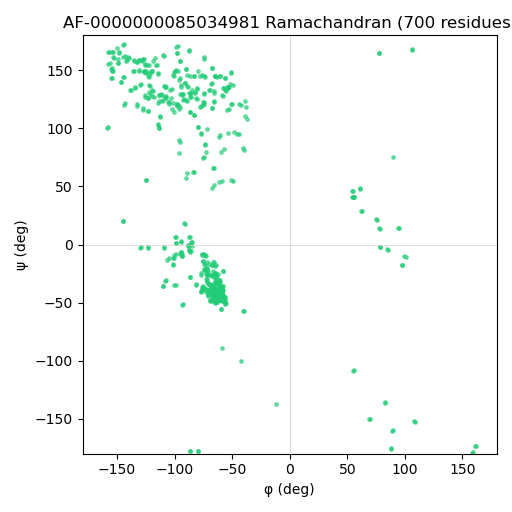2 C C . VAL B 1 301 ? 17.203 -0.901 -15.172 1 96.06 301 VAL B C 1
ATOM 5054 O O . VAL B 1 301 ? 17.281 -0.082 -14.25 1 96.06 301 VAL B O 1
ATOM 5057 N N . GLY B 1 302 ? 18.172 -1.723 -15.453 1 96.12 302 GLY B N 1
ATOM 5058 C CA . GLY B 1 302 ? 19.422 -1.742 -14.727 1 96.12 302 GLY B CA 1
ATOM 5059 C C . GLY B 1 302 ? 19.328 -2.441 -13.383 1 96.12 302 GLY B C 1
ATOM 5060 O O . GLY B 1 302 ? 18.234 -2.59 -12.836 1 96.12 302 GLY B O 1
ATOM 5061 N N . ARG B 1 303 ? 20.453 -2.762 -12.812 1 97.44 303 ARG B N 1
ATOM 5062 C CA . ARG B 1 303 ? 20.531 -3.564 -11.594 1 97.44 303 ARG B CA 1
ATOM 5063 C C . ARG B 1 303 ? 20.141 -2.742 -10.375 1 97.44 303 ARG B C 1
ATOM 5065 O O . ARG B 1 303 ? 19.453 -3.246 -9.469 1 97.44 303 ARG B O 1
ATOM 5072 N N . GLU B 1 304 ? 20.484 -1.478 -10.344 1 96.25 304 GLU B N 1
ATOM 5073 C CA . GLU B 1 304 ? 20.219 -0.621 -9.188 1 96.25 304 GLU B CA 1
ATOM 5074 C C . GLU B 1 304 ? 18.719 -0.354 -9.039 1 96.25 304 GLU B C 1
ATOM 5076 O O . GLU B 1 304 ? 18.156 -0.512 -7.957 1 96.25 304 GLU B O 1
ATOM 5081 N N . ASP B 1 305 ? 18.094 0.02 -10.133 1 96.69 305 ASP B N 1
ATOM 5082 C CA . ASP B 1 305 ? 16.672 0.324 -10.086 1 96.69 305 ASP B CA 1
ATOM 5083 C C . ASP B 1 305 ? 15.844 -0.94 -9.859 1 96.69 305 ASP B C 1
ATOM 5085 O O . ASP B 1 305 ? 14.797 -0.897 -9.195 1 96.69 305 ASP B O 1
ATOM 5089 N N . LEU B 1 306 ? 16.344 -2.031 -10.43 1 97.69 306 LEU B N 1
ATOM 5090 C CA . LEU B 1 306 ? 15.672 -3.295 -10.156 1 97.69 306 LEU B CA 1
ATOM 5091 C C . LEU B 1 306 ? 15.742 -3.639 -8.672 1 97.69 306 LEU B C 1
ATOM 5093 O O . LEU B 1 306 ? 14.75 -4.082 -8.086 1 97.69 306 LEU B O 1
ATOM 5097 N N . ALA B 1 307 ? 16.891 -3.453 -8.102 1 97.31 307 ALA B N 1
ATOM 5098 C CA . ALA B 1 307 ? 17.047 -3.695 -6.668 1 97.31 307 ALA B CA 1
ATOM 5099 C C . ALA B 1 307 ? 16.094 -2.822 -5.859 1 97.31 307 ALA B C 1
ATOM 5101 O O . ALA B 1 307 ? 15.508 -3.279 -4.875 1 97.31 307 ALA B O 1
ATOM 5102 N N . LYS B 1 308 ? 15.922 -1.624 -6.281 1 96.62 308 LYS B N 1
ATOM 5103 C CA . LYS B 1 308 ? 15.008 -0.711 -5.598 1 96.62 308 LYS B CA 1
ATOM 5104 C C . LYS B 1 308 ? 13.562 -1.193 -5.707 1 96.62 308 LYS B C 1
ATOM 5106 O O . LYS B 1 308 ? 12.805 -1.108 -4.738 1 96.62 308 LYS B O 1
ATOM 5111 N N . LEU B 1 309 ? 13.219 -1.704 -6.859 1 96.19 309 LEU B N 1
ATOM 5112 C CA . LEU B 1 309 ? 11.875 -2.232 -7.047 1 96.19 309 LEU B CA 1
ATOM 5113 C C . LEU B 1 309 ? 11.641 -3.449 -6.156 1 96.19 309 LEU B C 1
ATOM 5115 O O . LEU B 1 309 ? 10.57 -3.588 -5.562 1 96.19 309 LEU B O 1
ATOM 5119 N N . ILE B 1 310 ? 12.656 -4.301 -6.078 1 96.5 310 ILE B N 1
ATOM 5120 C CA . ILE B 1 310 ? 12.57 -5.465 -5.203 1 96.5 310 ILE B CA 1
ATOM 5121 C C . ILE B 1 310 ? 12.398 -5.012 -3.756 1 96.5 310 ILE B C 1
ATOM 5123 O O . ILE B 1 310 ? 11.539 -5.535 -3.035 1 96.5 310 ILE B O 1
ATOM 5127 N N . ARG B 1 311 ? 13.141 -4.012 -3.404 1 96 311 ARG B N 1
ATOM 5128 C CA . ARG B 1 311 ? 13.062 -3.467 -2.053 1 96 311 ARG B CA 1
ATOM 5129 C C . ARG B 1 311 ? 11.672 -2.922 -1.761 1 96 311 ARG B C 1
ATOM 5131 O O . ARG B 1 311 ? 11.164 -3.062 -0.646 1 96 311 ARG B O 1
ATOM 5138 N N . ASP B 1 312 ? 11.094 -2.307 -2.701 1 95.69 312 ASP B N 1
ATOM 5139 C CA . ASP B 1 312 ? 9.75 -1.764 -2.545 1 95.69 312 ASP B CA 1
ATOM 5140 C C . ASP B 1 312 ? 8.742 -2.873 -2.258 1 95.69 312 ASP B C 1
ATOM 5142 O O . ASP B 1 312 ? 7.855 -2.711 -1.414 1 95.69 312 ASP B O 1
ATOM 5146 N N . VAL B 1 313 ? 8.883 -3.93 -2.953 1 95 313 VAL B N 1
ATOM 5147 C CA . VAL B 1 313 ? 7.961 -5.043 -2.758 1 95 313 VAL B CA 1
ATOM 5148 C C . VAL B 1 313 ? 8.18 -5.656 -1.377 1 95 313 VAL B C 1
ATOM 5150 O O . VAL B 1 313 ? 7.215 -5.988 -0.68 1 95 313 VAL B O 1
ATOM 5153 N N . ILE B 1 314 ? 9.414 -5.789 -1.006 1 93.75 314 ILE B N 1
ATOM 5154 C CA . ILE B 1 314 ? 9.719 -6.32 0.318 1 93.75 314 ILE B CA 1
ATOM 5155 C C . ILE B 1 314 ? 9.164 -5.387 1.391 1 93.75 314 ILE B C 1
ATOM 5157 O O . ILE B 1 314 ? 8.625 -5.84 2.402 1 93.75 314 ILE B O 1
ATOM 5161 N N . ALA B 1 315 ? 9.289 -4.098 1.147 1 93.56 315 ALA B N 1
ATOM 5162 C CA . ALA B 1 315 ? 8.719 -3.113 2.066 1 93.56 315 ALA B CA 1
ATOM 5163 C C . ALA B 1 315 ? 7.207 -3.279 2.182 1 93.56 315 ALA B C 1
ATOM 5165 O O . ALA B 1 315 ? 6.641 -3.139 3.268 1 93.56 315 ALA B O 1
ATOM 5166 N N . SER B 1 316 ? 6.57 -3.549 1.111 1 93.06 316 SER B N 1
ATOM 5167 C CA . SER B 1 316 ? 5.125 -3.76 1.106 1 93.06 316 SER B CA 1
ATOM 5168 C C . SER B 1 316 ? 4.734 -4.938 1.992 1 93.06 316 SER B C 1
ATOM 5170 O O . SER B 1 316 ? 3.676 -4.926 2.623 1 93.06 316 SER B O 1
ATOM 5172 N N . SER B 1 317 ? 5.559 -5.949 1.977 1 91.94 317 SER B N 1
ATOM 5173 C CA . SER B 1 317 ? 5.285 -7.121 2.805 1 91.94 317 SER B CA 1
ATOM 5174 C C . SER B 1 317 ? 5.297 -6.766 4.285 1 91.94 317 SER B C 1
ATOM 5176 O O . SER B 1 317 ? 4.547 -7.344 5.074 1 91.94 317 SER B O 1
ATOM 5178 N N . ARG B 1 318 ? 6.105 -5.855 4.613 1 90.25 318 ARG B N 1
ATOM 5179 C CA . ARG B 1 318 ? 6.188 -5.422 6 1 90.25 318 ARG B CA 1
ATOM 5180 C C . ARG B 1 318 ? 4.941 -4.641 6.406 1 90.25 318 ARG B C 1
ATOM 5182 O O . ARG B 1 318 ? 4.434 -4.805 7.52 1 90.25 318 ARG B O 1
ATOM 5189 N N . VAL B 1 319 ? 4.523 -3.865 5.512 1 91.12 319 VAL B N 1
ATOM 5190 C CA . VAL B 1 319 ? 3.309 -3.092 5.758 1 91.12 319 VAL B CA 1
ATOM 5191 C C . VAL B 1 319 ? 2.111 -4.031 5.863 1 91.12 319 VAL B C 1
ATOM 5193 O O . VAL B 1 319 ? 1.284 -3.896 6.77 1 91.12 319 VAL B O 1
ATOM 5196 N N . LYS B 1 320 ? 2.074 -4.891 4.973 1 89.88 320 LYS B N 1
ATOM 5197 C CA . LYS B 1 320 ? 0.95 -5.816 4.871 1 89.88 320 LYS B CA 1
ATOM 5198 C C . LYS B 1 320 ? 0.987 -6.848 5.996 1 89.88 320 LYS B C 1
ATOM 5200 O O . LYS B 1 320 ? -0.057 -7.344 6.426 1 89.88 320 LYS B O 1
ATOM 5205 N N . GLY B 1 321 ? 2.174 -7.215 6.469 1 88.88 321 GLY B N 1
ATOM 5206 C CA . GLY B 1 321 ? 2.344 -8.242 7.488 1 88.88 321 GLY B CA 1
ATOM 5207 C C . GLY B 1 321 ? 2.141 -9.648 6.961 1 88.88 321 GLY B C 1
ATOM 5208 O O . GLY B 1 321 ? 1.688 -10.531 7.691 1 88.88 321 GLY B O 1
ATOM 5209 N N . ARG B 1 322 ? 2.297 -9.789 5.672 1 88.19 322 ARG B N 1
ATOM 5210 C CA . ARG B 1 322 ? 2.148 -11.102 5.047 1 88.19 322 ARG B CA 1
ATOM 5211 C C . ARG B 1 322 ? 3.27 -11.359 4.043 1 88.19 322 ARG B C 1
ATOM 5213 O O . ARG B 1 322 ? 3.859 -10.414 3.508 1 88.19 322 ARG B O 1
ATOM 5220 N N . THR B 1 323 ? 3.469 -12.609 3.795 1 88.94 323 THR B N 1
ATOM 5221 C CA . THR B 1 323 ? 4.434 -13.016 2.781 1 88.94 323 THR B CA 1
ATOM 5222 C C . THR B 1 323 ? 3.98 -12.578 1.393 1 88.94 323 THR B C 1
ATOM 5224 O O . THR B 1 323 ? 2.807 -12.711 1.044 1 88.94 323 THR B O 1
ATOM 5227 N N . ILE B 1 324 ? 4.922 -11.969 0.739 1 91.62 324 ILE B N 1
ATOM 5228 C CA . ILE B 1 324 ? 4.664 -11.57 -0.638 1 91.62 324 ILE B CA 1
ATOM 5229 C C . ILE B 1 324 ? 5.73 -12.156 -1.558 1 91.62 324 ILE B C 1
ATOM 5231 O O . ILE B 1 324 ? 6.84 -12.469 -1.114 1 91.62 324 ILE B O 1
ATOM 5235 N N . GLY B 1 325 ? 5.363 -12.453 -2.738 1 92.62 325 GLY B N 1
ATOM 5236 C CA . GLY B 1 325 ? 6.297 -12.922 -3.752 1 92.62 325 GLY B CA 1
ATOM 5237 C C . GLY B 1 325 ? 6.41 -11.984 -4.938 1 92.62 325 GLY B C 1
ATOM 5238 O O . GLY B 1 325 ? 5.559 -11.117 -5.133 1 92.62 325 GLY B O 1
ATOM 5239 N N . LEU B 1 326 ? 7.461 -12.133 -5.633 1 94.81 326 LEU B N 1
ATOM 5240 C CA . LEU B 1 326 ? 7.602 -11.398 -6.883 1 94.81 326 LEU B CA 1
ATOM 5241 C C . LEU B 1 326 ? 8.336 -12.234 -7.926 1 94.81 326 LEU B C 1
ATOM 5243 O O . LEU B 1 326 ? 9.203 -13.039 -7.582 1 94.81 326 LEU B O 1
ATOM 5247 N N . ARG B 1 327 ? 7.98 -12.125 -9.117 1 96.81 327 ARG B N 1
ATOM 5248 C CA . ARG B 1 327 ? 8.625 -12.68 -10.297 1 96.81 327 ARG B CA 1
ATOM 5249 C C . ARG B 1 327 ? 8.867 -11.594 -11.344 1 96.81 327 ARG B C 1
ATOM 5251 O O . ARG B 1 327 ? 7.918 -11.008 -11.867 1 96.81 327 ARG B O 1
ATOM 5258 N N . ILE B 1 328 ? 10.055 -11.422 -11.586 1 97.38 328 ILE B N 1
ATOM 5259 C CA . ILE B 1 328 ? 10.445 -10.422 -12.578 1 97.38 328 ILE B CA 1
ATOM 5260 C C . ILE B 1 328 ? 11.203 -11.102 -13.719 1 97.38 328 ILE B C 1
ATOM 5262 O O . ILE B 1 328 ? 12.156 -11.859 -13.484 1 97.38 328 ILE B O 1
ATOM 5266 N N . IL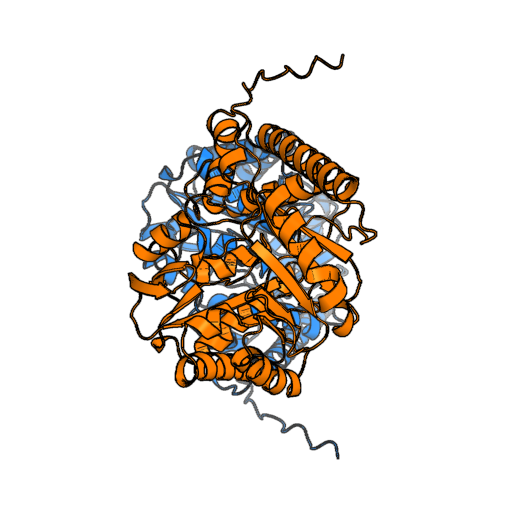E B 1 329 ? 10.766 -10.852 -14.891 1 97.56 329 ILE B N 1
ATOM 5267 C CA . ILE B 1 329 ? 11.406 -11.352 -16.094 1 97.56 329 ILE B CA 1
ATOM 5268 C C . ILE B 1 329 ? 12.047 -10.195 -16.859 1 97.56 329 ILE B C 1
ATOM 5270 O O . ILE B 1 329 ? 11.391 -9.203 -17.156 1 97.56 329 ILE B O 1
ATOM 5274 N N . LEU B 1 330 ? 13.336 -10.305 -17.109 1 97.69 330 LEU B N 1
ATOM 5275 C CA . LEU B 1 330 ? 14.031 -9.281 -17.875 1 97.69 330 LEU B CA 1
ATOM 5276 C C . LEU B 1 330 ? 14.078 -9.641 -19.359 1 97.69 330 LEU B C 1
ATOM 5278 O O . LEU B 1 330 ? 14.398 -10.773 -19.719 1 97.69 330 LEU B O 1
ATOM 5282 N N . ALA B 1 331 ? 13.68 -8.727 -20.156 1 95.06 331 ALA B N 1
ATOM 5283 C CA . ALA B 1 331 ? 13.57 -8.961 -21.578 1 95.06 331 ALA B CA 1
ATOM 5284 C C . ALA B 1 331 ? 14.414 -7.969 -22.375 1 95.06 331 ALA B C 1
ATOM 5286 O O . ALA B 1 331 ? 14.531 -6.801 -21.984 1 95.06 331 ALA B O 1
ATOM 5287 N N . ASP B 1 332 ? 14.977 -8.469 -23.453 1 93.94 332 ASP B N 1
ATOM 5288 C CA . ASP B 1 332 ? 15.688 -7.598 -24.375 1 93.94 332 ASP B CA 1
ATOM 5289 C C . ASP B 1 332 ? 14.719 -6.93 -25.359 1 93.94 332 ASP B C 1
ATOM 5291 O O . ASP B 1 332 ? 14.773 -7.184 -26.562 1 93.94 332 ASP B O 1
ATOM 5295 N N . ALA B 1 333 ? 13.852 -6.18 -24.922 1 95.75 333 ALA B N 1
ATOM 5296 C CA . ALA B 1 333 ? 12.828 -5.426 -25.641 1 95.75 333 ALA B CA 1
ATOM 5297 C C . ALA B 1 333 ? 12.414 -4.18 -24.875 1 95.75 333 ALA B C 1
ATOM 5299 O O . ALA B 1 333 ? 12.68 -4.07 -23.672 1 95.75 333 ALA B O 1
ATOM 5300 N N . GLU B 1 334 ? 11.82 -3.232 -25.516 1 96.12 334 GLU B N 1
ATOM 5301 C CA . GLU B 1 334 ? 11.43 -1.965 -24.906 1 96.12 334 GLU B CA 1
ATOM 5302 C C . GLU B 1 334 ? 9.977 -1.998 -24.438 1 96.12 334 GLU B C 1
ATOM 5304 O O . GLU B 1 334 ? 9.18 -2.795 -24.938 1 96.12 334 GLU B O 1
ATOM 5309 N N . PRO B 1 335 ? 9.68 -1.102 -23.484 1 96 335 PRO B N 1
ATOM 5310 C CA . PRO B 1 335 ? 8.273 -1.021 -23.062 1 96 335 PRO B CA 1
ATOM 5311 C C . PRO B 1 335 ? 7.324 -0.812 -24.234 1 96 335 PRO B C 1
ATOM 5313 O O . PRO B 1 335 ? 7.617 -0.026 -25.141 1 96 335 PRO B O 1
ATOM 5316 N N . GLY B 1 336 ? 6.254 -1.561 -24.203 1 94.25 336 GLY B N 1
ATOM 5317 C CA . GLY B 1 336 ? 5.305 -1.484 -25.312 1 94.25 336 GLY B CA 1
ATOM 5318 C C . GLY B 1 336 ? 5.5 -2.582 -26.344 1 94.25 336 GLY B C 1
ATOM 5319 O O . GLY B 1 336 ? 4.613 -2.836 -27.156 1 94.25 336 GLY B O 1
ATOM 5320 N N . GLU B 1 337 ? 6.602 -3.176 -26.328 1 97 337 GLU B N 1
ATOM 5321 C CA . GLU B 1 337 ? 6.832 -4.359 -27.156 1 97 337 GLU B CA 1
ATOM 5322 C C . GLU B 1 337 ? 6.402 -5.629 -26.422 1 97 337 GLU B C 1
ATOM 5324 O O . GLU B 1 337 ? 6.055 -5.59 -25.25 1 97 337 GLU B O 1
ATOM 5329 N N . GLN B 1 338 ? 6.316 -6.723 -27.188 1 97.38 338 GLN B N 1
ATOM 5330 C CA . GLN B 1 338 ? 5.926 -8.008 -26.625 1 97.38 338 GLN B CA 1
ATOM 5331 C C . GLN B 1 338 ? 6.949 -9.086 -26.953 1 97.38 338 GLN B C 1
ATOM 5333 O O . GLN B 1 338 ? 7.621 -9.023 -27.984 1 97.38 338 GLN B O 1
ATOM 5338 N N . ILE B 1 339 ? 7.051 -9.969 -26.109 1 96.06 339 ILE B N 1
ATOM 5339 C CA . ILE B 1 339 ? 7.859 -11.148 -26.391 1 96.06 339 ILE B CA 1
ATOM 5340 C C . ILE B 1 339 ? 7.02 -12.414 -26.172 1 96.06 339 ILE B C 1
ATOM 5342 O O . ILE B 1 339 ? 6.047 -12.398 -25.422 1 96.06 339 ILE B O 1
ATOM 5346 N N . GLU B 1 340 ? 7.387 -13.445 -26.828 1 96.06 340 GLU B N 1
ATOM 5347 C CA . GLU B 1 340 ? 6.699 -14.727 -26.688 1 96.06 340 GLU B CA 1
ATOM 5348 C C . GLU B 1 340 ? 7.305 -15.562 -25.562 1 96.06 340 GLU B C 1
ATOM 5350 O O . GLU B 1 340 ? 8.516 -15.781 -25.516 1 96.06 340 GLU B O 1
ATOM 5355 N N . LEU B 1 341 ? 6.496 -15.906 -24.672 1 95.06 341 LEU B N 1
ATOM 5356 C CA . LEU B 1 341 ? 6.871 -16.875 -23.641 1 95.06 341 LEU B CA 1
ATOM 5357 C C . LEU B 1 341 ? 6.066 -18.156 -23.781 1 95.06 341 LEU B C 1
ATOM 5359 O O . LEU B 1 341 ? 4.848 -18.109 -23.953 1 95.06 341 LEU B O 1
ATOM 5363 N N . ARG B 1 342 ? 6.672 -19.266 -23.922 1 87.94 342 ARG B N 1
ATOM 5364 C CA . ARG B 1 342 ? 6.086 -20.562 -24.25 1 87.94 342 ARG B CA 1
ATOM 5365 C C . ARG B 1 342 ? 4.77 -20.781 -23.5 1 87.94 342 ARG B C 1
ATOM 5367 O O . ARG B 1 342 ? 3.738 -21.047 -24.125 1 87.94 342 ARG B O 1
ATOM 5374 N N . ARG B 1 343 ? 4.598 -20.75 -22.188 1 88.44 343 ARG B N 1
ATOM 5375 C CA . ARG B 1 343 ? 3.402 -21.062 -21.406 1 88.44 343 ARG B CA 1
ATOM 5376 C C . ARG B 1 343 ? 2.498 -19.844 -21.281 1 88.44 343 ARG B C 1
ATOM 5378 O O . ARG B 1 343 ? 1.326 -19.969 -20.922 1 88.44 343 ARG B O 1
ATOM 5385 N N . PHE B 1 344 ? 2.934 -18.656 -21.781 1 95 344 PHE B N 1
ATOM 5386 C CA . PHE B 1 344 ? 2.199 -17.453 -21.422 1 95 344 PHE B CA 1
ATOM 5387 C C . PHE B 1 344 ? 1.863 -16.641 -22.672 1 95 344 PHE B C 1
ATOM 5389 O O . PHE B 1 344 ? 1.166 -15.625 -22.594 1 95 344 PHE B O 1
ATOM 5396 N N . GLY B 1 345 ? 2.354 -17.125 -23.859 1 95.62 345 GLY B N 1
ATOM 5397 C CA . GLY B 1 345 ? 2.086 -16.422 -25.094 1 95.62 345 GLY B CA 1
ATOM 5398 C C . GLY B 1 345 ? 2.818 -15.094 -25.188 1 95.62 345 GLY B C 1
ATOM 5399 O O . GLY B 1 345 ? 3.959 -14.977 -24.734 1 95.62 345 GLY B O 1
ATOM 5400 N N . LYS B 1 346 ? 2.15 -14.18 -25.922 1 96.81 346 LYS B N 1
ATOM 5401 C CA . LYS B 1 346 ? 2.74 -12.852 -26.062 1 96.81 346 LYS B CA 1
ATOM 5402 C C . LYS B 1 346 ? 2.572 -12.039 -24.781 1 96.81 346 LYS B C 1
ATOM 5404 O O . LYS B 1 346 ? 1.452 -11.852 -24.312 1 96.81 346 LYS B O 1
ATOM 5409 N N . VAL B 1 347 ? 3.633 -11.633 -24.281 1 97.81 347 VAL B N 1
ATOM 5410 C CA . VAL B 1 347 ? 3.617 -10.883 -23.016 1 97.81 347 VAL B CA 1
ATOM 5411 C C . VAL B 1 347 ? 4.281 -9.523 -23.219 1 97.81 347 VAL B C 1
ATOM 5413 O O . VAL B 1 347 ? 5.402 -9.445 -23.734 1 97.81 347 VAL B O 1
ATOM 5416 N N . PRO B 1 348 ? 3.623 -8.43 -22.875 1 98 348 PRO B N 1
ATOM 5417 C CA . PRO B 1 348 ? 4.191 -7.094 -23.078 1 98 348 PRO B CA 1
ATOM 5418 C C . PRO B 1 348 ? 5.297 -6.773 -22.062 1 98 348 PRO B C 1
ATOM 5420 O O . PRO B 1 348 ? 5.23 -7.195 -20.906 1 98 348 PRO B O 1
ATOM 5423 N N . VAL B 1 349 ? 6.281 -6.043 -22.562 1 98 349 VAL B N 1
ATOM 5424 C CA . VAL B 1 349 ? 7.289 -5.465 -21.688 1 98 349 VAL B CA 1
ATOM 5425 C C . VAL B 1 349 ? 6.75 -4.184 -21.047 1 98 349 VAL B C 1
ATOM 5427 O O . VAL B 1 349 ? 6.305 -3.275 -21.75 1 98 349 VAL B O 1
ATOM 5430 N N . MET B 1 350 ? 6.812 -4.168 -19.766 1 96.31 350 MET B N 1
ATOM 5431 C CA . MET B 1 350 ? 6.191 -3.072 -19.031 1 96.31 350 MET B CA 1
ATOM 5432 C C . MET B 1 350 ? 7.176 -1.925 -18.828 1 96.31 350 MET B C 1
ATOM 5434 O O . MET B 1 350 ? 8.383 -2.145 -18.75 1 96.31 350 MET B O 1
ATOM 5438 N N . MET B 1 351 ? 6.562 -0.753 -18.75 1 92 351 MET B N 1
ATOM 5439 C CA . MET B 1 351 ? 7.336 0.373 -18.234 1 92 351 MET B CA 1
ATOM 5440 C C . MET B 1 351 ? 7.613 0.208 -16.75 1 92 351 MET B C 1
ATOM 5442 O O . MET B 1 351 ? 6.727 -0.191 -15.984 1 92 351 MET B O 1
ATOM 5446 N N . PRO B 1 352 ? 8.875 0.436 -16.375 1 89.88 352 PRO B N 1
ATOM 5447 C CA . PRO B 1 352 ? 9.133 0.323 -14.938 1 89.88 352 PRO B CA 1
ATOM 5448 C C . PRO B 1 352 ? 8.32 1.316 -14.109 1 89.88 352 PRO B C 1
ATOM 5450 O O . PRO B 1 352 ? 8.008 2.408 -14.594 1 89.88 352 PRO B O 1
#

pLDDT: mean 92.67, std 13.0, range [23.98, 98.75]

Secondary structure (DSSP, 8-state):
-----------------EEEEEEEE-SSGGGHHHHHHHHHHHHHHTTBS-EEEEESS--TT---S-EEE--EESHHHHHHHHHHHHTT-BEEEEE-S-HHHHHHHHHHHHHIIIII-HHHHTTEEEEESPPPP-SSSSS----SSEEEEEEE-SHHHHHHHHH-SSHHHHHHHHHHHHHHHHHHHHHHHHHHHT----EEEEE--B--BBTB-HHHHHHHHHTS-TTSTTHHHHHHHHHHHHHHHTTTS-B-S--SB---GGGBHHHHHHHHTT--BHHHHHHHGGGSS-SS-SEEEEGGGHHHHHHHHHHHHHHHHHHHTS--EE-EEEESS-TT-EEEETTTEEEEPPB-/-----------------EEEEEEEE-SSGGGHHHHHHHHHHHHHHTTBS-EEEEESS--TT---S-EEE--EESHHHHHHHHHHHHTT-BEEEEE-S-HHHHHHHHHHHHHHHHHT-HHHHTTEEEEESPPPP-SSSSS----S-EEEEEEE-SHHHHHHHHH-SSHHHHHHHHHHHHHHHHHHHHHHHHHHHT----EEEEE--B--BBTB-HHHHHHHHHTS-TTSTTHHHHHHHHHHHHHHHTTTS-B-S--SBB--GGGBHHHHHHHHTT--BHHHHHHHGGGSB-TT-SEEEEGGGHHHHHHHHHHHHHHHHHHHTS--EE-EEEESS-TT-EEEETTTEEEEPPB-

InterPro domains:
  IPR007841 Uncharacterised protein family UPF0210 [PF05167] (185-340)
  IPR007841 Uncharacterised protein family UPF0210 [PTHR37560] (91-351)

Sequence (704 aa):
MSGPVKAYNIAPMISIMIFRAVTLHLNDPELYSSYSDYLTKLSSKLNSLSARVVLPKAYDEVSLDLKAAYSGRGSKAFEIAWNLLKSGYFTSISLSSDPSEIYRASEFLFRISEELGPEYATMFALGSGEPPETPYFPLTKSENFGLSFSLLYPSDLYGALTEAEEPDLTLRYALSRVFGEAERRVEEAVGELGEAVPIIGIDFSLSPWMEESAAEVVSLVARSPFLGPGTPSALLEINEAILESSEGMRRIGFNETMLPMAEDDLLKELSLRLEMRARDLALLTPYCLAGLDMVLLPLSVGREDLAKLIRDVIASSRVKGRTIGLRIILADAEPGEQIELRRFGKVPVMMPMSGPVKAYNIAPMISIMIFRAVTLHLNDPELYSSYSDYLTKLSSKLNSLSARVVLPKAYDEVSLDLKAAYSGRGSKAFEIAWNLLKSGYFTSISLSSDPSEIYRASEFLFRISEELGPEYATMFALGSGEPPETPYFPLTKSENFGLSFSLLYPSDLYGALTEAEEPDLTLRYALSRVFGEAERRVEEAVGELGEAVPIIGIDFSLSPWMEESAAEVVSLVARSPFLGPGTPSALLEINEAILESSEGMRRIGFNETMLPMAEDDLLKELSLRLEMRARDLALLTPYCLAGLDMVLLPLSVGREDLAKLIRDVIASSRVKGRTIGLRIILADAEPGEQIELRRFGKVPVMMP